Protein AF-D6Z3T1-F1 (afdb_monomer_lite)

pLDDT: mean 75.11, std 17.94, range [30.3, 98.62]

Structure (mmCIF, N/CA/C/O backbone):
data_AF-D6Z3T1-F1
#
_entry.id   AF-D6Z3T1-F1
#
loop_
_atom_site.group_PDB
_atom_site.id
_atom_site.type_symbol
_atom_site.label_atom_id
_atom_site.label_alt_id
_atom_site.label_comp_id
_atom_site.label_asym_id
_atom_site.label_entity_id
_atom_site.label_seq_id
_atom_site.pdbx_PDB_ins_code
_atom_site.Cartn_x
_atom_site.Cartn_y
_atom_site.Cartn_z
_atom_site.occupancy
_atom_site.B_iso_or_equiv
_atom_site.auth_seq_id
_atom_site.auth_comp_id
_atom_site.auth_asym_id
_atom_site.auth_atom_id
_atom_site.pdbx_PDB_model_num
ATOM 1 N N . MET A 1 1 ? 19.530 46.467 -30.591 1.00 43.19 1 MET A N 1
ATOM 2 C CA . MET A 1 1 ? 19.292 45.445 -31.638 1.00 43.19 1 MET A CA 1
ATOM 3 C C . MET A 1 1 ? 20.483 44.493 -31.673 1.00 43.19 1 MET A C 1
ATOM 5 O O . MET A 1 1 ? 21.596 44.996 -31.728 1.00 43.19 1 MET A O 1
ATOM 9 N N . ARG A 1 2 ? 20.211 43.171 -31.684 1.00 33.28 2 ARG A N 1
ATOM 10 C CA . ARG A 1 2 ? 21.137 42.004 -31.621 1.00 33.28 2 ARG A CA 1
ATOM 11 C C . ARG A 1 2 ? 21.838 41.832 -30.262 1.00 33.28 2 ARG A C 1
ATOM 13 O O . ARG A 1 2 ? 22.298 42.811 -29.706 1.00 33.28 2 ARG A O 1
ATOM 20 N N . ASN A 1 3 ? 21.981 40.657 -29.650 1.00 40.31 3 ASN A N 1
ATOM 21 C CA . ASN A 1 3 ? 21.622 39.264 -29.950 1.00 40.31 3 ASN A CA 1
ATOM 22 C C . ASN A 1 3 ? 21.740 38.502 -28.609 1.00 40.31 3 ASN A C 1
ATOM 24 O O . ASN A 1 3 ? 22.816 38.543 -28.021 1.00 40.31 3 ASN A O 1
ATOM 28 N N . SER A 1 4 ? 20.711 37.791 -28.129 1.00 34.09 4 SER A N 1
ATOM 29 C CA . SER A 1 4 ? 20.882 36.855 -26.991 1.00 34.09 4 SER A CA 1
ATOM 30 C C . SER A 1 4 ? 19.865 35.702 -26.913 1.00 34.09 4 SER A C 1
ATOM 32 O O . SER A 1 4 ? 19.737 35.074 -25.868 1.00 34.09 4 SER A O 1
ATOM 34 N N . SER A 1 5 ? 19.161 35.358 -28.002 1.00 40.94 5 SER A N 1
ATOM 35 C CA . SER A 1 5 ? 18.151 34.279 -27.981 1.00 40.94 5 SER A CA 1
ATOM 36 C C . SER A 1 5 ? 18.601 32.930 -28.564 1.00 40.94 5 SER A C 1
ATOM 38 O O . SER A 1 5 ? 17.794 32.007 -28.623 1.00 40.94 5 SER A O 1
ATOM 40 N N . SER A 1 6 ? 19.864 32.758 -28.977 1.00 40.75 6 SER A N 1
ATOM 41 C CA . SER A 1 6 ? 20.324 31.496 -29.594 1.00 40.75 6 SER A CA 1
ATOM 42 C C . SER A 1 6 ? 20.979 30.497 -28.627 1.00 40.75 6 SER A C 1
ATOM 44 O O . SER A 1 6 ? 21.132 29.330 -28.979 1.00 40.75 6 SER A O 1
ATOM 46 N N . ALA A 1 7 ? 21.332 30.906 -27.403 1.00 37.97 7 ALA A N 1
ATOM 47 C CA . ALA A 1 7 ? 22.063 30.053 -26.456 1.00 37.97 7 ALA A CA 1
ATOM 48 C C . ALA A 1 7 ? 21.165 29.105 -25.632 1.00 37.97 7 ALA A C 1
ATOM 50 O O . ALA A 1 7 ? 21.641 28.112 -25.085 1.00 37.97 7 ALA A O 1
ATOM 51 N N . THR A 1 8 ? 19.857 29.368 -25.555 1.00 45.25 8 THR A N 1
ATOM 52 C CA . THR A 1 8 ? 18.925 28.634 -24.677 1.00 45.25 8 THR A CA 1
ATOM 53 C C . THR A 1 8 ? 18.251 27.431 -25.340 1.00 45.25 8 THR A C 1
ATOM 55 O O . THR A 1 8 ? 17.816 26.517 -24.640 1.00 45.25 8 THR A O 1
ATOM 58 N N . ASN A 1 9 ? 18.220 27.365 -26.676 1.00 38.16 9 ASN A N 1
ATOM 59 C CA . ASN A 1 9 ? 17.655 26.216 -27.396 1.00 38.16 9 ASN A CA 1
ATOM 60 C C . ASN A 1 9 ? 18.674 25.090 -27.634 1.00 38.16 9 ASN A C 1
ATOM 62 O O . ASN A 1 9 ? 18.290 23.920 -27.650 1.00 38.16 9 ASN A O 1
ATOM 66 N N . HIS A 1 10 ? 19.971 25.404 -27.738 1.00 37.59 10 HIS A N 1
ATOM 67 C CA . HIS A 1 10 ? 20.997 24.379 -27.956 1.00 37.59 10 HIS A CA 1
ATOM 68 C C . HIS A 1 10 ? 21.230 23.499 -26.717 1.00 37.59 10 HIS A C 1
ATOM 70 O O . HIS A 1 10 ? 21.400 22.289 -26.854 1.00 37.59 10 HIS A O 1
ATOM 76 N N . SER A 1 11 ? 21.141 24.072 -25.510 1.00 43.56 11 SER A N 1
ATOM 77 C CA . SER A 1 11 ? 21.334 23.337 -24.250 1.00 43.56 11 SER A CA 1
ATOM 78 C C . SER A 1 11 ? 20.141 22.449 -23.873 1.00 43.56 11 SER A C 1
ATOM 80 O O . SER A 1 11 ? 20.327 21.395 -23.265 1.00 43.56 11 SER A O 1
ATOM 82 N N . ARG A 1 12 ? 18.917 22.817 -24.287 1.00 39.12 12 ARG A N 1
ATOM 83 C CA . ARG A 1 12 ? 17.712 21.984 -24.117 1.00 39.12 12 ARG A CA 1
ATOM 84 C C . ARG A 1 12 ? 17.695 20.778 -25.058 1.00 39.12 12 ARG A C 1
ATOM 86 O O . ARG A 1 12 ? 17.327 19.691 -24.623 1.00 39.12 12 ARG A O 1
ATOM 93 N N . LEU A 1 13 ? 18.154 20.936 -26.303 1.00 34.00 13 LEU A N 1
ATOM 94 C CA . LEU A 1 13 ? 18.296 19.821 -27.249 1.00 34.00 13 LEU A CA 1
ATOM 95 C C . LEU A 1 13 ? 19.451 18.875 -26.876 1.00 34.00 13 LEU A C 1
ATOM 97 O O . LEU A 1 13 ? 19.306 17.665 -27.017 1.00 34.00 13 LEU A O 1
ATOM 101 N N . GLN A 1 14 ? 20.554 19.390 -26.320 1.00 36.84 14 GLN A N 1
ATOM 102 C CA . GLN A 1 14 ? 21.639 18.547 -25.796 1.00 36.84 14 GLN A CA 1
ATOM 103 C C . GLN A 1 14 ? 21.223 17.742 -24.556 1.00 36.84 14 GLN A C 1
ATOM 105 O O . GLN A 1 14 ? 21.578 16.571 -24.456 1.00 36.84 14 GLN A O 1
ATOM 110 N N . LYS A 1 15 ? 20.421 18.325 -23.653 1.00 41.44 15 LYS A N 1
ATOM 111 C CA . LYS A 1 15 ? 19.884 17.622 -22.472 1.00 41.44 15 LYS A CA 1
ATOM 112 C C . LYS A 1 15 ? 18.869 16.526 -22.811 1.00 41.44 15 LYS A C 1
ATOM 114 O O . LYS A 1 15 ? 18.780 15.544 -22.085 1.00 41.44 15 LYS A O 1
ATOM 119 N N . LEU A 1 16 ? 18.134 16.657 -23.917 1.00 35.72 16 LEU A N 1
ATOM 120 C CA . LEU A 1 16 ? 17.230 15.606 -24.408 1.00 35.72 16 LEU A CA 1
ATOM 121 C C . LEU A 1 16 ? 17.979 14.414 -25.028 1.00 35.72 16 LEU A C 1
ATOM 123 O O . LEU A 1 16 ? 17.450 13.306 -25.047 1.00 35.72 16 LEU A O 1
ATOM 127 N N . LEU A 1 17 ? 19.215 14.621 -25.492 1.00 34.53 17 LEU A N 1
ATOM 128 C CA . LEU A 1 17 ? 20.063 13.576 -26.076 1.00 34.53 17 LEU A CA 1
ATOM 129 C C . LEU A 1 17 ? 21.011 12.915 -25.058 1.00 34.53 17 LEU A C 1
ATOM 131 O O . LEU A 1 17 ? 21.582 11.870 -25.358 1.00 34.53 17 LEU A O 1
ATOM 135 N N . SER A 1 18 ? 21.168 13.477 -23.854 1.00 38.56 18 SER A N 1
ATOM 136 C CA . SER A 1 18 ? 22.124 13.004 -22.842 1.00 38.56 18 SER A CA 1
ATOM 137 C C . SER A 1 18 ? 21.543 12.040 -21.800 1.00 38.56 18 SER A C 1
ATOM 139 O O . SER A 1 18 ? 22.180 11.829 -20.776 1.00 38.56 18 SER A O 1
ATOM 141 N N . GLY A 1 19 ? 20.360 11.452 -22.029 1.00 37.56 19 GLY A N 1
ATOM 142 C CA . GLY A 1 19 ? 19.800 10.402 -21.167 1.00 37.56 19 GLY A CA 1
ATOM 143 C C . GLY A 1 19 ? 20.705 9.164 -21.167 1.00 37.56 19 GLY A C 1
ATOM 144 O O . GLY A 1 19 ? 20.610 8.290 -22.034 1.00 37.56 19 GLY A O 1
ATOM 145 N N . ASN A 1 20 ? 21.609 9.083 -20.200 1.00 47.25 20 ASN A N 1
ATOM 146 C CA . ASN A 1 20 ? 22.851 8.309 -20.268 1.00 47.25 20 ASN A CA 1
ATOM 147 C C . ASN A 1 20 ? 22.615 6.817 -19.958 1.00 47.25 20 ASN A C 1
ATOM 149 O O . ASN A 1 20 ? 23.502 5.992 -20.151 1.00 47.25 20 ASN A O 1
ATOM 153 N N . GLY A 1 21 ? 21.392 6.431 -19.573 1.00 43.16 21 GLY A N 1
ATOM 154 C CA . GLY A 1 21 ? 20.962 5.027 -19.551 1.00 43.16 21 GLY A CA 1
ATOM 155 C C . GLY A 1 21 ? 20.785 4.418 -20.950 1.00 43.16 21 GLY A C 1
ATOM 156 O O . GLY A 1 21 ? 20.971 3.218 -21.131 1.00 43.16 21 GLY A O 1
ATOM 157 N N . SER A 1 22 ? 20.469 5.242 -21.957 1.00 45.47 22 SER A N 1
ATOM 158 C CA . SER A 1 22 ? 20.491 4.815 -23.364 1.00 45.47 22 SER A CA 1
ATOM 159 C C . SER A 1 22 ? 21.913 4.833 -23.924 1.00 45.47 22 SER A C 1
ATOM 161 O O . SER A 1 22 ? 22.273 3.966 -24.714 1.00 45.47 22 SER A O 1
ATOM 163 N N . ALA A 1 23 ? 22.748 5.763 -23.448 1.00 46.38 23 ALA A N 1
ATOM 164 C CA . ALA A 1 23 ? 24.107 5.952 -23.930 1.00 46.38 23 ALA A CA 1
ATOM 165 C C . ALA A 1 23 ? 25.061 4.833 -23.496 1.00 46.38 23 ALA A C 1
ATOM 167 O O . ALA A 1 23 ? 25.936 4.477 -24.272 1.00 46.38 23 ALA A O 1
ATOM 168 N N . THR A 1 24 ? 24.918 4.240 -22.307 1.00 54.34 24 THR A N 1
ATOM 169 C CA . THR A 1 24 ? 25.794 3.139 -21.856 1.00 54.34 24 THR A CA 1
ATOM 170 C C . THR A 1 24 ? 25.510 1.825 -22.581 1.00 54.34 24 THR A C 1
ATOM 172 O O . THR A 1 24 ? 26.443 1.197 -23.080 1.00 54.34 24 THR A O 1
ATOM 175 N N . GLY A 1 25 ? 24.237 1.442 -22.728 1.00 53.38 25 GLY A N 1
ATOM 176 C CA . GLY A 1 25 ? 23.837 0.281 -23.532 1.00 53.38 25 GLY A CA 1
ATOM 177 C C . GLY A 1 25 ? 24.167 0.460 -25.017 1.00 53.38 25 GLY A C 1
ATOM 178 O O . GLY A 1 25 ? 24.700 -0.449 -25.650 1.00 53.38 25 GLY A O 1
ATOM 179 N N . PHE A 1 26 ? 23.949 1.666 -25.553 1.00 56.06 26 PHE A N 1
ATOM 180 C CA . PHE A 1 26 ? 24.345 2.026 -26.913 1.00 56.06 26 PHE A CA 1
ATOM 181 C C . PHE A 1 26 ? 25.869 2.024 -27.093 1.00 56.06 26 PHE A C 1
ATOM 183 O O . PHE A 1 26 ? 26.356 1.514 -28.094 1.00 56.06 26 PHE A O 1
ATOM 190 N N . ARG A 1 27 ? 26.650 2.511 -26.118 1.00 59.88 27 ARG A N 1
ATOM 191 C CA . ARG A 1 27 ? 28.123 2.478 -26.162 1.00 59.88 27 ARG A CA 1
ATOM 192 C C . ARG A 1 27 ? 28.661 1.053 -26.148 1.00 59.88 27 ARG A C 1
ATOM 194 O O . ARG A 1 27 ? 29.539 0.761 -26.949 1.00 59.88 27 ARG A O 1
ATOM 201 N N . TRP A 1 28 ? 28.124 0.159 -25.318 1.00 58.53 28 TRP A N 1
ATOM 202 C CA . TRP A 1 28 ? 28.501 -1.260 -25.341 1.00 58.53 28 TRP A CA 1
ATOM 203 C C . TRP A 1 28 ? 28.102 -1.947 -26.645 1.00 58.53 28 TRP A C 1
ATOM 205 O O . TRP A 1 28 ? 28.908 -2.669 -27.226 1.00 58.53 28 TRP A O 1
ATOM 215 N N . PHE A 1 29 ? 26.901 -1.670 -27.152 1.00 59.81 29 PHE A N 1
ATOM 216 C CA . PHE A 1 29 ? 26.466 -2.174 -28.450 1.00 59.81 29 PHE A CA 1
ATOM 217 C C . PHE A 1 29 ? 27.398 -1.707 -29.571 1.00 59.81 29 PHE A C 1
ATOM 219 O O . PHE A 1 29 ? 27.860 -2.528 -30.351 1.00 59.81 29 PHE A O 1
ATOM 226 N N . VAL A 1 30 ? 27.759 -0.423 -29.611 1.00 64.31 30 VAL A N 1
ATOM 227 C CA . VAL A 1 30 ? 28.708 0.129 -30.589 1.00 64.31 30 VAL A CA 1
ATOM 228 C C . VAL A 1 30 ? 30.096 -0.501 -30.429 1.00 64.31 30 VAL A C 1
ATOM 230 O O . VAL A 1 30 ? 30.680 -0.904 -31.430 1.00 64.31 30 VAL A O 1
ATOM 233 N N . LEU A 1 31 ? 30.602 -0.659 -29.201 1.00 71.06 31 LEU A N 1
ATOM 234 C CA . LEU A 1 31 ? 31.913 -1.262 -28.921 1.00 71.06 31 LEU A CA 1
ATOM 235 C C . LEU A 1 31 ? 32.003 -2.742 -29.321 1.00 71.06 31 LEU A C 1
ATOM 237 O O . LEU A 1 31 ? 33.089 -3.198 -29.664 1.00 71.06 31 LEU A O 1
ATOM 241 N N . VAL A 1 32 ? 30.891 -3.480 -29.301 1.00 67.25 32 VAL A N 1
ATOM 242 C CA . VAL A 1 32 ? 30.844 -4.903 -29.682 1.00 67.25 32 VAL A CA 1
ATOM 243 C C . VAL A 1 32 ? 30.457 -5.090 -31.155 1.00 67.25 32 VAL A C 1
ATOM 245 O O . VAL A 1 32 ? 30.987 -5.973 -31.824 1.00 67.25 32 VAL A O 1
ATOM 248 N N . LEU A 1 33 ? 29.586 -4.241 -31.706 1.00 71.06 33 LEU A N 1
ATOM 249 C CA . LEU A 1 33 ? 29.120 -4.326 -33.091 1.00 71.06 33 LEU A CA 1
ATOM 250 C C . LEU A 1 33 ? 30.199 -3.894 -34.096 1.00 71.06 33 LEU A C 1
ATOM 252 O O . LEU A 1 33 ? 30.341 -4.530 -35.138 1.00 71.06 33 LEU A O 1
ATOM 256 N N . LEU A 1 34 ? 30.984 -2.850 -33.796 1.00 69.94 34 LEU A N 1
ATOM 257 C CA . LEU A 1 34 ? 32.039 -2.355 -34.695 1.00 69.94 34 LEU A CA 1
ATOM 258 C C . LEU A 1 34 ? 33.101 -3.420 -35.025 1.00 69.94 34 LEU A C 1
ATOM 260 O O . LEU A 1 34 ? 33.376 -3.612 -36.209 1.00 69.94 34 LEU A O 1
ATOM 264 N N . PRO A 1 35 ? 33.673 -4.145 -34.040 1.00 71.25 35 PRO A N 1
ATOM 265 C CA . PRO A 1 35 ? 34.623 -5.226 -34.303 1.00 71.25 35 PRO A CA 1
ATOM 266 C C . PRO A 1 35 ? 34.035 -6.347 -35.165 1.00 71.25 35 PRO A C 1
ATOM 268 O O . PRO A 1 35 ? 34.711 -6.861 -36.053 1.00 71.25 35 PRO A O 1
ATOM 271 N N . VAL A 1 36 ? 32.768 -6.709 -34.946 1.00 67.50 36 VAL A N 1
ATOM 272 C CA . VAL A 1 36 ? 32.102 -7.783 -35.698 1.00 67.50 36 VAL A CA 1
ATOM 273 C C . VAL A 1 36 ? 31.789 -7.344 -37.134 1.00 67.50 36 VAL A C 1
ATOM 275 O O . VAL A 1 36 ? 32.011 -8.112 -38.070 1.00 67.50 36 VAL A O 1
ATOM 278 N N . LEU A 1 37 ? 31.355 -6.096 -37.341 1.00 71.81 37 LEU A N 1
ATOM 279 C CA . LEU A 1 37 ? 31.169 -5.511 -38.675 1.00 71.81 37 LEU A CA 1
ATOM 280 C C . LEU A 1 37 ? 32.495 -5.374 -39.437 1.00 71.81 37 LEU A C 1
ATOM 282 O O . LEU A 1 37 ? 32.537 -5.610 -40.644 1.00 71.81 37 LEU A O 1
ATOM 286 N N . LEU A 1 38 ? 33.588 -5.048 -38.740 1.00 71.81 38 LEU A N 1
ATOM 287 C CA . LEU A 1 38 ? 34.931 -5.001 -39.318 1.00 71.81 38 LEU A CA 1
ATOM 288 C C . LEU A 1 38 ? 35.400 -6.400 -39.756 1.00 71.81 38 LEU A C 1
ATOM 290 O O . LEU A 1 38 ? 35.925 -6.555 -40.858 1.00 71.81 38 LEU A O 1
ATOM 294 N N . LEU A 1 39 ? 35.165 -7.428 -38.931 1.00 69.75 39 LEU A N 1
ATOM 295 C CA . LEU A 1 39 ? 35.449 -8.827 -39.274 1.00 69.75 39 LEU A CA 1
ATOM 296 C C . LEU A 1 39 ? 34.619 -9.302 -40.476 1.00 69.75 39 LEU A C 1
ATOM 298 O O . LEU A 1 39 ? 35.170 -9.946 -41.366 1.00 69.75 39 LEU A O 1
ATOM 302 N N . LEU A 1 40 ? 33.335 -8.932 -40.545 1.00 68.00 40 LEU A N 1
ATOM 303 C CA . LEU A 1 40 ? 32.466 -9.166 -41.706 1.00 68.00 40 LEU A CA 1
ATOM 304 C C . LEU A 1 40 ? 33.020 -8.528 -42.985 1.00 68.00 40 LEU A C 1
ATOM 306 O O . LEU A 1 40 ? 33.090 -9.188 -44.021 1.00 68.00 40 LEU A O 1
ATOM 310 N N . ALA A 1 41 ? 33.438 -7.262 -42.914 1.00 69.94 41 ALA A N 1
ATOM 311 C CA . ALA A 1 41 ? 33.980 -6.530 -44.056 1.00 69.94 41 ALA A CA 1
ATOM 312 C C . ALA A 1 41 ? 35.305 -7.136 -44.561 1.00 69.94 41 ALA A C 1
ATOM 314 O O . ALA A 1 41 ? 35.483 -7.318 -45.767 1.00 69.94 41 ALA A O 1
ATOM 315 N N . LEU A 1 42 ? 36.205 -7.513 -43.644 1.00 70.12 42 LEU A N 1
ATOM 316 C CA . LEU A 1 42 ? 37.490 -8.151 -43.961 1.00 70.12 42 LEU A CA 1
ATOM 317 C C . LEU A 1 42 ? 37.314 -9.568 -44.530 1.00 70.12 42 LEU A C 1
ATOM 319 O O . LEU A 1 42 ? 37.992 -9.942 -45.491 1.00 70.12 42 LEU A O 1
ATOM 323 N N . ALA A 1 43 ? 36.390 -10.349 -43.967 1.00 63.19 43 ALA A N 1
ATOM 324 C CA . ALA A 1 43 ? 36.029 -11.670 -44.472 1.00 63.19 43 ALA A CA 1
ATOM 325 C C . ALA A 1 43 ? 35.402 -11.588 -45.876 1.00 63.19 43 ALA A C 1
ATOM 327 O O . ALA A 1 43 ? 35.776 -12.357 -46.762 1.00 63.19 43 ALA A O 1
ATOM 328 N N . GLY A 1 44 ? 34.521 -10.608 -46.109 1.00 64.69 44 GLY A N 1
ATOM 329 C CA . GLY A 1 44 ? 33.908 -10.342 -47.412 1.00 64.69 44 GLY A CA 1
ATOM 330 C C . GLY A 1 44 ? 34.923 -9.946 -48.489 1.00 64.69 44 GLY A C 1
ATOM 331 O O . GLY A 1 44 ? 34.908 -10.522 -49.576 1.00 64.69 44 GLY A O 1
ATOM 332 N N . GLN A 1 45 ? 35.860 -9.036 -48.184 1.00 65.12 45 GLN A N 1
ATOM 333 C CA . GLN A 1 45 ? 36.934 -8.656 -49.116 1.00 65.12 45 GLN A CA 1
ATOM 334 C C . GLN A 1 45 ? 37.801 -9.854 -49.534 1.00 65.12 45 GLN A C 1
ATOM 336 O O . GLN A 1 45 ? 38.132 -9.988 -50.712 1.00 65.12 45 GLN A O 1
ATOM 341 N N . ARG A 1 46 ? 38.141 -10.751 -48.596 1.00 60.22 46 ARG A N 1
ATOM 342 C CA . ARG A 1 46 ? 38.932 -11.961 -48.890 1.00 60.22 46 ARG A CA 1
ATOM 343 C C . ARG A 1 46 ? 38.147 -13.024 -49.657 1.00 60.22 46 ARG A C 1
ATOM 345 O O . ARG A 1 46 ? 38.710 -13.668 -50.538 1.00 60.22 46 ARG A O 1
ATOM 352 N N . ALA A 1 47 ? 36.857 -13.182 -49.368 1.00 59.94 47 ALA A N 1
ATOM 353 C CA . ALA A 1 47 ? 35.990 -14.102 -50.098 1.00 59.94 47 ALA A CA 1
ATOM 354 C C . ALA A 1 47 ? 35.832 -13.695 -51.576 1.00 59.94 47 ALA A C 1
ATOM 356 O O . ALA A 1 47 ? 35.934 -14.547 -52.456 1.00 59.94 47 ALA A O 1
ATOM 357 N N . ILE A 1 48 ? 35.662 -12.396 -51.853 1.00 62.91 48 ILE A N 1
ATOM 358 C CA . ILE A 1 48 ? 35.516 -11.850 -53.215 1.00 62.91 48 ILE A CA 1
ATOM 359 C C . ILE A 1 48 ? 36.827 -11.954 -54.012 1.00 62.91 48 ILE A C 1
ATOM 361 O O . ILE A 1 48 ? 36.795 -12.213 -55.212 1.00 62.91 48 ILE A O 1
ATOM 365 N N . ALA A 1 49 ? 37.978 -11.786 -53.355 1.00 64.31 49 ALA A N 1
ATOM 366 C CA . ALA A 1 49 ? 39.284 -11.793 -54.014 1.00 64.31 49 ALA A CA 1
ATOM 367 C C . ALA A 1 49 ? 39.817 -13.195 -54.376 1.00 64.31 49 ALA A C 1
ATOM 369 O O . ALA A 1 49 ? 40.718 -13.289 -55.207 1.00 64.31 49 ALA A O 1
ATOM 370 N N . GLY A 1 50 ? 39.300 -14.280 -53.777 1.00 65.00 50 GLY A N 1
ATOM 371 C CA . GLY A 1 50 ? 39.896 -15.610 -53.977 1.00 65.00 50 GLY A CA 1
ATOM 372 C C . GLY A 1 50 ? 39.054 -16.840 -53.632 1.00 65.00 50 GLY A C 1
ATOM 373 O O . GLY A 1 50 ? 39.601 -17.937 -53.660 1.00 65.00 50 GLY A O 1
ATOM 374 N N . TRP A 1 51 ? 37.758 -16.701 -53.315 1.00 63.25 51 TRP A N 1
ATOM 375 C CA . TRP A 1 51 ? 36.863 -17.829 -52.988 1.00 63.25 51 TRP A CA 1
ATOM 376 C C . TRP A 1 51 ? 37.395 -18.757 -51.872 1.00 63.25 51 TRP A C 1
ATOM 378 O O . TRP A 1 51 ? 37.238 -19.979 -51.913 1.00 63.25 51 TRP A O 1
ATOM 388 N N . ASP A 1 52 ? 38.011 -18.175 -50.840 1.00 76.94 52 ASP A N 1
ATOM 389 C CA . ASP A 1 52 ? 38.495 -18.910 -49.668 1.00 76.94 52 ASP A CA 1
ATOM 390 C C . ASP A 1 52 ? 37.328 -19.330 -48.749 1.00 76.94 52 ASP A C 1
ATOM 392 O O . ASP A 1 52 ? 36.606 -18.497 -48.190 1.00 76.94 52 ASP A O 1
ATOM 396 N N . ARG A 1 53 ? 37.160 -20.646 -48.555 1.00 73.75 53 ARG A N 1
ATOM 397 C CA . ARG A 1 53 ? 36.127 -21.228 -47.678 1.00 73.75 53 ARG A CA 1
ATOM 398 C C . ARG A 1 53 ? 36.267 -20.777 -46.223 1.00 73.75 53 ARG A C 1
ATOM 400 O O . ARG A 1 53 ? 35.252 -20.627 -45.545 1.00 73.75 53 ARG A O 1
ATOM 407 N N . ALA A 1 54 ? 37.487 -20.548 -45.734 1.00 76.31 54 ALA A N 1
ATOM 408 C CA . ALA A 1 54 ? 37.702 -20.078 -44.368 1.00 76.31 54 ALA A CA 1
ATOM 409 C C . ALA A 1 54 ? 37.175 -18.646 -44.190 1.00 76.31 54 ALA A C 1
ATOM 411 O O . ALA A 1 54 ? 36.496 -18.358 -43.203 1.00 76.31 54 ALA A O 1
ATOM 412 N N . ALA A 1 55 ? 37.411 -17.777 -45.178 1.00 73.19 55 ALA A N 1
ATOM 413 C CA . ALA A 1 55 ? 36.887 -16.415 -45.192 1.00 73.19 55 ALA A CA 1
ATOM 414 C C . ALA A 1 55 ? 35.348 -16.389 -45.239 1.00 73.19 55 ALA A C 1
ATOM 416 O O . ALA A 1 55 ? 34.730 -15.635 -44.490 1.00 73.19 55 ALA A O 1
ATOM 417 N N . LEU A 1 56 ? 34.717 -17.260 -46.037 1.00 75.38 56 LEU A N 1
ATOM 418 C CA . LEU A 1 56 ? 33.253 -17.391 -46.076 1.00 75.38 56 LEU A CA 1
ATOM 419 C C . LEU A 1 56 ? 32.666 -17.845 -44.728 1.00 75.38 56 LEU A C 1
ATOM 421 O O . LEU A 1 56 ? 31.689 -17.260 -44.261 1.00 75.38 56 LEU A O 1
ATOM 425 N N . ASN A 1 57 ? 33.284 -18.831 -44.068 1.00 76.12 57 ASN A N 1
ATOM 426 C CA . ASN A 1 57 ? 32.842 -19.310 -42.753 1.00 76.12 57 ASN A CA 1
ATOM 427 C C . ASN A 1 57 ? 32.982 -18.232 -41.664 1.00 76.12 57 ASN A C 1
ATOM 429 O O . ASN A 1 57 ? 32.074 -18.058 -40.854 1.00 76.12 57 ASN A O 1
ATOM 433 N N . LEU A 1 58 ? 34.085 -17.475 -41.662 1.00 79.00 58 LEU A N 1
ATOM 434 C CA . LEU A 1 58 ? 34.293 -16.339 -40.755 1.00 79.00 58 LEU A CA 1
ATOM 435 C C . LEU A 1 58 ? 33.253 -15.233 -40.971 1.00 79.00 58 LEU A C 1
ATOM 437 O O . LEU A 1 58 ? 32.694 -14.726 -40.000 1.00 79.00 58 LEU A O 1
ATOM 441 N N . GLY A 1 59 ? 32.951 -14.898 -42.229 1.00 76.88 59 GLY A N 1
ATOM 442 C CA . GLY A 1 59 ? 31.898 -13.940 -42.566 1.00 76.88 59 GLY A CA 1
ATOM 443 C C . GLY A 1 59 ? 30.520 -14.409 -42.095 1.00 76.88 59 GLY A C 1
ATOM 444 O O . GLY A 1 59 ? 29.781 -13.643 -41.485 1.00 76.88 59 GLY A O 1
ATOM 445 N N . PHE A 1 60 ? 30.194 -15.687 -42.292 1.00 77.25 60 PHE A N 1
ATOM 446 C CA . PHE A 1 60 ? 28.936 -16.265 -41.820 1.00 77.25 60 PHE A CA 1
ATOM 447 C C . PHE A 1 60 ? 28.813 -16.246 -40.286 1.00 77.25 60 PHE A C 1
ATOM 449 O O . PHE A 1 60 ? 27.787 -15.822 -39.757 1.00 77.25 60 PHE A O 1
ATOM 456 N N . LEU A 1 61 ? 29.869 -16.626 -39.558 1.00 82.00 61 LEU A N 1
ATOM 457 C CA . LEU A 1 61 ? 29.892 -16.569 -38.090 1.00 82.00 61 LEU A CA 1
ATOM 458 C C . LEU A 1 61 ? 29.746 -15.136 -37.566 1.00 82.00 61 LEU A C 1
ATOM 460 O O . LEU A 1 61 ? 29.012 -14.899 -36.607 1.00 82.00 61 LEU A O 1
ATOM 464 N N . ALA A 1 62 ? 30.401 -14.172 -38.210 1.00 80.00 62 ALA A N 1
ATOM 465 C CA . ALA A 1 62 ? 30.289 -12.772 -37.836 1.00 80.00 62 ALA A CA 1
ATOM 466 C C . ALA A 1 62 ? 28.886 -12.205 -38.148 1.00 80.00 62 ALA A C 1
ATOM 468 O O . ALA A 1 62 ? 28.347 -11.447 -37.344 1.00 80.00 62 ALA A O 1
ATOM 469 N N . LEU A 1 63 ? 28.228 -12.643 -39.231 1.00 79.75 63 LEU A N 1
ATOM 470 C CA . LEU A 1 63 ? 26.823 -12.310 -39.510 1.00 79.75 63 LEU A CA 1
ATOM 471 C C . LEU A 1 63 ? 25.891 -12.846 -38.416 1.00 79.75 63 LEU A C 1
ATOM 473 O O . LEU A 1 63 ? 25.046 -12.104 -37.916 1.00 79.75 63 LEU A O 1
ATOM 477 N N . LEU A 1 64 ? 26.063 -14.108 -38.008 1.00 83.56 64 LEU A N 1
ATOM 478 C CA . LEU A 1 64 ? 25.293 -14.699 -36.910 1.00 83.56 64 LEU A CA 1
ATOM 479 C C . LEU A 1 64 ? 25.515 -13.952 -35.589 1.00 83.56 64 LEU A C 1
ATOM 481 O O . LEU A 1 64 ? 24.556 -13.718 -34.856 1.00 83.56 64 LEU A O 1
ATOM 485 N N . ALA A 1 65 ? 26.748 -13.523 -35.307 1.00 83.69 65 ALA A N 1
ATOM 486 C CA . ALA A 1 65 ? 27.055 -12.716 -34.129 1.00 83.69 65 ALA A CA 1
ATOM 487 C C . ALA A 1 65 ? 26.344 -11.351 -34.163 1.00 83.69 65 ALA A C 1
ATOM 489 O O . ALA A 1 65 ? 25.756 -10.954 -33.158 1.00 83.69 65 ALA A O 1
ATOM 490 N N . VAL A 1 66 ? 26.316 -10.659 -35.312 1.00 85.00 66 VAL A N 1
ATOM 491 C CA . VAL A 1 66 ? 25.552 -9.405 -35.473 1.00 85.00 66 VAL A CA 1
ATOM 492 C C . VAL A 1 66 ? 24.059 -9.632 -35.253 1.00 85.00 66 VAL A C 1
ATOM 494 O O . VAL A 1 66 ? 23.433 -8.873 -34.515 1.00 85.00 66 VAL A O 1
ATOM 497 N N . LEU A 1 67 ? 23.484 -10.675 -35.858 1.00 84.62 67 LEU A N 1
ATOM 498 C CA . LEU A 1 67 ? 22.063 -10.997 -35.703 1.00 84.62 67 LEU A CA 1
ATOM 499 C C . LEU A 1 67 ? 21.715 -11.346 -34.247 1.00 84.62 67 LEU A C 1
ATOM 501 O O . LEU A 1 67 ? 20.694 -10.885 -33.738 1.00 84.62 67 LEU A O 1
ATOM 505 N N . GLY A 1 68 ? 22.582 -12.091 -33.556 1.00 86.38 68 GLY A N 1
ATOM 506 C CA . GLY A 1 68 ? 22.436 -12.396 -32.132 1.00 86.38 68 GLY A CA 1
ATOM 507 C C . GLY A 1 68 ? 22.499 -11.147 -31.249 1.00 86.38 68 GLY A C 1
ATOM 508 O O . GLY A 1 68 ? 21.642 -10.957 -30.388 1.00 86.38 68 GLY A O 1
ATOM 509 N N . LEU A 1 69 ? 23.458 -10.248 -31.496 1.00 87.19 69 LEU A N 1
ATOM 510 C CA . LEU A 1 69 ? 23.567 -8.970 -30.781 1.00 87.19 69 LEU A CA 1
ATOM 511 C C . LEU A 1 69 ? 22.356 -8.066 -31.033 1.00 87.19 69 LEU A C 1
ATOM 513 O O . LEU A 1 69 ? 21.853 -7.444 -30.098 1.00 87.19 69 LEU A O 1
ATOM 517 N N . LEU A 1 70 ? 21.860 -8.019 -32.272 1.00 86.94 70 LEU A N 1
ATOM 518 C CA . LEU A 1 70 ? 20.646 -7.286 -32.622 1.00 86.94 70 LEU A CA 1
ATOM 519 C C . LEU A 1 70 ? 19.424 -7.856 -31.891 1.00 86.94 70 LEU A C 1
ATOM 521 O O . LEU A 1 70 ? 18.637 -7.091 -31.342 1.00 86.94 70 LEU A O 1
ATOM 525 N N . PHE A 1 71 ? 19.282 -9.183 -31.830 1.00 91.88 71 PHE A N 1
ATOM 526 C CA . PHE A 1 71 ? 18.207 -9.836 -31.083 1.00 91.88 71 PHE A CA 1
ATOM 527 C C . PHE A 1 71 ? 18.259 -9.493 -29.588 1.00 91.88 71 PHE A C 1
ATOM 529 O O . PHE A 1 71 ? 17.239 -9.109 -29.017 1.00 91.88 71 PHE A O 1
ATOM 536 N N . LEU A 1 72 ? 19.441 -9.555 -28.963 1.00 88.94 72 LEU A N 1
ATOM 537 C CA . LEU A 1 72 ? 19.626 -9.176 -27.558 1.00 88.94 72 LEU A CA 1
ATOM 538 C C . LEU A 1 72 ? 19.308 -7.695 -27.314 1.00 88.94 72 LEU A C 1
ATOM 540 O O . LEU A 1 72 ? 18.648 -7.368 -26.328 1.00 88.94 72 LEU A O 1
ATOM 544 N N . LEU A 1 73 ? 19.717 -6.804 -28.223 1.00 85.50 73 LEU A N 1
ATOM 545 C CA . LEU A 1 73 ? 19.389 -5.380 -28.147 1.00 85.50 73 LEU A CA 1
ATOM 546 C C . LEU A 1 73 ? 17.874 -5.151 -28.238 1.00 85.50 73 LEU A C 1
ATOM 548 O O . LEU A 1 73 ? 17.316 -4.417 -27.426 1.00 85.50 73 LEU A O 1
ATOM 552 N N . LEU A 1 74 ? 17.198 -5.790 -29.196 1.00 88.88 74 LEU A N 1
ATOM 553 C CA . LEU A 1 74 ? 15.745 -5.689 -29.349 1.00 88.88 74 LEU A CA 1
ATOM 554 C C . LEU A 1 74 ? 15.007 -6.259 -28.132 1.00 88.88 74 LEU A C 1
ATOM 556 O O . LEU A 1 74 ? 14.044 -5.648 -27.671 1.00 88.88 74 LEU A O 1
ATOM 560 N N . ALA A 1 75 ? 15.472 -7.380 -27.575 1.00 86.31 75 ALA A N 1
ATOM 561 C CA . ALA A 1 75 ? 14.927 -7.959 -26.349 1.00 86.31 75 ALA A CA 1
ATOM 562 C C . ALA A 1 75 ? 15.107 -7.016 -25.148 1.00 86.31 75 ALA A C 1
ATOM 564 O O . ALA A 1 75 ? 14.161 -6.800 -24.392 1.00 86.31 75 ALA A O 1
ATOM 565 N N . TYR A 1 76 ? 16.278 -6.390 -25.009 1.00 86.44 76 TYR A N 1
ATOM 566 C CA . TYR A 1 76 ? 16.550 -5.396 -23.970 1.00 86.44 76 TYR A CA 1
ATOM 567 C C . TYR A 1 76 ? 15.666 -4.147 -24.111 1.00 86.44 76 TYR A C 1
ATOM 569 O O . TYR A 1 76 ? 15.045 -3.702 -23.142 1.00 86.44 76 TYR A O 1
ATOM 577 N N . ILE A 1 77 ? 15.547 -3.598 -25.326 1.00 83.06 77 ILE A N 1
ATOM 578 C CA . ILE A 1 77 ? 14.656 -2.464 -25.605 1.00 83.06 77 ILE A CA 1
ATOM 579 C C . ILE A 1 77 ? 13.211 -2.854 -25.282 1.00 83.06 77 ILE A C 1
ATOM 581 O O . ILE A 1 77 ? 12.536 -2.139 -24.550 1.00 83.06 77 ILE A O 1
ATOM 585 N N . ARG A 1 78 ? 12.736 -4.014 -25.744 1.00 86.25 78 ARG A N 1
ATOM 586 C CA . ARG A 1 78 ? 11.384 -4.498 -25.437 1.00 86.25 78 ARG A CA 1
ATOM 587 C C . ARG A 1 78 ? 11.158 -4.623 -23.931 1.00 86.25 78 ARG A C 1
ATOM 589 O O . ARG A 1 78 ? 10.148 -4.133 -23.438 1.00 86.25 78 ARG A O 1
ATOM 596 N N . GLN A 1 79 ? 12.091 -5.229 -23.200 1.00 78.00 79 GLN A N 1
ATOM 597 C CA . GLN A 1 79 ? 11.980 -5.405 -21.753 1.00 78.00 79 GLN A CA 1
ATOM 598 C C . GLN A 1 79 ? 11.904 -4.059 -21.027 1.00 78.00 79 GLN A C 1
ATOM 600 O O . GLN A 1 79 ? 11.040 -3.862 -20.179 1.00 78.00 79 GLN A O 1
ATOM 605 N N . THR A 1 80 ? 12.766 -3.105 -21.388 1.00 75.12 80 THR A N 1
ATOM 606 C CA . THR A 1 80 ? 12.758 -1.767 -20.777 1.00 75.12 80 THR A CA 1
ATOM 607 C C . THR A 1 80 ? 11.476 -0.992 -21.083 1.00 75.12 80 THR A C 1
ATOM 609 O O . THR A 1 80 ? 10.938 -0.341 -20.187 1.00 75.12 80 THR A O 1
ATOM 612 N N . GLN A 1 81 ? 10.944 -1.096 -22.305 1.00 78.12 81 GLN A N 1
ATOM 613 C CA . GLN A 1 81 ? 9.654 -0.502 -22.670 1.00 78.12 81 GLN A CA 1
ATOM 614 C C . GLN A 1 81 ? 8.497 -1.137 -21.888 1.00 78.12 81 GLN A C 1
ATOM 616 O O . GLN A 1 81 ? 7.656 -0.415 -21.360 1.00 78.12 81 GLN A O 1
ATOM 621 N N . LEU A 1 82 ? 8.482 -2.467 -21.740 1.00 75.56 82 LEU A N 1
ATOM 622 C CA . LEU A 1 82 ? 7.469 -3.175 -20.951 1.00 75.56 82 LEU A CA 1
ATOM 623 C C . LEU A 1 82 ? 7.508 -2.774 -19.473 1.00 75.56 82 LEU A C 1
ATOM 625 O O . LEU A 1 82 ? 6.460 -2.524 -18.883 1.00 75.56 82 LEU A O 1
ATOM 629 N N . THR A 1 83 ? 8.697 -2.662 -18.877 1.00 69.81 83 THR A N 1
ATOM 630 C CA . THR A 1 83 ? 8.841 -2.203 -17.489 1.00 69.81 83 THR A CA 1
ATOM 631 C C . THR A 1 83 ? 8.338 -0.771 -17.318 1.00 69.81 83 THR A C 1
ATOM 633 O O . THR A 1 83 ? 7.603 -0.497 -16.372 1.00 69.81 83 THR A O 1
ATOM 636 N N . ARG A 1 84 ? 8.675 0.140 -18.243 1.00 68.00 84 ARG A N 1
ATOM 637 C CA . ARG A 1 84 ? 8.171 1.523 -18.206 1.00 68.00 84 ARG A CA 1
ATOM 638 C C . ARG A 1 84 ? 6.657 1.577 -18.331 1.00 68.00 84 ARG A C 1
ATOM 640 O O . ARG A 1 84 ? 6.023 2.270 -17.549 1.00 68.00 84 ARG A O 1
ATOM 647 N N . LEU A 1 85 ? 6.088 0.826 -19.272 1.00 74.88 85 LEU A N 1
ATOM 648 C CA . LEU A 1 85 ? 4.645 0.780 -19.474 1.00 74.88 85 LEU A CA 1
ATOM 649 C C . LEU A 1 85 ? 3.920 0.307 -18.208 1.00 74.88 85 LEU A C 1
ATOM 651 O O . LEU A 1 85 ? 2.961 0.950 -17.791 1.00 74.88 85 LEU A O 1
ATOM 655 N N . ARG A 1 86 ? 4.422 -0.754 -17.561 1.00 68.94 86 ARG A N 1
ATOM 656 C CA . ARG A 1 86 ? 3.880 -1.259 -16.289 1.00 68.94 86 ARG A CA 1
ATOM 657 C C . ARG A 1 86 ? 3.948 -0.214 -15.179 1.00 68.94 86 ARG A C 1
ATOM 659 O O . ARG A 1 86 ? 2.932 0.046 -14.546 1.00 68.94 86 ARG A O 1
ATOM 666 N N . ALA A 1 87 ? 5.099 0.436 -15.002 1.00 61.97 87 ALA A N 1
ATOM 667 C CA . ALA A 1 87 ? 5.261 1.489 -14.000 1.00 61.97 87 ALA A CA 1
ATOM 668 C C . ALA A 1 87 ? 4.316 2.676 -14.256 1.00 61.97 87 ALA A C 1
ATOM 670 O O . ALA A 1 87 ? 3.679 3.183 -13.337 1.00 61.97 87 ALA A O 1
ATOM 671 N N . THR A 1 88 ? 4.165 3.103 -15.514 1.00 64.19 88 THR A N 1
ATOM 672 C CA . THR A 1 88 ? 3.219 4.163 -15.885 1.00 64.19 88 THR A CA 1
ATOM 673 C C . THR A 1 88 ? 1.776 3.754 -15.594 1.00 64.19 88 THR A C 1
ATOM 675 O O . THR A 1 88 ? 1.022 4.557 -15.052 1.00 64.19 88 THR A O 1
ATOM 678 N N . GLN A 1 89 ? 1.388 2.512 -15.893 1.00 68.25 89 GLN A N 1
ATOM 679 C CA . GLN A 1 89 ? 0.057 1.986 -15.574 1.00 68.25 89 GLN A CA 1
ATOM 680 C C . GLN A 1 89 ? -0.198 1.941 -14.063 1.00 68.25 89 GLN A C 1
ATOM 682 O O . GLN A 1 89 ? -1.222 2.457 -13.621 1.00 68.25 89 GLN A O 1
ATOM 687 N N . GLN A 1 90 ? 0.740 1.409 -13.273 1.00 63.03 90 GLN A N 1
ATOM 688 C CA . GLN A 1 90 ? 0.658 1.394 -11.806 1.00 63.03 90 GLN A CA 1
ATOM 689 C C . GLN A 1 90 ? 0.506 2.814 -11.239 1.00 63.03 90 GLN A C 1
ATOM 691 O O . GLN A 1 90 ? -0.383 3.062 -10.428 1.00 63.03 90 GLN A O 1
ATOM 696 N N . ASN A 1 91 ? 1.297 3.773 -11.730 1.00 60.03 91 ASN A N 1
ATOM 697 C CA . ASN A 1 91 ? 1.217 5.169 -11.296 1.00 60.03 91 ASN A CA 1
ATOM 698 C C . ASN A 1 91 ? -0.114 5.835 -11.675 1.00 60.03 91 ASN A C 1
ATOM 700 O O . ASN A 1 91 ? -0.660 6.597 -10.881 1.00 60.03 91 ASN A O 1
ATOM 704 N N . MET A 1 92 ? -0.658 5.550 -12.863 1.00 65.38 92 MET A N 1
ATOM 705 C CA . MET A 1 92 ? -1.977 6.057 -13.263 1.00 65.38 92 MET A CA 1
ATOM 706 C C . MET A 1 92 ? -3.084 5.495 -12.370 1.00 65.38 92 MET A C 1
ATOM 708 O O . MET A 1 92 ? -3.934 6.246 -11.901 1.00 65.38 92 MET A O 1
ATOM 712 N N . VAL A 1 93 ? -3.049 4.190 -12.098 1.00 69.56 93 VAL A N 1
ATOM 713 C CA . VAL A 1 93 ? -4.008 3.516 -11.215 1.00 69.56 93 VAL A CA 1
ATOM 714 C C . VAL A 1 93 ? -3.932 4.077 -9.793 1.00 69.56 93 VAL A C 1
ATOM 716 O O . VAL A 1 93 ? -4.960 4.403 -9.205 1.00 69.56 93 VAL A O 1
ATOM 719 N N . PHE A 1 94 ? -2.723 4.289 -9.272 1.00 64.31 94 PHE A N 1
ATOM 720 C CA . PHE A 1 94 ? -2.528 4.936 -7.978 1.00 64.31 94 PHE A CA 1
ATOM 721 C C . PHE A 1 94 ? -3.009 6.395 -7.963 1.00 64.31 94 PHE A C 1
ATOM 723 O O . PHE A 1 94 ? -3.602 6.845 -6.985 1.00 64.31 94 PHE A O 1
ATOM 730 N N . GLY A 1 95 ? -2.804 7.144 -9.049 1.00 63.03 95 GLY A N 1
ATOM 731 C CA . GLY A 1 95 ? -3.340 8.498 -9.194 1.00 63.03 95 GLY A CA 1
ATOM 732 C C . GLY A 1 95 ? -4.870 8.529 -9.136 1.00 63.03 95 GLY A C 1
ATOM 733 O O . GLY A 1 95 ? -5.438 9.381 -8.461 1.00 63.03 95 GLY A O 1
ATOM 734 N N . LEU A 1 96 ? -5.540 7.566 -9.776 1.00 72.25 96 LEU A N 1
ATOM 735 C CA . LEU A 1 96 ? -7.000 7.433 -9.727 1.00 72.25 96 LEU A CA 1
ATOM 736 C C . LEU A 1 96 ? -7.508 7.074 -8.325 1.00 72.25 96 LEU A C 1
ATOM 738 O O . LEU A 1 96 ? -8.514 7.632 -7.895 1.00 72.25 96 LEU A O 1
ATOM 742 N N . ALA A 1 97 ? -6.801 6.198 -7.607 1.00 71.69 97 ALA A N 1
ATOM 743 C CA . ALA A 1 97 ? -7.100 5.895 -6.208 1.00 71.69 97 ALA A CA 1
ATOM 744 C C . ALA A 1 97 ? -7.014 7.151 -5.326 1.00 71.69 97 ALA A C 1
ATOM 746 O O . ALA A 1 97 ? -7.958 7.467 -4.610 1.00 71.69 97 ALA A O 1
ATOM 747 N N . ASN A 1 98 ? -5.933 7.930 -5.454 1.00 66.25 98 ASN A N 1
ATOM 748 C CA . ASN A 1 98 ? -5.792 9.194 -4.727 1.00 66.25 98 ASN A CA 1
ATOM 749 C C . ASN A 1 98 ? -6.916 10.186 -5.056 1.00 66.25 98 ASN A C 1
ATOM 751 O O . ASN A 1 98 ? -7.415 10.852 -4.159 1.00 66.25 98 ASN A O 1
ATOM 755 N N . LEU A 1 99 ? -7.336 10.287 -6.322 1.00 70.56 99 LEU A N 1
ATOM 756 C CA . LEU A 1 99 ? -8.441 11.170 -6.715 1.00 70.56 99 LEU A CA 1
ATOM 757 C C . LEU A 1 99 ? -9.776 10.768 -6.076 1.00 70.56 99 LEU A C 1
ATOM 759 O O . LEU A 1 99 ? -10.567 11.646 -5.736 1.00 70.56 99 LEU A O 1
ATOM 763 N N . ALA A 1 100 ? -10.036 9.466 -5.926 1.00 75.06 100 ALA A N 1
ATOM 764 C CA . ALA A 1 100 ? -11.211 8.981 -5.204 1.00 75.06 100 ALA A CA 1
ATOM 765 C C . ALA A 1 100 ? -11.140 9.366 -3.718 1.00 75.06 100 ALA A C 1
ATOM 767 O O . ALA A 1 100 ? -12.133 9.836 -3.164 1.00 75.06 100 ALA A O 1
ATOM 768 N N . GLU A 1 101 ? -9.951 9.247 -3.126 1.00 70.12 101 GLU A N 1
ATOM 769 C CA . GLU A 1 101 ? -9.702 9.537 -1.716 1.00 70.12 101 GLU A CA 1
ATOM 770 C C . GLU A 1 101 ? -9.737 11.034 -1.390 1.00 70.12 101 GLU A C 1
ATOM 772 O O . GLU A 1 101 ? -10.191 11.406 -0.322 1.00 70.12 101 GLU A O 1
ATOM 777 N N . MET A 1 102 ? -9.380 11.925 -2.324 1.00 68.31 102 MET A N 1
ATOM 778 C CA . MET A 1 102 ? -9.440 13.386 -2.122 1.00 68.31 102 MET A CA 1
ATOM 779 C C . MET A 1 102 ? -10.841 13.926 -1.778 1.00 68.31 102 MET A C 1
ATOM 781 O O . MET A 1 102 ? -10.960 15.070 -1.334 1.00 68.31 102 MET A O 1
ATOM 785 N N . ARG A 1 103 ? -11.905 13.149 -2.028 1.00 72.25 103 ARG A N 1
ATOM 786 C CA . ARG A 1 103 ? -13.276 13.491 -1.616 1.00 72.25 103 ARG A CA 1
ATOM 787 C C . ARG A 1 103 ? -13.566 13.126 -0.161 1.00 72.25 103 ARG A C 1
ATOM 789 O O . ARG A 1 103 ? -14.531 13.644 0.387 1.00 72.25 103 ARG A O 1
ATOM 796 N N . ASP A 1 104 ? -12.774 12.251 0.444 1.00 65.75 104 ASP A N 1
ATOM 797 C CA . ASP A 1 104 ? -12.820 11.914 1.862 1.00 65.75 104 ASP A CA 1
ATOM 798 C C . ASP A 1 104 ? -11.785 12.796 2.599 1.00 65.75 104 ASP A C 1
ATOM 800 O O . ASP A 1 104 ? -10.722 13.094 2.054 1.00 65.75 104 ASP A O 1
ATOM 804 N N . PRO A 1 105 ? -12.049 13.288 3.820 1.00 55.16 105 PRO A N 1
ATOM 805 C CA . PRO A 1 105 ? -11.039 13.961 4.646 1.00 55.16 105 PRO A CA 1
ATOM 806 C C . PRO A 1 105 ? -9.772 13.137 4.959 1.00 55.16 105 PRO A C 1
ATOM 808 O O . PRO A 1 105 ? -8.859 13.671 5.601 1.00 55.16 105 PRO A O 1
ATOM 811 N N . ASP A 1 106 ? -9.694 11.875 4.537 1.00 51.72 106 ASP A N 1
ATOM 812 C CA . ASP A 1 106 ? -8.500 11.048 4.649 1.00 51.72 106 ASP A CA 1
ATOM 813 C C . ASP A 1 106 ? -7.417 11.484 3.635 1.00 51.72 106 ASP A C 1
ATOM 815 O O . ASP A 1 106 ? -7.633 11.714 2.448 1.00 51.72 106 ASP A O 1
ATOM 819 N N . THR A 1 107 ? -6.196 11.693 4.133 1.00 51.94 107 THR A N 1
ATOM 820 C CA . THR A 1 107 ? -5.073 12.175 3.307 1.00 51.94 107 THR A CA 1
ATOM 821 C C . THR A 1 107 ? -4.469 11.029 2.490 1.00 51.94 107 THR A C 1
ATOM 823 O O . THR A 1 107 ? -4.437 9.899 2.966 1.00 51.94 107 THR A O 1
ATOM 826 N N . GLY A 1 108 ? -3.844 11.305 1.333 1.00 56.78 108 GLY A N 1
ATOM 827 C CA . GLY A 1 108 ? -3.129 10.289 0.524 1.00 56.78 108 GLY A CA 1
ATOM 828 C C . GLY A 1 108 ? -2.032 9.495 1.267 1.00 56.78 108 GLY A C 1
ATOM 829 O O . GLY A 1 108 ? -1.530 8.493 0.766 1.00 56.78 108 GLY A O 1
ATOM 830 N N . LYS A 1 109 ? -1.688 9.896 2.499 1.00 62.88 109 LYS A N 1
ATOM 831 C CA . LYS A 1 109 ? -0.821 9.157 3.430 1.00 62.88 109 LYS A CA 1
ATOM 832 C C . LYS A 1 109 ? -1.469 7.876 3.954 1.00 62.88 109 LYS A C 1
ATOM 834 O O . LYS A 1 109 ? -0.757 6.908 4.194 1.00 62.88 109 LYS A O 1
ATOM 839 N N . HIS A 1 110 ? -2.791 7.866 4.125 1.00 77.75 110 HIS A N 1
ATOM 840 C CA . HIS A 1 110 ? -3.558 6.678 4.500 1.00 77.75 110 HIS A CA 1
ATOM 841 C C . HIS A 1 110 ? -3.297 5.531 3.514 1.00 77.75 110 HIS A C 1
ATOM 843 O O . HIS A 1 110 ? -2.963 4.419 3.921 1.00 77.75 110 HIS A O 1
ATOM 849 N N . LEU A 1 111 ? -3.322 5.830 2.210 1.00 72.12 111 LEU A N 1
ATOM 850 C CA . LEU A 1 111 ? -3.055 4.845 1.162 1.00 72.12 111 LEU A CA 1
ATOM 851 C C . LEU A 1 111 ? -1.633 4.270 1.256 1.00 72.12 111 LEU A C 1
ATOM 853 O O . LEU A 1 111 ? -1.446 3.070 1.083 1.00 72.12 111 LEU A O 1
ATOM 857 N N . GLU A 1 112 ? -0.625 5.089 1.568 1.00 66.94 112 GLU A N 1
ATOM 858 C CA . GLU A 1 112 ? 0.751 4.596 1.734 1.00 66.94 112 GLU A CA 1
ATOM 859 C C . GLU A 1 112 ? 0.955 3.803 3.033 1.00 66.94 112 GLU A C 1
ATOM 861 O O . GLU A 1 112 ? 1.663 2.793 3.040 1.00 66.94 112 GLU A O 1
ATOM 866 N N . ARG A 1 113 ? 0.308 4.203 4.134 1.00 77.19 113 ARG A N 1
ATOM 867 C CA . ARG A 1 113 ? 0.386 3.459 5.398 1.00 77.19 113 ARG A CA 1
ATOM 868 C C . ARG A 1 113 ? -0.299 2.101 5.294 1.00 77.19 113 ARG A C 1
ATOM 870 O O . ARG A 1 113 ? 0.309 1.096 5.652 1.00 77.19 113 ARG A O 1
ATOM 877 N N . THR A 1 114 ? -1.510 2.038 4.736 1.00 82.56 114 THR A N 1
ATOM 878 C CA . THR A 1 114 ? -2.252 0.773 4.580 1.00 82.56 114 THR A CA 1
ATOM 879 C C . THR A 1 114 ? -1.549 -0.218 3.657 1.00 82.56 114 THR A C 1
ATOM 881 O O . THR A 1 114 ? -1.537 -1.417 3.944 1.00 82.56 114 THR A O 1
ATOM 884 N N . ARG A 1 115 ? -0.864 0.264 2.612 1.00 78.69 115 ARG A N 1
ATOM 885 C CA . ARG A 1 115 ? 0.074 -0.546 1.820 1.00 78.69 115 ARG A CA 1
ATOM 886 C C . ARG A 1 115 ? 1.160 -1.183 2.679 1.00 78.69 115 ARG A C 1
ATOM 888 O O . ARG A 1 115 ? 1.375 -2.393 2.605 1.00 78.69 115 ARG A O 1
ATOM 895 N N . GLY A 1 116 ? 1.847 -0.370 3.481 1.00 74.38 116 GLY A N 1
ATOM 896 C CA . GLY A 1 116 ? 2.927 -0.838 4.344 1.00 74.38 116 GLY A CA 1
ATOM 897 C C . GLY A 1 116 ? 2.440 -1.832 5.399 1.00 74.38 116 GLY A C 1
ATOM 898 O O . GLY A 1 116 ? 3.059 -2.880 5.568 1.00 74.38 116 GLY A O 1
ATOM 899 N N . TYR A 1 117 ? 1.290 -1.575 6.030 1.00 87.50 117 TYR A N 1
ATOM 900 C CA . TYR A 1 117 ? 0.659 -2.504 6.974 1.00 87.50 117 TYR A CA 1
ATOM 901 C C . TYR A 1 117 ? 0.378 -3.868 6.343 1.00 87.50 117 TYR A C 1
ATOM 903 O O . TYR A 1 117 ? 0.740 -4.895 6.917 1.00 87.50 117 TYR A O 1
ATOM 911 N N . GLY A 1 118 ? -0.202 -3.886 5.137 1.00 83.25 118 GLY A N 1
ATOM 912 C CA . GLY A 1 118 ? -0.458 -5.125 4.404 1.00 83.25 118 GLY A CA 1
ATOM 913 C C . GLY A 1 118 ? 0.819 -5.928 4.138 1.00 83.25 118 GLY A C 1
ATOM 914 O O . GLY A 1 118 ? 0.837 -7.138 4.358 1.00 83.25 118 GLY A O 1
ATOM 915 N N . VAL A 1 119 ? 1.903 -5.260 3.726 1.00 81.44 119 VAL A N 1
ATOM 916 C CA . VAL A 1 119 ? 3.208 -5.897 3.470 1.00 81.44 119 VAL A CA 1
ATOM 917 C C . VAL A 1 119 ? 3.822 -6.476 4.743 1.00 81.44 119 VAL A C 1
ATOM 919 O O . VAL A 1 119 ? 4.214 -7.642 4.740 1.00 81.44 119 VAL A O 1
ATOM 922 N N . ILE A 1 120 ? 3.883 -5.696 5.827 1.00 81.38 120 ILE A N 1
ATOM 923 C CA . ILE A 1 120 ? 4.459 -6.132 7.111 1.00 81.38 120 ILE A CA 1
ATOM 924 C C . ILE A 1 120 ? 3.726 -7.379 7.620 1.00 81.38 120 ILE A C 1
ATOM 926 O O . ILE A 1 120 ? 4.347 -8.366 8.027 1.00 81.38 120 ILE A O 1
ATOM 930 N N . LEU A 1 121 ? 2.395 -7.356 7.555 1.00 93.12 121 LEU A N 1
ATOM 931 C CA . LEU A 1 121 ? 1.559 -8.438 8.052 1.00 93.12 121 LEU A CA 1
ATOM 932 C C . LEU A 1 121 ? 1.673 -9.693 7.178 1.00 93.12 121 LEU A C 1
ATOM 934 O O . LEU A 1 121 ? 1.813 -10.798 7.700 1.00 93.12 121 LEU A O 1
ATOM 938 N N . ALA A 1 122 ? 1.683 -9.533 5.851 1.00 92.44 122 ALA A N 1
ATOM 939 C CA . ALA A 1 122 ? 1.873 -10.640 4.920 1.00 92.44 122 ALA A CA 1
ATOM 940 C C . ALA A 1 122 ? 3.267 -11.282 5.055 1.00 92.44 122 ALA A C 1
ATOM 942 O O . ALA A 1 122 ? 3.362 -12.512 5.077 1.00 92.44 122 ALA A O 1
ATOM 943 N N . ASP A 1 123 ? 4.338 -10.489 5.205 1.00 86.12 123 ASP A N 1
ATOM 944 C CA . ASP A 1 123 ? 5.687 -11.029 5.431 1.00 86.12 123 ASP A CA 1
ATOM 945 C C . ASP A 1 123 ? 5.779 -11.810 6.746 1.00 86.12 123 ASP A C 1
ATOM 947 O O . ASP A 1 123 ? 6.393 -12.877 6.806 1.00 86.12 123 ASP A O 1
ATOM 951 N N . THR A 1 124 ? 5.111 -11.328 7.791 1.00 91.38 124 THR A N 1
ATOM 952 C CA . THR A 1 124 ? 5.062 -12.022 9.081 1.00 91.38 124 THR A CA 1
ATOM 953 C C . THR A 1 124 ? 4.287 -13.339 8.964 1.00 91.38 124 THR A C 1
ATOM 955 O O . THR A 1 124 ? 4.788 -14.398 9.355 1.00 91.38 124 THR A O 1
ATOM 958 N N . LEU A 1 125 ? 3.111 -13.319 8.326 1.00 96.56 125 LEU A N 1
ATOM 959 C CA . LEU A 1 125 ? 2.271 -14.503 8.112 1.00 96.56 125 LEU A CA 1
ATOM 960 C C . LEU A 1 125 ? 2.976 -15.593 7.302 1.00 96.56 125 LEU A C 1
ATOM 962 O O . LEU A 1 125 ? 2.858 -16.772 7.641 1.00 96.56 125 LEU A O 1
ATOM 966 N N . ARG A 1 126 ? 3.751 -15.239 6.266 1.00 95.94 126 ARG A N 1
ATOM 967 C CA . ARG A 1 126 ? 4.417 -16.223 5.388 1.00 95.94 126 ARG A CA 1
ATOM 968 C C . ARG A 1 126 ? 5.394 -17.144 6.131 1.00 95.94 126 ARG A C 1
ATOM 970 O O . ARG A 1 126 ? 5.721 -18.226 5.639 1.00 95.94 126 ARG A O 1
ATOM 977 N N . ARG A 1 127 ? 5.877 -16.725 7.307 1.00 93.44 127 ARG A N 1
ATOM 978 C CA . ARG A 1 127 ? 6.777 -17.512 8.168 1.00 93.44 127 ARG A CA 1
ATOM 979 C C . ARG A 1 127 ? 6.046 -18.678 8.836 1.00 93.44 127 ARG A C 1
ATOM 981 O O . ARG A 1 127 ? 6.676 -19.677 9.181 1.00 93.44 127 ARG A O 1
ATOM 988 N N . GLN A 1 128 ? 4.724 -18.589 8.972 1.00 94.00 128 GLN A N 1
ATOM 989 C CA . GLN A 1 128 ? 3.900 -19.639 9.554 1.00 94.00 128 GLN A CA 1
ATOM 990 C C . GLN A 1 128 ? 3.641 -20.769 8.536 1.00 94.00 128 GLN A C 1
ATOM 992 O O . GLN A 1 128 ? 3.359 -20.498 7.362 1.00 94.00 128 GLN A O 1
ATOM 997 N N . PRO A 1 129 ? 3.658 -22.053 8.954 1.00 94.75 129 PRO A N 1
ATOM 998 C CA . PRO A 1 129 ? 3.464 -23.189 8.046 1.00 94.75 129 PRO A CA 1
ATOM 999 C C . PRO A 1 129 ? 2.174 -23.134 7.216 1.00 94.75 129 PRO A C 1
ATOM 1001 O O . PRO A 1 129 ? 2.182 -23.558 6.061 1.00 94.75 129 PRO A O 1
ATOM 1004 N N . LYS A 1 130 ? 1.091 -22.584 7.786 1.00 95.81 130 LYS A N 1
ATOM 1005 C CA . LYS A 1 130 ? -0.225 -22.450 7.141 1.00 95.81 130 LYS A CA 1
ATOM 1006 C C . LYS A 1 130 ? -0.188 -21.554 5.898 1.00 95.81 130 LYS A C 1
ATOM 1008 O O . LYS A 1 130 ? -0.795 -21.895 4.887 1.00 95.81 130 LYS A O 1
ATOM 1013 N N . PHE A 1 131 ? 0.552 -20.445 5.946 1.00 96.38 131 PHE A N 1
ATOM 1014 C CA . PHE A 1 131 ? 0.544 -19.427 4.888 1.00 96.38 131 PHE A CA 1
ATOM 1015 C C . PHE A 1 131 ? 1.761 -19.481 3.965 1.00 96.38 131 PHE A C 1
ATOM 1017 O O . PHE A 1 131 ? 1.726 -18.899 2.885 1.00 96.38 131 PHE A O 1
ATOM 1024 N N . ARG A 1 132 ? 2.812 -20.226 4.325 1.00 92.44 132 ARG A N 1
ATOM 1025 C CA . ARG A 1 132 ? 4.079 -20.298 3.574 1.00 92.44 132 ARG A CA 1
ATOM 1026 C C . ARG A 1 132 ? 3.940 -20.654 2.089 1.00 92.44 132 ARG A C 1
ATOM 1028 O O . ARG A 1 132 ? 4.792 -20.282 1.292 1.00 92.44 132 ARG A O 1
ATOM 1035 N N . ARG A 1 133 ? 2.906 -21.416 1.715 1.00 94.25 133 ARG A N 1
ATOM 1036 C CA . ARG A 1 133 ? 2.620 -21.779 0.311 1.00 94.25 133 ARG A CA 1
ATOM 1037 C C . ARG A 1 133 ? 1.650 -20.825 -0.390 1.00 94.25 133 ARG A C 1
ATOM 1039 O O . ARG A 1 133 ? 1.517 -20.911 -1.603 1.00 94.25 133 ARG A O 1
ATOM 1046 N N . LEU A 1 134 ? 0.955 -19.980 0.368 1.00 95.31 134 LEU A N 1
ATOM 1047 C CA . LEU A 1 134 ? -0.056 -19.045 -0.128 1.00 95.31 134 LEU A CA 1
ATOM 1048 C C . LEU A 1 134 ? 0.520 -17.638 -0.327 1.00 95.31 134 LEU A C 1
ATOM 1050 O O . LEU A 1 134 ? 0.092 -16.932 -1.233 1.00 95.31 134 LEU A O 1
ATOM 1054 N N . ILE A 1 135 ? 1.486 -17.247 0.510 1.00 96.81 135 ILE A N 1
ATOM 1055 C CA . ILE A 1 135 ? 2.109 -15.923 0.506 1.00 96.81 135 ILE A CA 1
ATOM 1056 C C . ILE A 1 135 ? 3.552 -16.049 0.004 1.00 96.81 135 ILE A C 1
ATOM 1058 O O . ILE A 1 135 ? 4.455 -16.417 0.755 1.00 96.81 135 ILE A O 1
ATOM 1062 N N . ASP A 1 136 ? 3.760 -15.740 -1.275 1.00 91.38 136 ASP A N 1
ATOM 1063 C CA . ASP A 1 136 ? 5.078 -15.589 -1.897 1.00 91.38 136 ASP A CA 1
ATOM 1064 C C . ASP A 1 136 ? 5.414 -14.103 -2.146 1.00 91.38 136 ASP A C 1
ATOM 1066 O O . ASP A 1 136 ? 4.611 -13.207 -1.874 1.00 91.38 136 ASP A O 1
ATOM 1070 N N . ASP A 1 137 ? 6.609 -13.817 -2.673 1.00 82.94 137 ASP A N 1
ATOM 1071 C CA . ASP A 1 137 ? 7.033 -12.435 -2.963 1.00 82.94 137 ASP A CA 1
ATOM 1072 C C . ASP A 1 137 ? 6.089 -11.734 -3.957 1.00 82.94 137 ASP A C 1
ATOM 1074 O O . ASP A 1 137 ? 5.889 -10.521 -3.894 1.00 82.94 137 ASP A O 1
ATOM 1078 N N . LYS A 1 138 ? 5.458 -12.498 -4.862 1.00 85.31 138 LYS A N 1
ATOM 1079 C CA . LYS A 1 138 ? 4.485 -11.960 -5.819 1.00 85.31 138 LYS A CA 1
ATOM 1080 C C . LYS A 1 138 ? 3.186 -11.577 -5.126 1.00 85.31 138 LYS A C 1
ATOM 1082 O O . LYS A 1 138 ? 2.623 -10.543 -5.467 1.00 85.31 138 LYS A O 1
ATOM 1087 N N . PHE A 1 139 ? 2.699 -12.375 -4.178 1.00 93.38 139 PHE A N 1
ATOM 1088 C CA . PHE A 1 139 ? 1.529 -12.039 -3.370 1.00 93.38 139 PHE A CA 1
ATOM 1089 C C . PHE A 1 139 ? 1.749 -10.714 -2.638 1.00 93.38 139 PHE A C 1
ATOM 1091 O O . PHE A 1 139 ? 0.908 -9.828 -2.738 1.00 93.38 139 PHE A O 1
ATOM 1098 N N . ILE A 1 140 ? 2.899 -10.553 -1.974 1.00 82.19 140 ILE A N 1
ATOM 1099 C CA . ILE A 1 140 ? 3.238 -9.333 -1.225 1.00 82.19 140 ILE A CA 1
ATOM 1100 C C . ILE A 1 140 ? 3.324 -8.119 -2.162 1.00 82.19 140 ILE A C 1
ATOM 1102 O O . ILE A 1 140 ? 2.726 -7.082 -1.874 1.00 82.19 140 ILE A O 1
ATOM 1106 N N . ALA A 1 141 ? 4.000 -8.252 -3.308 1.00 77.69 141 ALA A N 1
ATOM 1107 C CA . ALA A 1 141 ? 4.086 -7.179 -4.300 1.00 77.69 141 ALA A CA 1
ATOM 1108 C C . ALA A 1 141 ? 2.704 -6.787 -4.857 1.00 77.69 141 ALA A C 1
ATOM 1110 O O . ALA A 1 141 ? 2.384 -5.605 -4.956 1.00 77.69 141 ALA A O 1
ATOM 1111 N N . ASN A 1 142 ? 1.855 -7.772 -5.167 1.00 84.62 142 ASN A N 1
ATOM 1112 C CA . ASN A 1 142 ? 0.493 -7.515 -5.630 1.00 84.62 142 ASN A CA 1
ATOM 1113 C C . ASN A 1 142 ? -0.369 -6.865 -4.541 1.00 84.62 142 ASN A C 1
ATOM 1115 O O . ASN A 1 142 ? -1.163 -5.992 -4.866 1.00 84.62 142 ASN A O 1
ATOM 1119 N N . LEU A 1 143 ? -0.209 -7.251 -3.270 1.00 87.00 143 LEU A N 1
ATOM 1120 C CA . LEU A 1 143 ? -0.942 -6.663 -2.145 1.00 87.00 143 LEU A CA 1
ATOM 1121 C C . LEU A 1 143 ? -0.590 -5.184 -1.966 1.00 87.00 143 LEU A C 1
ATOM 1123 O O . LEU A 1 143 ? -1.486 -4.361 -1.787 1.00 87.00 143 LEU A O 1
ATOM 1127 N N . TYR A 1 144 ? 0.695 -4.846 -2.086 1.00 80.62 144 TYR A N 1
ATOM 1128 C CA . TYR A 1 144 ? 1.174 -3.464 -2.061 1.00 80.62 144 TYR A CA 1
ATOM 1129 C C . TYR A 1 144 ? 0.559 -2.616 -3.188 1.00 80.62 144 TYR A C 1
ATOM 1131 O O . TYR A 1 144 ? 0.083 -1.502 -2.963 1.00 80.62 144 TYR A O 1
ATOM 1139 N N . ASP A 1 145 ? 0.511 -3.146 -4.409 1.00 76.12 145 ASP A N 1
ATOM 1140 C CA . ASP A 1 145 ? -0.095 -2.431 -5.535 1.00 76.12 145 ASP A CA 1
ATOM 1141 C C . ASP A 1 145 ? -1.626 -2.363 -5.435 1.00 76.12 145 ASP A C 1
ATOM 1143 O O . ASP A 1 145 ? -2.236 -1.399 -5.902 1.00 76.12 145 ASP A O 1
ATOM 1147 N N . ALA A 1 146 ? -2.251 -3.368 -4.817 1.00 87.88 146 ALA A N 1
ATOM 1148 C CA . ALA A 1 146 ? -3.697 -3.510 -4.765 1.00 87.88 146 ALA A CA 1
ATOM 1149 C C . ALA A 1 146 ? -4.374 -2.685 -3.665 1.00 87.88 146 ALA A C 1
ATOM 1151 O O . ALA A 1 146 ? -5.478 -2.185 -3.888 1.00 87.88 146 ALA A O 1
ATOM 1152 N N . ALA A 1 147 ? -3.717 -2.541 -2.512 1.00 83.81 147 ALA A N 1
ATOM 1153 C CA . ALA A 1 147 ? -4.211 -1.860 -1.313 1.00 83.81 147 ALA A CA 1
ATOM 1154 C C . ALA A 1 147 ? -4.886 -0.490 -1.564 1.00 83.81 147 ALA A C 1
ATOM 1156 O O . ALA A 1 147 ? -5.996 -0.276 -1.073 1.00 83.81 147 ALA A O 1
ATOM 1157 N N . PRO A 1 148 ? -4.314 0.435 -2.363 1.00 82.50 148 PRO A N 1
ATOM 1158 C CA . PRO A 1 148 ? -4.908 1.760 -2.554 1.00 82.50 148 PRO A CA 1
ATOM 1159 C C . PRO A 1 148 ? -6.274 1.761 -3.236 1.00 82.50 148 PRO A C 1
ATOM 1161 O O . PRO A 1 148 ? -6.971 2.765 -3.201 1.00 82.50 148 PRO A O 1
ATOM 1164 N N . LEU A 1 149 ? -6.645 0.671 -3.909 1.00 89.62 149 LEU A N 1
ATOM 1165 C CA . LEU A 1 149 ? -7.879 0.597 -4.687 1.00 89.62 149 LEU A CA 1
ATOM 1166 C C . LEU A 1 149 ? -9.084 0.108 -3.880 1.00 89.62 149 LEU A C 1
ATOM 1168 O O . LEU A 1 149 ? -10.171 0.025 -4.453 1.00 89.62 149 LEU A O 1
ATOM 1172 N N . HIS A 1 150 ? -8.913 -0.219 -2.595 1.00 92.75 150 HIS A N 1
ATOM 1173 C CA . HIS A 1 150 ? -9.993 -0.728 -1.744 1.00 92.75 150 HIS A CA 1
ATOM 1174 C C . HIS A 1 150 ? -11.224 0.199 -1.753 1.00 92.75 150 HIS A C 1
ATOM 1176 O O . HIS A 1 150 ? -12.343 -0.269 -1.959 1.00 92.75 150 HIS A O 1
ATOM 1182 N N . ASP A 1 151 ? -10.987 1.511 -1.674 1.00 91.50 151 ASP A N 1
ATOM 1183 C CA . ASP A 1 151 ? -12.013 2.549 -1.580 1.00 91.50 151 ASP A CA 1
ATOM 1184 C C . ASP A 1 151 ? -12.312 3.271 -2.902 1.00 91.50 151 ASP A C 1
ATOM 1186 O O . ASP A 1 151 ? -13.051 4.259 -2.940 1.00 91.50 151 ASP A O 1
ATOM 1190 N N . LEU A 1 152 ? -11.845 2.735 -4.040 1.00 90.31 152 LEU A N 1
ATOM 1191 C CA . LEU A 1 152 ? -12.129 3.295 -5.371 1.00 90.31 152 LEU A CA 1
ATOM 1192 C C . LEU A 1 152 ? -13.635 3.506 -5.610 1.00 90.31 152 LEU A C 1
ATOM 1194 O O . LEU A 1 152 ? -14.039 4.410 -6.337 1.00 90.31 152 LEU A O 1
ATOM 1198 N N . GLY A 1 153 ? -14.485 2.683 -4.994 1.00 92.62 153 GLY A N 1
ATOM 1199 C CA . GLY A 1 153 ? -15.935 2.780 -5.115 1.00 92.62 153 GLY A CA 1
ATOM 1200 C C . GLY A 1 153 ? -16.572 3.997 -4.441 1.00 92.62 153 GLY A C 1
ATOM 1201 O O . GLY A 1 153 ? -17.717 4.312 -4.778 1.00 92.62 153 GLY A O 1
ATOM 1202 N N . LYS A 1 154 ? -15.862 4.722 -3.559 1.00 91.38 154 LYS A N 1
ATOM 1203 C CA . LYS A 1 154 ? -16.362 5.960 -2.929 1.00 91.38 154 LYS A CA 1
ATOM 1204 C C . LYS A 1 154 ? -16.734 7.025 -3.962 1.00 91.38 154 LYS A C 1
ATOM 1206 O O . LYS A 1 154 ? -17.600 7.857 -3.701 1.00 91.38 154 LYS A O 1
ATOM 1211 N N . VAL A 1 155 ? -16.189 6.943 -5.183 1.00 89.44 155 VAL A N 1
ATOM 1212 C CA . VAL A 1 155 ? -16.595 7.800 -6.310 1.00 89.44 155 VAL A CA 1
ATOM 1213 C C . VAL A 1 155 ? -18.103 7.756 -6.585 1.00 89.44 155 VAL A C 1
ATOM 1215 O O . VAL A 1 155 ? -18.671 8.765 -6.998 1.00 89.44 155 VAL A O 1
ATOM 1218 N N . GLY A 1 156 ? -18.760 6.620 -6.326 1.00 89.69 156 GLY A N 1
ATOM 1219 C CA . GLY A 1 156 ? -20.201 6.438 -6.504 1.00 89.69 156 GLY A CA 1
ATOM 1220 C C . GLY A 1 156 ? -21.058 6.897 -5.321 1.00 89.69 156 GLY A C 1
ATOM 1221 O O . GLY A 1 156 ? -22.283 6.908 -5.437 1.00 89.69 156 GLY A O 1
ATOM 1222 N N . VAL A 1 157 ? -20.450 7.280 -4.194 1.00 92.12 157 VAL A N 1
ATOM 1223 C CA . VAL A 1 157 ? -21.173 7.718 -2.994 1.00 92.12 157 VAL A CA 1
ATOM 1224 C C . VAL A 1 157 ? -21.503 9.216 -3.112 1.00 92.12 157 VAL A C 1
ATOM 1226 O O . VAL A 1 157 ? -20.615 10.018 -3.417 1.00 92.12 157 VAL A O 1
ATOM 1229 N N . PRO A 1 158 ? -22.763 9.639 -2.888 1.00 92.50 158 PRO A N 1
ATOM 1230 C CA . PRO A 1 158 ? -23.134 11.053 -2.902 1.00 92.50 158 PRO A CA 1
ATOM 1231 C C . PRO A 1 158 ? -22.449 11.856 -1.788 1.00 92.50 158 PRO A C 1
ATOM 1233 O O . PRO A 1 158 ? -22.409 11.405 -0.643 1.00 92.50 158 PRO A O 1
ATOM 1236 N N . ASP A 1 159 ? -22.034 13.094 -2.082 1.00 89.88 159 ASP A N 1
ATOM 1237 C CA . ASP A 1 159 ? -21.374 13.987 -1.109 1.00 89.88 159 ASP A CA 1
ATOM 1238 C C . ASP A 1 159 ? -22.196 14.195 0.166 1.00 89.88 159 ASP A C 1
ATOM 1240 O O . ASP A 1 159 ? -21.646 14.204 1.260 1.00 89.88 159 ASP A O 1
ATOM 1244 N N . ARG A 1 160 ? -23.530 14.285 0.055 1.00 90.81 160 ARG A N 1
ATOM 1245 C CA . ARG A 1 160 ? -24.424 14.426 1.220 1.00 90.81 160 ARG A CA 1
ATOM 1246 C C . ARG A 1 160 ? -24.309 13.281 2.234 1.00 90.81 160 ARG A C 1
ATOM 1248 O O . ARG A 1 160 ? -24.685 13.477 3.381 1.00 90.81 160 ARG A O 1
ATOM 1255 N N . VAL A 1 161 ? -23.865 12.099 1.794 1.00 91.44 161 VAL A N 1
ATOM 1256 C CA . VAL A 1 161 ? -23.623 10.928 2.649 1.00 91.44 161 VAL A CA 1
ATOM 1257 C C . VAL A 1 161 ? -22.153 10.893 3.060 1.00 91.44 161 VAL A C 1
ATOM 1259 O O . VAL A 1 161 ? -21.865 10.813 4.248 1.00 91.44 161 VAL A O 1
ATOM 1262 N N . LEU A 1 162 ? -21.233 11.007 2.094 1.00 87.56 162 LEU A N 1
ATOM 1263 C CA . LEU A 1 162 ? -19.788 10.897 2.327 1.00 87.56 162 LEU A CA 1
ATOM 1264 C C . LEU A 1 162 ? -19.248 11.994 3.262 1.00 87.56 162 LEU A C 1
ATOM 1266 O O . LEU A 1 162 ? -18.438 11.718 4.138 1.00 87.56 162 LEU A O 1
ATOM 1270 N N . LEU A 1 163 ? -19.729 13.230 3.106 1.00 86.06 163 LEU A N 1
ATOM 1271 C CA . LEU A 1 163 ? -19.264 14.410 3.843 1.00 86.06 163 LEU A CA 1
ATOM 1272 C C . LEU A 1 163 ? -20.163 14.775 5.034 1.00 86.06 163 LEU A C 1
ATOM 1274 O O . LEU A 1 163 ? -20.019 15.861 5.603 1.00 86.06 163 LEU A O 1
ATOM 1278 N N . LYS A 1 164 ? -21.123 13.917 5.407 1.00 85.94 164 LYS A N 1
ATOM 1279 C CA . LYS A 1 164 ? -22.091 14.233 6.464 1.00 85.94 164 LYS A CA 1
ATOM 1280 C C . LYS A 1 164 ? -21.377 14.441 7.811 1.00 85.94 164 LYS A C 1
ATOM 1282 O O . LYS A 1 164 ? -20.722 13.521 8.305 1.00 85.94 164 LYS A O 1
ATOM 1287 N N . PRO A 1 165 ? -21.539 15.604 8.472 1.00 79.12 165 PRO A N 1
ATOM 1288 C CA . PRO A 1 165 ? -21.007 15.814 9.811 1.00 79.12 165 PRO A CA 1
ATOM 1289 C C . PRO A 1 165 ? -21.897 15.098 10.838 1.00 79.12 165 PRO A C 1
ATOM 1291 O O . PRO A 1 165 ? -22.913 15.633 11.277 1.00 79.12 165 PRO A O 1
ATOM 1294 N N . GLY A 1 166 ? -21.543 13.867 11.215 1.00 82.19 166 GLY A N 1
ATOM 1295 C CA . GLY A 1 166 ? -22.240 13.115 12.264 1.00 82.19 166 GLY A CA 1
ATOM 1296 C C . GLY A 1 166 ? -22.439 11.637 11.941 1.00 82.19 166 GLY A C 1
ATOM 1297 O O . GLY A 1 166 ? -21.777 11.074 11.076 1.00 82.19 166 GLY A O 1
ATOM 1298 N N . ARG A 1 167 ? -23.348 10.986 12.676 1.00 87.50 167 ARG A N 1
ATOM 1299 C CA . ARG A 1 167 ? -23.701 9.583 12.423 1.00 87.50 167 ARG A CA 1
ATOM 1300 C C . ARG A 1 167 ? -24.593 9.476 11.187 1.00 87.50 167 ARG A C 1
ATOM 1302 O O . ARG A 1 167 ? -25.507 10.285 11.018 1.00 87.50 167 ARG A O 1
ATOM 1309 N N . LEU A 1 168 ? -24.331 8.458 10.375 1.00 91.31 168 LEU A N 1
ATOM 1310 C CA . LEU A 1 168 ? -25.211 8.059 9.284 1.00 91.31 168 LEU A CA 1
ATOM 1311 C C . LEU A 1 168 ? -26.450 7.363 9.856 1.00 91.31 168 LEU A C 1
ATOM 1313 O O . LEU A 1 168 ? -26.347 6.619 10.837 1.00 91.31 168 LEU A O 1
ATOM 1317 N N . ASP A 1 169 ? -27.608 7.609 9.257 1.00 94.31 169 ASP A N 1
ATOM 1318 C CA . ASP A 1 169 ? -28.784 6.770 9.476 1.00 94.31 169 ASP A CA 1
ATOM 1319 C C . ASP A 1 169 ? -28.663 5.439 8.709 1.00 94.31 169 ASP A C 1
ATOM 1321 O O . ASP A 1 169 ? -27.661 5.163 8.047 1.00 94.31 169 ASP A O 1
ATOM 1325 N N . GLN A 1 170 ? -29.665 4.567 8.834 1.00 94.56 170 GLN A N 1
ATOM 1326 C CA . GLN A 1 170 ? -29.619 3.236 8.228 1.00 94.56 170 GLN A CA 1
ATOM 1327 C C . GLN A 1 170 ? -29.619 3.276 6.690 1.00 94.56 170 GLN A C 1
ATOM 1329 O O . GLN A 1 170 ? -28.962 2.444 6.063 1.00 94.56 170 GLN A O 1
ATOM 1334 N N . GLU A 1 171 ? -30.327 4.229 6.079 1.00 94.31 171 GLU A N 1
ATOM 1335 C CA . GLU A 1 171 ? -30.395 4.363 4.620 1.00 94.31 171 GLU A CA 1
ATOM 1336 C C . GLU A 1 171 ? -29.079 4.919 4.071 1.00 94.31 171 GLU A C 1
ATOM 1338 O O . GLU A 1 171 ? -28.522 4.401 3.105 1.00 94.31 171 GLU A O 1
ATOM 1343 N N . GLU A 1 172 ? -28.534 5.939 4.726 1.00 95.31 172 GLU A N 1
ATOM 1344 C CA . GLU A 1 172 ? -27.227 6.508 4.418 1.00 95.31 172 GLU A CA 1
ATOM 1345 C C . GLU A 1 172 ? -26.102 5.490 4.614 1.00 95.31 172 GLU A C 1
ATOM 1347 O O . GLU A 1 172 ? -25.181 5.423 3.797 1.00 95.31 172 GLU A O 1
ATOM 1352 N N . PHE A 1 173 ? -26.188 4.658 5.655 1.00 93.31 173 PHE A N 1
ATOM 1353 C CA . PHE A 1 173 ? -25.234 3.579 5.876 1.00 93.31 173 PHE A CA 1
ATOM 1354 C C . PHE A 1 173 ? -25.315 2.522 4.764 1.00 93.31 173 PHE A C 1
ATOM 1356 O O . PHE A 1 173 ? -24.288 2.103 4.239 1.00 93.31 173 PHE A O 1
ATOM 1363 N N . ALA A 1 174 ? -26.514 2.150 4.308 1.00 93.88 174 ALA A N 1
ATOM 1364 C CA . ALA A 1 174 ? -26.654 1.261 3.153 1.00 93.88 174 ALA A CA 1
ATOM 1365 C C . ALA A 1 174 ? -26.035 1.868 1.876 1.00 93.88 174 ALA A C 1
ATOM 1367 O O . ALA A 1 174 ? -25.411 1.162 1.079 1.00 93.88 174 ALA A O 1
ATOM 1368 N N . VAL A 1 175 ? -26.146 3.190 1.696 1.00 95.38 175 VAL A N 1
ATOM 1369 C CA . VAL A 1 175 ? -25.502 3.902 0.584 1.00 95.38 175 VAL A CA 1
ATOM 1370 C C . VAL A 1 175 ? -23.978 3.875 0.710 1.00 95.38 175 VAL A C 1
ATOM 1372 O O . VAL A 1 175 ? -23.316 3.576 -0.285 1.00 95.38 175 VAL A O 1
ATOM 1375 N N . ILE A 1 176 ? -23.397 4.132 1.889 1.00 93.50 176 ILE A N 1
ATOM 1376 C CA . ILE A 1 176 ? -21.932 4.103 2.031 1.00 93.50 176 ILE A CA 1
ATOM 1377 C C . ILE A 1 176 ? -21.379 2.688 1.844 1.00 93.50 176 ILE A C 1
ATOM 1379 O O . ILE A 1 176 ? -20.378 2.532 1.156 1.00 93.50 176 ILE A O 1
ATOM 1383 N N . GLN A 1 177 ? -22.060 1.645 2.334 1.00 95.88 177 GLN A N 1
ATOM 1384 C CA . GLN A 1 177 ? -21.657 0.242 2.138 1.00 95.88 177 GLN A CA 1
ATOM 1385 C C . GLN A 1 177 ? -21.569 -0.160 0.657 1.00 95.88 177 GLN A C 1
ATOM 1387 O O . GLN A 1 177 ? -20.820 -1.070 0.297 1.00 95.88 177 GLN A O 1
ATOM 1392 N N . SER A 1 178 ? -22.297 0.534 -0.224 1.00 95.88 178 SER A N 1
ATOM 1393 C CA . SER A 1 178 ? -22.272 0.257 -1.660 1.00 95.88 178 SER A CA 1
ATOM 1394 C C . SER A 1 178 ? -20.920 0.543 -2.326 1.00 95.88 178 SER A C 1
ATOM 1396 O O . SER A 1 178 ? -20.702 0.047 -3.437 1.00 95.88 178 SER A O 1
ATOM 1398 N N . HIS A 1 179 ? -19.996 1.276 -1.682 1.00 95.62 179 HIS A N 1
ATOM 1399 C CA . HIS A 1 179 ? -18.669 1.539 -2.250 1.00 95.62 179 HIS A CA 1
ATOM 1400 C C . HIS A 1 179 ? -17.913 0.231 -2.527 1.00 95.62 179 HIS A C 1
ATOM 1402 O O . HIS A 1 179 ? -17.332 0.106 -3.598 1.00 95.62 179 HIS A O 1
ATOM 1408 N N . ALA A 1 180 ? -18.010 -0.777 -1.653 1.00 96.88 180 ALA A N 1
ATOM 1409 C CA . ALA A 1 180 ? -17.316 -2.050 -1.838 1.00 96.88 180 ALA A CA 1
ATOM 1410 C C . ALA A 1 180 ? -17.736 -2.729 -3.156 1.00 96.88 180 ALA A C 1
ATOM 1412 O O . ALA A 1 180 ? -16.919 -3.027 -4.030 1.00 96.88 180 ALA A O 1
ATOM 1413 N N . THR A 1 181 ? -19.051 -2.865 -3.373 1.00 97.44 181 THR A N 1
ATOM 1414 C CA . THR A 1 181 ? -19.597 -3.446 -4.616 1.00 97.44 181 THR A CA 1
ATOM 1415 C C . THR A 1 181 ? -19.394 -2.550 -5.840 1.00 97.44 181 THR A C 1
ATOM 1417 O O . THR A 1 181 ? -19.272 -3.038 -6.964 1.00 97.44 181 THR A O 1
ATOM 1420 N N . THR A 1 182 ? -19.363 -1.229 -5.660 1.00 96.12 182 THR A N 1
ATOM 1421 C CA . THR A 1 182 ? -19.123 -0.271 -6.747 1.00 96.12 182 THR A CA 1
ATOM 1422 C C . THR A 1 182 ? -17.668 -0.317 -7.205 1.00 96.12 182 THR A C 1
ATOM 1424 O O . THR A 1 182 ? -17.421 -0.405 -8.406 1.00 96.12 182 THR A O 1
ATOM 1427 N N . GLY A 1 183 ? -16.716 -0.329 -6.270 1.00 94.81 183 GLY A N 1
ATOM 1428 C CA . GLY A 1 183 ? -15.284 -0.453 -6.538 1.00 94.81 183 GLY A CA 1
ATOM 1429 C C . GLY A 1 183 ? -14.955 -1.778 -7.218 1.00 94.81 183 GLY A C 1
ATOM 1430 O O . GLY A 1 183 ? -14.321 -1.780 -8.274 1.00 94.81 183 GLY A O 1
ATOM 1431 N N . ALA A 1 184 ? -15.490 -2.885 -6.694 1.00 96.38 184 ALA A N 1
ATOM 1432 C CA . ALA A 1 184 ? -15.361 -4.205 -7.307 1.00 96.38 184 ALA A CA 1
ATOM 1433 C C . ALA A 1 184 ? -15.848 -4.211 -8.765 1.00 96.38 184 ALA A C 1
ATOM 1435 O O . ALA A 1 184 ? -15.110 -4.605 -9.660 1.00 96.38 184 ALA A O 1
ATOM 1436 N N . ARG A 1 185 ? -17.034 -3.657 -9.040 1.00 96.44 185 ARG A N 1
ATOM 1437 C CA . ARG A 1 185 ? -17.601 -3.581 -10.398 1.00 96.44 185 ARG A CA 1
ATOM 1438 C C . ARG A 1 185 ? -16.785 -2.710 -11.357 1.00 96.44 185 ARG A C 1
ATOM 1440 O O . ARG A 1 185 ? -16.733 -2.988 -12.554 1.00 96.44 185 ARG A O 1
ATOM 1447 N N . ILE A 1 186 ? -16.177 -1.628 -10.866 1.00 93.31 186 ILE A N 1
ATOM 1448 C CA . ILE A 1 186 ? -15.268 -0.795 -11.670 1.00 93.31 186 ILE A CA 1
ATOM 1449 C C . ILE A 1 186 ? -14.038 -1.614 -12.072 1.00 93.31 186 ILE A C 1
ATOM 1451 O O . ILE A 1 186 ? -13.652 -1.600 -13.241 1.00 93.31 186 ILE A O 1
ATOM 1455 N N . LEU A 1 187 ? -13.453 -2.343 -11.119 1.00 92.75 187 LEU A N 1
ATOM 1456 C CA . LEU A 1 187 ? -12.281 -3.184 -11.347 1.00 92.75 187 LEU A CA 1
ATOM 1457 C C . LEU A 1 187 ? -12.602 -4.376 -12.252 1.00 92.75 187 LEU A C 1
ATOM 1459 O O . LEU A 1 187 ? -11.833 -4.655 -13.163 1.00 92.75 187 LEU A O 1
ATOM 1463 N N . GLU A 1 188 ? -13.755 -5.018 -12.075 1.00 94.06 188 GLU A N 1
ATOM 1464 C CA . GLU A 1 188 ? -14.239 -6.109 -12.928 1.00 94.06 188 GLU A CA 1
ATOM 1465 C C . GLU A 1 188 ? -14.313 -5.670 -14.397 1.00 94.06 188 GLU A C 1
ATOM 1467 O O . GLU A 1 188 ? -13.678 -6.272 -15.259 1.00 94.06 188 GLU A O 1
ATOM 1472 N N . ARG A 1 189 ? -14.955 -4.527 -14.677 1.00 91.69 189 ARG A N 1
ATOM 1473 C CA . ARG A 1 189 ? -15.018 -3.952 -16.034 1.00 91.69 189 ARG A CA 1
ATOM 1474 C C . ARG A 1 189 ? -13.656 -3.572 -16.609 1.00 91.69 189 ARG A C 1
ATOM 1476 O O . ARG A 1 189 ? -13.508 -3.498 -17.829 1.00 91.69 189 ARG A O 1
ATOM 1483 N N . LEU A 1 190 ? -12.690 -3.228 -15.757 1.00 87.12 190 LEU A N 1
ATOM 1484 C CA . LEU A 1 190 ? -11.321 -2.965 -16.190 1.00 87.12 190 LEU A CA 1
ATOM 1485 C C . LEU A 1 190 ? -10.627 -4.275 -16.569 1.00 87.12 190 LEU A C 1
ATOM 1487 O O . LEU A 1 190 ? -10.010 -4.337 -17.626 1.00 87.12 190 LEU A O 1
ATOM 1491 N N . ILE A 1 191 ? -10.769 -5.310 -15.740 1.00 89.88 191 ILE A N 1
ATOM 1492 C CA . ILE A 1 191 ? -10.204 -6.645 -15.960 1.00 89.88 191 ILE A CA 1
ATOM 1493 C C . ILE A 1 191 ? -10.756 -7.261 -17.253 1.00 89.88 191 ILE A C 1
ATOM 1495 O O . ILE A 1 191 ? -9.977 -7.761 -18.053 1.00 89.88 191 ILE A O 1
ATOM 1499 N N . GLU A 1 192 ? -12.063 -7.147 -17.513 1.00 90.38 192 GLU A N 1
ATOM 1500 C CA . GLU A 1 192 ? -12.714 -7.650 -18.737 1.00 90.38 192 GLU A CA 1
ATOM 1501 C C . GLU A 1 192 ? -12.152 -7.050 -20.038 1.00 90.38 192 GLU A C 1
ATOM 1503 O O . GLU A 1 192 ? -12.288 -7.644 -21.106 1.00 90.38 192 GLU A O 1
ATOM 1508 N N . LYS A 1 193 ? -11.539 -5.863 -19.972 1.00 88.00 193 LYS A N 1
ATOM 1509 C CA . LYS A 1 193 ? -10.962 -5.173 -21.137 1.00 88.00 193 LYS A CA 1
ATOM 1510 C C . LYS A 1 193 ? -9.501 -5.527 -21.398 1.00 88.00 193 LYS A C 1
ATOM 1512 O O . LYS A 1 193 ? -8.931 -5.011 -22.359 1.00 88.00 193 LYS A O 1
ATOM 1517 N N . ILE A 1 194 ? -8.879 -6.324 -20.533 1.00 84.06 194 ILE A N 1
ATOM 1518 C CA . ILE A 1 194 ? -7.466 -6.677 -20.632 1.00 84.06 194 ILE A CA 1
ATOM 1519 C C . ILE A 1 194 ? -7.370 -8.143 -21.058 1.00 84.06 194 ILE A C 1
ATOM 1521 O O . ILE A 1 194 ? -7.884 -9.025 -20.378 1.00 84.06 194 ILE A O 1
ATOM 1525 N N . ASP A 1 195 ? -6.681 -8.397 -22.173 1.00 81.81 195 ASP A N 1
ATOM 1526 C CA . ASP A 1 195 ? -6.549 -9.747 -22.744 1.00 81.81 195 ASP A CA 1
ATOM 1527 C C . ASP A 1 195 ? -5.770 -10.715 -21.833 1.00 81.81 195 ASP A C 1
ATOM 1529 O O . ASP A 1 195 ? -5.991 -11.925 -21.867 1.00 81.81 195 ASP A O 1
ATOM 1533 N N . GLU A 1 196 ? -4.854 -10.193 -21.011 1.00 81.38 196 GLU A N 1
ATOM 1534 C CA . GLU A 1 196 ? -4.065 -10.978 -20.060 1.00 81.38 196 GLU A CA 1
ATOM 1535 C C . GLU A 1 196 ? -4.420 -10.640 -18.602 1.00 81.38 196 GLU A C 1
ATOM 1537 O O . GLU A 1 196 ? -4.548 -9.466 -18.246 1.00 81.38 196 GLU A O 1
ATOM 1542 N N . PRO A 1 197 ? -4.517 -11.646 -17.713 1.00 79.56 197 PRO A N 1
ATOM 1543 C CA . PRO A 1 197 ? -4.817 -11.411 -16.310 1.00 79.56 197 PRO A CA 1
ATOM 1544 C C . PRO A 1 197 ? -3.698 -10.606 -15.643 1.00 79.56 197 PRO A C 1
ATOM 1546 O O . PRO A 1 197 ? -2.531 -11.000 -15.651 1.00 79.56 197 PRO A O 1
ATOM 1549 N N . VAL A 1 198 ? -4.073 -9.498 -15.006 1.00 86.31 198 VAL A N 1
ATOM 1550 C CA . VAL A 1 198 ? -3.165 -8.642 -14.236 1.00 86.31 198 VAL A CA 1
ATOM 1551 C C . VAL A 1 198 ? -3.336 -8.967 -12.746 1.00 86.31 198 VAL A C 1
ATOM 1553 O O . VAL A 1 198 ? -4.360 -8.598 -12.166 1.00 86.31 198 VAL A O 1
ATOM 1556 N N . PRO A 1 199 ? -2.373 -9.654 -12.097 1.00 89.31 199 PRO A N 1
ATOM 1557 C CA . PRO A 1 199 ? -2.580 -10.226 -10.765 1.00 89.31 199 PRO A CA 1
ATOM 1558 C C . PRO A 1 199 ? -2.967 -9.217 -9.679 1.00 89.31 199 PRO A C 1
ATOM 1560 O O . PRO A 1 199 ? -3.871 -9.498 -8.893 1.00 89.31 199 PRO A O 1
ATOM 1563 N N . PHE A 1 200 ? -2.346 -8.032 -9.654 1.00 87.19 200 PHE A N 1
ATOM 1564 C CA . PHE A 1 200 ? -2.693 -7.016 -8.659 1.00 87.19 200 PHE A CA 1
ATOM 1565 C C . PHE A 1 200 ? -4.130 -6.503 -8.835 1.00 87.19 200 PHE A C 1
ATOM 1567 O O . PHE A 1 200 ? -4.801 -6.307 -7.835 1.00 87.19 200 PHE A O 1
ATOM 1574 N N . LEU A 1 201 ? -4.655 -6.378 -10.065 1.00 90.75 201 LEU A N 1
ATOM 1575 C CA . LEU A 1 201 ? -6.046 -5.954 -10.294 1.00 90.75 201 LEU A CA 1
ATOM 1576 C C . LEU A 1 201 ? -7.056 -6.996 -9.801 1.00 90.75 201 LEU A C 1
ATOM 1578 O O . LEU A 1 201 ? -8.082 -6.635 -9.226 1.00 90.75 201 LEU A O 1
ATOM 1582 N N . LEU A 1 202 ? -6.754 -8.288 -9.976 1.00 94.62 202 LEU A N 1
ATOM 1583 C CA . LEU A 1 202 ? -7.573 -9.374 -9.425 1.00 94.62 202 LEU A CA 1
ATOM 1584 C C . LEU A 1 202 ? -7.593 -9.330 -7.890 1.00 94.62 202 LEU A C 1
ATOM 1586 O O . LEU A 1 202 ? -8.634 -9.551 -7.271 1.00 94.62 202 LEU A O 1
ATOM 1590 N N . MET A 1 203 ? -6.448 -9.024 -7.278 1.00 96.50 203 MET A N 1
ATOM 1591 C CA . MET A 1 203 ? -6.342 -8.845 -5.833 1.00 96.50 203 MET A CA 1
ATOM 1592 C C . MET A 1 203 ? -7.094 -7.589 -5.369 1.00 96.50 203 MET A C 1
ATOM 1594 O O . MET A 1 203 ? -7.874 -7.670 -4.423 1.00 96.50 203 MET A O 1
ATOM 1598 N N . SER A 1 204 ? -6.957 -6.463 -6.077 1.00 94.50 204 SER A N 1
ATOM 1599 C CA . SER A 1 204 ? -7.702 -5.225 -5.816 1.00 94.50 204 SER A CA 1
ATOM 1600 C C . SER A 1 204 ? -9.201 -5.447 -5.849 1.00 94.50 204 SER A C 1
ATOM 1602 O O . SER A 1 204 ? -9.898 -4.941 -4.980 1.00 94.50 204 SER A O 1
ATOM 1604 N N . HIS A 1 205 ? -9.701 -6.218 -6.819 1.00 96.50 205 HIS A N 1
ATOM 1605 C CA . HIS A 1 205 ? -11.122 -6.542 -6.915 1.00 96.50 205 HIS A CA 1
ATOM 1606 C C . HIS A 1 205 ? -11.619 -7.220 -5.633 1.00 96.50 205 HIS A C 1
ATOM 1608 O O . HIS A 1 205 ? -12.630 -6.814 -5.064 1.00 96.50 205 HIS A O 1
ATOM 1614 N N . LYS A 1 206 ? -10.890 -8.232 -5.150 1.00 97.94 206 LYS A N 1
ATOM 1615 C CA . LYS A 1 206 ? -11.258 -8.959 -3.930 1.00 97.94 206 LYS A CA 1
ATOM 1616 C C . LYS A 1 206 ? -11.141 -8.095 -2.678 1.00 97.94 206 LYS A C 1
ATOM 1618 O O . LYS A 1 206 ? -12.014 -8.184 -1.822 1.00 97.94 206 LYS A O 1
ATOM 1623 N N . ILE A 1 207 ? -10.099 -7.268 -2.571 1.00 98.00 207 ILE A N 1
ATOM 1624 C CA . ILE A 1 207 ? -9.937 -6.332 -1.451 1.00 98.00 207 ILE A CA 1
ATOM 1625 C C . ILE A 1 207 ? -11.087 -5.321 -1.457 1.00 98.00 207 ILE A C 1
ATOM 1627 O O . ILE A 1 207 ? -11.806 -5.221 -0.470 1.00 98.00 207 ILE A O 1
ATOM 1631 N N . ALA A 1 208 ? -11.335 -4.640 -2.578 1.00 96.44 208 ALA A N 1
ATOM 1632 C CA . ALA A 1 208 ? -12.426 -3.675 -2.700 1.00 96.44 208 ALA A CA 1
ATOM 1633 C C . ALA A 1 208 ? -13.782 -4.298 -2.343 1.00 96.44 208 ALA A C 1
ATOM 1635 O O . ALA A 1 208 ? -14.558 -3.693 -1.610 1.00 96.44 208 ALA A O 1
ATOM 1636 N N . LEU A 1 209 ? -14.043 -5.533 -2.784 1.00 98.19 209 LEU A N 1
ATOM 1637 C CA . LEU A 1 209 ? -15.304 -6.206 -2.500 1.00 98.19 209 LEU A CA 1
ATOM 1638 C C . LEU A 1 209 ? -15.442 -6.665 -1.042 1.00 98.19 209 LEU A C 1
ATOM 1640 O O . LEU A 1 209 ? -16.552 -6.627 -0.526 1.00 98.19 209 LEU A O 1
ATOM 1644 N N . HIS A 1 210 ? -14.361 -7.112 -0.394 1.00 98.44 210 HIS A N 1
ATOM 1645 C CA . HIS A 1 210 ? -14.450 -7.878 0.858 1.00 98.44 210 HIS A CA 1
ATOM 1646 C C . HIS A 1 210 ? -13.685 -7.299 2.057 1.00 98.44 210 HIS A C 1
ATOM 1648 O O . HIS A 1 210 ? -13.699 -7.916 3.119 1.00 98.44 210 HIS A O 1
ATOM 1654 N N . HIS A 1 211 ? -13.028 -6.141 1.950 1.00 97.31 211 HIS A N 1
ATOM 1655 C CA . HIS A 1 211 ? -12.267 -5.560 3.071 1.00 97.31 211 HIS A CA 1
ATOM 1656 C C . HIS A 1 211 ? -13.127 -5.160 4.286 1.00 97.31 211 HIS A C 1
ATOM 1658 O O . HIS A 1 211 ? -12.591 -4.931 5.366 1.00 97.31 211 HIS A O 1
ATOM 1664 N N . HIS A 1 212 ? -14.455 -5.125 4.139 1.00 97.69 212 HIS A N 1
ATOM 1665 C CA . HIS A 1 212 ? -15.407 -4.914 5.233 1.00 97.69 212 HIS A CA 1
ATOM 1666 C C . HIS A 1 212 ? -16.146 -6.183 5.685 1.00 97.69 212 HIS A C 1
ATOM 1668 O O . HIS A 1 212 ? -17.037 -6.119 6.546 1.00 97.69 212 HIS A O 1
ATOM 1674 N N . GLU A 1 213 ? -15.784 -7.345 5.140 1.00 98.44 213 GLU A N 1
ATOM 1675 C CA . GLU A 1 213 ? -16.228 -8.617 5.695 1.00 98.44 213 GLU A CA 1
ATOM 1676 C C . GLU A 1 213 ? -15.593 -8.825 7.073 1.00 98.44 213 GLU A C 1
ATOM 1678 O O . GLU A 1 213 ? -14.452 -8.437 7.329 1.00 98.44 213 GLU A O 1
ATOM 1683 N N . LYS A 1 214 ? -16.340 -9.449 7.982 1.00 98.50 214 LYS A N 1
ATOM 1684 C CA . LYS A 1 214 ? -15.886 -9.721 9.349 1.00 98.50 214 LYS A CA 1
ATOM 1685 C C . LYS A 1 214 ? -15.755 -11.212 9.533 1.00 98.50 214 LYS A C 1
ATOM 1687 O O . LYS A 1 214 ? -16.628 -11.953 9.100 1.00 98.50 214 LYS A O 1
ATOM 1692 N N . TYR A 1 215 ? -14.723 -11.648 10.243 1.00 98.50 215 TYR A N 1
ATOM 1693 C CA . TYR A 1 215 ? -14.424 -13.070 10.410 1.00 98.50 215 TYR A CA 1
ATOM 1694 C C . TYR A 1 215 ? -15.605 -13.899 10.958 1.00 98.50 215 TYR A C 1
ATOM 1696 O O . TYR A 1 215 ? -15.734 -15.075 10.636 1.00 98.50 215 TYR A O 1
ATOM 1704 N N . ASN A 1 216 ? -16.509 -13.297 11.734 1.00 98.12 216 ASN A N 1
ATOM 1705 C CA . ASN A 1 216 ? -17.725 -13.940 12.243 1.00 98.12 216 ASN A CA 1
ATOM 1706 C C . ASN A 1 216 ? -18.954 -13.897 11.309 1.00 98.12 216 ASN A C 1
ATOM 1708 O O . ASN A 1 216 ? -20.033 -14.297 11.742 1.00 98.12 216 ASN A O 1
ATOM 1712 N N . GLY A 1 217 ? -18.844 -13.367 10.089 1.00 98.00 217 GLY A N 1
ATOM 1713 C CA . GLY A 1 217 ? -19.957 -13.259 9.136 1.00 98.00 217 GLY A CA 1
ATOM 1714 C C . GLY A 1 217 ? -20.861 -12.036 9.311 1.00 98.00 217 GLY A C 1
ATOM 1715 O O . GLY A 1 217 ? -21.804 -11.861 8.551 1.00 98.00 217 GLY A O 1
ATOM 1716 N N . SER A 1 218 ? -20.593 -11.157 10.284 1.00 97.31 218 SER A N 1
ATOM 1717 C CA . SER A 1 218 ? -21.396 -9.936 10.506 1.00 97.31 218 SER A CA 1
ATOM 1718 C C . SER A 1 218 ? -20.971 -8.733 9.645 1.00 97.31 218 SER A C 1
ATOM 1720 O O . SER A 1 218 ? -21.369 -7.597 9.919 1.00 97.31 218 SER A O 1
ATOM 1722 N N . GLY A 1 219 ? -20.097 -8.965 8.663 1.00 96.75 219 GLY A N 1
ATOM 1723 C CA . GLY A 1 219 ? -19.596 -7.953 7.737 1.00 96.75 219 GLY A CA 1
ATOM 1724 C C . GLY A 1 219 ? -20.495 -7.749 6.521 1.00 96.75 219 GLY A C 1
ATOM 1725 O O . GLY A 1 219 ? -21.636 -8.205 6.483 1.00 96.75 219 GLY A O 1
ATOM 1726 N N . TYR A 1 220 ? -19.982 -7.009 5.543 1.00 97.38 220 TYR A N 1
ATOM 1727 C CA . TYR A 1 220 ? -20.665 -6.706 4.288 1.00 97.38 220 TYR A CA 1
ATOM 1728 C C . TYR A 1 220 ? -19.653 -6.698 3.132 1.00 97.38 220 TYR A C 1
ATOM 1730 O O . TYR A 1 220 ? -18.457 -6.526 3.383 1.00 97.38 220 TYR A O 1
ATOM 1738 N N . PRO A 1 221 ? -20.100 -6.814 1.867 1.00 95.94 221 PRO A N 1
ATOM 1739 C CA . PRO A 1 221 ? -21.484 -6.881 1.380 1.00 95.94 221 PRO A CA 1
ATOM 1740 C C . PRO A 1 221 ? -22.097 -8.286 1.306 1.00 95.94 221 PRO A C 1
ATOM 1742 O O . PRO A 1 221 ? -23.314 -8.386 1.177 1.00 95.94 221 PRO A O 1
ATOM 1745 N N . ALA A 1 222 ? -21.300 -9.353 1.360 1.00 95.50 222 ALA A N 1
ATOM 1746 C CA . ALA A 1 222 ? -21.763 -10.726 1.169 1.00 95.50 222 ALA A CA 1
ATOM 1747 C C . ALA A 1 222 ? -21.971 -11.495 2.487 1.00 95.50 222 ALA A C 1
ATOM 1749 O O . ALA A 1 222 ? -22.625 -12.537 2.469 1.00 95.50 222 ALA A O 1
ATOM 1750 N N . GLY A 1 223 ? -21.467 -10.989 3.619 1.00 96.81 223 GLY A N 1
ATOM 1751 C CA . GLY A 1 223 ? -21.616 -11.645 4.922 1.00 96.81 223 GLY A CA 1
ATOM 1752 C C . GLY A 1 223 ? -20.782 -12.923 5.019 1.00 96.81 223 GLY A C 1
ATOM 1753 O O . GLY A 1 223 ? -21.208 -13.907 5.625 1.00 96.81 223 GLY A O 1
ATOM 1754 N N . LEU A 1 224 ? -19.614 -12.927 4.371 1.00 98.19 224 LEU A N 1
ATOM 1755 C CA . LEU A 1 224 ? -18.693 -14.061 4.378 1.00 98.19 224 LEU A CA 1
ATOM 1756 C C . LEU A 1 224 ? -18.096 -14.248 5.774 1.00 98.19 224 LEU A C 1
ATOM 1758 O O . LEU A 1 224 ? -17.825 -13.276 6.479 1.00 98.19 224 LEU A O 1
ATOM 1762 N N . ALA A 1 225 ? -17.855 -15.500 6.161 1.00 98.38 225 ALA A N 1
ATOM 1763 C CA . ALA A 1 225 ? -17.314 -15.851 7.468 1.00 98.38 225 ALA A CA 1
ATOM 1764 C C . ALA A 1 225 ? -16.033 -16.682 7.340 1.00 98.38 225 ALA A C 1
ATOM 1766 O O . ALA A 1 225 ? -15.841 -17.442 6.393 1.00 98.38 225 ALA A O 1
ATOM 1767 N N . GLY A 1 226 ? -15.156 -16.561 8.332 1.00 98.00 226 GLY A N 1
ATOM 1768 C CA . GLY A 1 226 ? -13.949 -17.363 8.442 1.00 98.00 226 GLY A CA 1
ATOM 1769 C C . GLY A 1 226 ? -13.034 -17.242 7.223 1.00 98.00 226 GLY A C 1
ATOM 1770 O O . GLY A 1 226 ? -12.648 -16.149 6.807 1.00 98.00 226 GLY A O 1
ATOM 1771 N N . GLU A 1 227 ? -12.666 -18.393 6.664 1.00 97.00 227 GLU A N 1
ATOM 1772 C CA . GLU A 1 227 ? -11.743 -18.483 5.530 1.00 97.00 227 GLU A CA 1
ATOM 1773 C C . GLU A 1 227 ? -12.407 -18.301 4.160 1.00 97.00 227 GLU A C 1
ATOM 1775 O O . GLU A 1 227 ? -11.683 -18.200 3.169 1.00 97.00 227 GLU A O 1
ATOM 1780 N N . ASP A 1 228 ? -13.741 -18.183 4.100 1.00 98.38 228 ASP A N 1
ATOM 1781 C CA . ASP A 1 228 ? -14.453 -17.834 2.862 1.00 98.38 228 ASP A CA 1
ATOM 1782 C C . ASP A 1 228 ? -14.138 -16.394 2.428 1.00 98.38 228 ASP A C 1
ATOM 1784 O O . ASP A 1 228 ? -14.211 -16.056 1.246 1.00 98.38 228 ASP A O 1
ATOM 1788 N N . ILE A 1 229 ? -13.723 -15.546 3.377 1.00 98.62 229 ILE A N 1
ATOM 1789 C CA . ILE A 1 229 ? -13.183 -14.218 3.092 1.00 98.62 229 ILE A CA 1
ATOM 1790 C C . ILE A 1 229 ? -11.791 -14.383 2.451 1.00 98.62 229 ILE A C 1
ATOM 1792 O O . ILE A 1 229 ? -10.907 -15.015 3.055 1.00 98.62 229 ILE A O 1
ATOM 1796 N N . PRO A 1 230 ? -11.528 -13.783 1.273 1.00 98.31 230 PRO A N 1
ATOM 1797 C CA . PRO A 1 230 ? -10.212 -13.839 0.641 1.00 98.31 230 PRO A CA 1
ATOM 1798 C C . PRO A 1 230 ? -9.091 -13.408 1.592 1.00 98.31 230 PRO A C 1
ATOM 1800 O O . PRO A 1 230 ? -9.236 -12.446 2.348 1.00 98.31 230 PRO A O 1
ATOM 1803 N N . LEU A 1 231 ? -7.964 -14.123 1.560 1.00 98.50 231 LEU A N 1
ATOM 1804 C CA . LEU A 1 231 ? -6.842 -13.890 2.475 1.00 98.50 231 LEU A CA 1
ATOM 1805 C C . LEU A 1 231 ? -6.311 -12.454 2.365 1.00 98.50 231 LEU A C 1
ATOM 1807 O O . LEU A 1 231 ? -6.094 -11.800 3.379 1.00 98.50 231 LEU A O 1
ATOM 1811 N N . GLU A 1 232 ? -6.164 -11.947 1.143 1.00 98.19 232 GLU A N 1
ATOM 1812 C CA . GLU A 1 232 ? -5.766 -10.568 0.852 1.00 98.19 232 GLU A CA 1
ATOM 1813 C C . GLU A 1 232 ? -6.697 -9.532 1.501 1.00 98.19 232 GLU A C 1
ATOM 1815 O O . GLU A 1 232 ? -6.217 -8.535 2.035 1.00 98.19 232 GLU A O 1
ATOM 1820 N N . ALA A 1 233 ? -8.009 -9.790 1.530 1.00 98.25 233 ALA A N 1
ATOM 1821 C CA . ALA A 1 233 ? -8.988 -8.905 2.156 1.00 98.25 233 ALA A CA 1
ATOM 1822 C C . ALA A 1 233 ? -8.915 -8.981 3.687 1.00 98.25 233 ALA A C 1
ATOM 1824 O O . ALA A 1 233 ? -8.951 -7.945 4.344 1.00 98.25 233 ALA A O 1
ATOM 1825 N N . ARG A 1 234 ? -8.729 -10.181 4.260 1.00 98.56 234 ARG A N 1
ATOM 1826 C CA . ARG A 1 234 ? -8.536 -10.353 5.712 1.00 98.56 234 ARG A CA 1
ATOM 1827 C C . ARG A 1 234 ? -7.266 -9.662 6.221 1.00 98.56 234 ARG A C 1
ATOM 1829 O O . ARG A 1 234 ? -7.300 -9.050 7.285 1.00 98.56 234 ARG A O 1
ATOM 1836 N N . ILE A 1 235 ? -6.161 -9.754 5.472 1.00 98.44 235 ILE A N 1
ATOM 1837 C CA . ILE A 1 235 ? -4.896 -9.067 5.790 1.00 98.44 235 ILE A CA 1
ATOM 1838 C C . ILE A 1 235 ? -5.099 -7.552 5.713 1.00 98.44 235 ILE A C 1
ATOM 1840 O O . ILE A 1 235 ? -4.745 -6.833 6.646 1.00 98.44 235 ILE A O 1
ATOM 1844 N N . TYR A 1 236 ? -5.696 -7.078 4.616 1.00 97.62 236 TYR A N 1
ATOM 1845 C CA . TYR A 1 236 ? -5.906 -5.653 4.389 1.00 97.62 236 TYR A CA 1
ATOM 1846 C C . TYR A 1 236 ? -6.817 -5.015 5.448 1.00 97.62 236 TYR A C 1
ATOM 1848 O O . TYR A 1 236 ? -6.465 -3.976 6.001 1.00 97.62 236 TYR A O 1
ATOM 1856 N N . ALA A 1 237 ? -7.929 -5.671 5.795 1.00 97.81 237 ALA A N 1
ATOM 1857 C CA .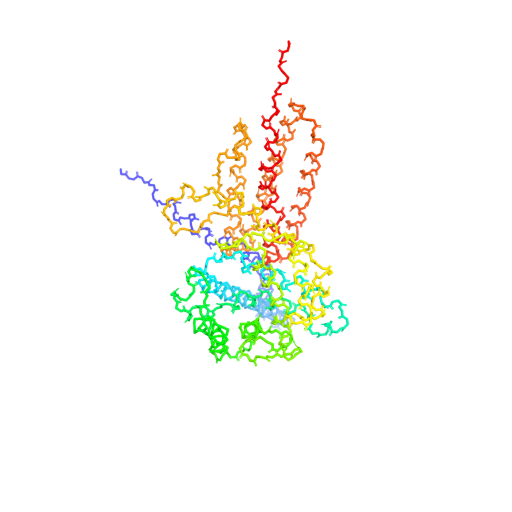 ALA A 1 237 ? -8.918 -5.172 6.752 1.00 97.81 237 ALA A CA 1
ATOM 1858 C C . ALA A 1 237 ? -8.325 -4.845 8.134 1.00 97.81 237 ALA A C 1
ATOM 1860 O O . ALA A 1 237 ? -8.743 -3.879 8.772 1.00 97.81 237 ALA A O 1
ATOM 1861 N N . LEU A 1 238 ? -7.339 -5.619 8.610 1.00 98.44 238 LEU A N 1
ATOM 1862 C CA . LEU A 1 238 ? -6.666 -5.313 9.877 1.00 98.44 238 LEU A CA 1
ATOM 1863 C C . LEU A 1 238 ? -5.816 -4.041 9.763 1.00 98.44 238 LEU A C 1
ATOM 1865 O O . LEU A 1 238 ? -5.874 -3.190 10.651 1.00 98.44 238 LEU A O 1
ATOM 1869 N N . GLY A 1 239 ? -5.044 -3.906 8.679 1.00 94.75 239 GLY A N 1
ATOM 1870 C CA . GLY A 1 239 ? -4.206 -2.730 8.429 1.00 94.75 239 GLY A CA 1
ATOM 1871 C C . GLY A 1 239 ? -5.020 -1.447 8.276 1.00 94.75 239 GLY A C 1
ATOM 1872 O O . GLY A 1 239 ? -4.684 -0.432 8.883 1.00 94.75 239 GLY A O 1
ATOM 1873 N N . ASP A 1 240 ? -6.120 -1.516 7.529 1.00 94.44 240 ASP A N 1
ATOM 1874 C CA . ASP A 1 240 ? -7.071 -0.415 7.373 1.00 94.44 240 ASP A CA 1
ATOM 1875 C C . ASP A 1 240 ? -7.710 -0.016 8.715 1.00 94.44 240 ASP A C 1
ATOM 1877 O O . ASP A 1 240 ? -7.670 1.147 9.124 1.00 94.44 240 ASP A O 1
ATOM 1881 N N . ALA A 1 241 ? -8.188 -0.995 9.492 1.00 94.75 241 ALA A N 1
ATOM 1882 C CA . ALA A 1 241 ? -8.758 -0.729 10.808 1.00 94.75 241 ALA A CA 1
ATOM 1883 C C . ALA A 1 241 ? -7.743 -0.115 11.787 1.00 94.75 241 ALA A C 1
ATOM 1885 O O . ALA A 1 241 ? -8.102 0.791 12.544 1.00 94.75 241 ALA A O 1
ATOM 1886 N N . TYR A 1 242 ? -6.489 -0.582 11.786 1.00 94.38 242 TYR A N 1
ATOM 1887 C CA . TYR A 1 242 ? -5.422 0.016 12.592 1.00 94.38 242 TYR A CA 1
ATOM 1888 C C . TYR A 1 242 ? -5.236 1.494 12.233 1.00 94.38 242 TYR A C 1
ATOM 1890 O O . TYR A 1 242 ? -5.248 2.347 13.129 1.00 94.38 242 TYR A O 1
ATOM 1898 N N . ASP A 1 243 ? -5.141 1.806 10.936 1.00 89.06 243 ASP A N 1
ATOM 1899 C CA . ASP A 1 243 ? -4.968 3.179 10.470 1.00 89.06 243 ASP A CA 1
ATOM 1900 C C . ASP A 1 243 ? -6.155 4.065 10.852 1.00 89.06 243 ASP A C 1
ATOM 1902 O O . ASP A 1 243 ? -5.972 5.125 11.445 1.00 89.06 243 ASP A O 1
ATOM 1906 N N . ALA A 1 244 ? -7.381 3.597 10.613 1.00 87.94 244 ALA A N 1
ATOM 1907 C CA . ALA A 1 244 ? -8.605 4.325 10.932 1.00 87.94 244 ALA A CA 1
ATOM 1908 C C . ALA A 1 244 ? -8.810 4.538 12.447 1.00 87.94 244 ALA A C 1
ATOM 1910 O O . ALA A 1 244 ? -9.468 5.496 12.876 1.00 87.94 244 ALA A O 1
ATOM 1911 N N . ILE A 1 245 ? -8.278 3.651 13.298 1.00 89.06 245 ILE A N 1
ATOM 1912 C CA . ILE A 1 245 ? -8.315 3.831 14.754 1.00 89.06 245 ILE A CA 1
ATOM 1913 C C . ILE A 1 245 ? -7.305 4.895 15.198 1.00 89.06 245 ILE A C 1
ATOM 1915 O O . ILE A 1 245 ? -7.671 5.735 16.028 1.00 89.06 245 ILE A O 1
ATOM 1919 N N . ARG A 1 246 ? -6.082 4.851 14.657 1.00 83.94 246 ARG A N 1
ATOM 1920 C CA . ARG A 1 246 ? -4.947 5.712 15.027 1.00 83.94 246 ARG A CA 1
ATOM 1921 C C . ARG A 1 246 ? -5.033 7.116 14.430 1.00 83.94 246 ARG A C 1
ATOM 1923 O O . ARG A 1 246 ? -4.667 8.085 15.095 1.00 83.94 246 ARG A O 1
ATOM 1930 N N . ALA A 1 247 ? -5.506 7.236 13.192 1.00 74.44 247 ALA A N 1
ATOM 1931 C CA . ALA A 1 247 ? -5.572 8.493 12.463 1.00 74.44 247 ALA A CA 1
ATOM 1932 C C . ALA A 1 247 ? -6.523 9.493 13.139 1.00 74.44 247 ALA A C 1
ATOM 1934 O O . ALA A 1 247 ? -7.631 9.168 13.575 1.00 74.44 247 ALA A O 1
ATOM 1935 N N . LYS A 1 248 ? -6.085 10.753 13.205 1.00 64.31 248 LYS A N 1
ATOM 1936 C CA . LYS A 1 248 ? -6.893 11.865 13.708 1.00 64.31 248 LYS A CA 1
ATOM 1937 C C . LYS A 1 248 ? -7.977 12.192 12.683 1.00 64.31 248 LYS A C 1
ATOM 1939 O O . LYS A 1 248 ? -7.661 12.618 11.578 1.00 64.31 248 LYS A O 1
ATOM 1944 N N . ARG A 1 249 ? -9.248 12.061 13.065 1.00 63.38 249 ARG A N 1
ATOM 1945 C CA . ARG A 1 249 ? -10.390 12.510 12.250 1.00 63.38 249 ARG A CA 1
ATOM 1946 C C . ARG A 1 249 ? -11.047 13.732 12.900 1.00 63.38 249 ARG A C 1
ATOM 1948 O O . ARG A 1 249 ? -10.972 13.855 14.124 1.00 63.38 249 ARG A O 1
ATOM 1955 N N . PRO A 1 250 ? -11.735 14.614 12.144 1.00 45.56 250 PRO A N 1
ATOM 1956 C CA . PRO A 1 250 ? -12.363 15.831 12.685 1.00 45.56 250 PRO A CA 1
ATOM 1957 C C . PRO A 1 250 ? -13.278 15.599 13.901 1.00 45.56 250 PRO A C 1
ATOM 1959 O O . PRO A 1 250 ? -13.488 16.506 14.700 1.00 45.56 250 PRO A O 1
ATOM 1962 N N . TYR A 1 251 ? -13.785 14.373 14.062 1.00 54.25 251 TYR A N 1
ATOM 1963 C CA . TYR A 1 251 ? -14.740 13.981 15.098 1.00 54.25 251 TYR A CA 1
ATOM 1964 C C . TYR A 1 251 ? -14.183 12.990 16.140 1.00 54.25 251 TYR A C 1
ATOM 1966 O O . TYR A 1 251 ? -14.947 12.510 16.978 1.00 54.25 251 TYR A O 1
ATOM 1974 N N . LYS A 1 252 ? -12.886 12.633 16.098 1.00 53.91 252 LYS A N 1
ATOM 1975 C CA . LYS A 1 252 ? -12.299 11.592 16.964 1.00 53.91 252 LYS A CA 1
ATOM 1976 C C . LYS A 1 252 ? -10.864 11.935 17.381 1.00 53.91 252 LYS A C 1
ATOM 1978 O O . LYS A 1 252 ? -10.010 12.181 16.532 1.00 53.91 252 LYS A O 1
ATOM 1983 N N . ALA A 1 253 ? -10.602 11.928 18.690 1.00 55.59 253 ALA A N 1
ATOM 1984 C CA . ALA A 1 253 ? -9.252 12.096 19.226 1.00 55.59 253 ALA A CA 1
ATOM 1985 C C . ALA A 1 253 ? -8.340 10.918 18.805 1.00 55.59 253 ALA A C 1
ATOM 1987 O O . ALA A 1 253 ? -8.844 9.794 18.702 1.00 55.59 253 ALA A O 1
ATOM 1988 N N . PRO A 1 254 ? -7.031 11.148 18.568 1.00 64.44 254 PRO A N 1
ATOM 1989 C CA . PRO A 1 254 ? -6.094 10.079 18.231 1.00 64.44 254 PRO A CA 1
ATOM 1990 C C . PRO A 1 254 ? -6.049 9.038 19.352 1.00 64.44 254 PRO A C 1
ATOM 1992 O O . PRO A 1 254 ? -5.947 9.390 20.527 1.00 64.44 254 PRO A O 1
ATOM 1995 N N . VAL A 1 255 ? -6.132 7.761 18.985 1.00 79.81 255 VAL A N 1
ATOM 1996 C CA . VAL A 1 255 ? -6.025 6.639 19.926 1.00 79.81 255 VAL A CA 1
ATOM 1997 C C . VAL A 1 255 ? -4.556 6.224 20.033 1.00 79.81 255 VAL A C 1
ATOM 1999 O O . VAL A 1 255 ? -3.828 6.205 19.037 1.00 79.81 255 VAL A O 1
ATOM 2002 N N . THR A 1 256 ? -4.087 5.902 21.240 1.00 84.06 256 THR A N 1
ATOM 2003 C CA . THR A 1 256 ? -2.694 5.465 21.437 1.00 84.06 256 THR A CA 1
ATOM 2004 C C . THR A 1 256 ? -2.427 4.122 20.749 1.00 84.06 256 THR A C 1
ATOM 2006 O O . THR A 1 256 ? -3.354 3.368 20.439 1.00 84.06 256 THR A O 1
ATOM 2009 N N . HIS A 1 257 ? -1.155 3.814 20.489 1.00 84.75 257 HIS A N 1
ATOM 2010 C CA . HIS A 1 257 ? -0.762 2.550 19.864 1.00 84.75 257 HIS A CA 1
ATOM 2011 C C . HIS A 1 257 ? -1.218 1.363 20.720 1.00 84.75 257 HIS A C 1
ATOM 2013 O O . HIS A 1 257 ? -1.998 0.535 20.254 1.00 84.75 257 HIS A O 1
ATOM 2019 N N . LEU A 1 258 ? -0.868 1.382 22.010 1.00 85.00 258 LEU A N 1
ATOM 2020 C CA . LEU A 1 258 ? -1.250 0.349 22.972 1.00 85.00 258 LEU A CA 1
ATOM 2021 C C . LEU A 1 258 ? -2.771 0.132 23.041 1.00 85.00 258 LEU A C 1
ATOM 2023 O O . LEU A 1 258 ? -3.243 -1.003 23.031 1.00 85.00 258 LEU A O 1
ATOM 2027 N N . GLU A 1 259 ? -3.563 1.206 23.074 1.00 88.56 259 GLU A N 1
ATOM 2028 C CA . GLU A 1 259 ? -5.024 1.083 23.092 1.00 88.56 259 GLU A CA 1
ATOM 2029 C C . GLU A 1 259 ? -5.572 0.523 21.766 1.00 88.56 259 GLU A C 1
ATOM 2031 O O . GLU A 1 259 ? -6.523 -0.261 21.759 1.00 88.56 259 GLU A O 1
ATOM 2036 N N . THR A 1 260 ? -4.964 0.880 20.633 1.00 92.44 260 THR A N 1
ATOM 2037 C CA . THR A 1 260 ? -5.326 0.326 19.319 1.00 92.44 260 THR A CA 1
ATOM 2038 C C . THR A 1 260 ? -5.079 -1.180 19.276 1.00 92.44 260 THR A C 1
ATOM 2040 O O . THR A 1 260 ? -5.959 -1.938 18.866 1.00 92.44 260 THR A O 1
ATOM 2043 N N . VAL A 1 261 ? -3.925 -1.620 19.774 1.00 91.69 261 VAL A N 1
ATOM 2044 C CA . VAL A 1 261 ? -3.537 -3.033 19.858 1.00 91.69 261 VAL A CA 1
ATOM 2045 C C . VAL A 1 261 ? -4.517 -3.808 20.734 1.00 91.69 261 VAL A C 1
ATOM 2047 O O . VAL A 1 261 ? -5.027 -4.848 20.317 1.00 91.69 261 VAL A O 1
ATOM 2050 N N . GLN A 1 262 ? -4.886 -3.260 21.897 1.00 93.25 262 GLN A N 1
ATOM 2051 C CA . GLN A 1 262 ? -5.896 -3.854 22.779 1.00 93.25 262 GLN A CA 1
ATOM 2052 C C . GLN A 1 262 ? -7.263 -4.005 22.092 1.00 93.25 262 GLN A C 1
ATOM 2054 O O . GLN A 1 262 ? -7.906 -5.048 22.224 1.00 93.25 262 GLN A O 1
ATOM 2059 N N . ARG A 1 263 ? -7.711 -2.998 21.328 1.00 95.44 263 ARG A N 1
ATOM 2060 C CA . ARG A 1 263 ? -8.982 -3.048 20.578 1.00 95.44 263 ARG A CA 1
ATOM 2061 C C . ARG A 1 263 ? -8.963 -4.108 19.475 1.00 95.44 263 ARG A C 1
ATOM 2063 O O . ARG A 1 263 ? -9.946 -4.835 19.312 1.00 95.44 263 ARG A O 1
ATOM 2070 N N . ILE A 1 264 ? -7.860 -4.204 18.731 1.00 97.06 264 ILE A N 1
ATOM 2071 C CA . ILE A 1 264 ? -7.678 -5.220 17.685 1.00 97.06 264 ILE A CA 1
ATOM 2072 C C . ILE A 1 264 ? -7.664 -6.615 18.313 1.00 97.06 264 ILE A C 1
ATOM 2074 O O . ILE A 1 264 ? -8.407 -7.490 17.867 1.00 97.06 264 ILE A O 1
ATOM 2078 N N . TYR A 1 265 ? -6.912 -6.801 19.400 1.00 97.19 265 TYR A N 1
ATOM 2079 C CA . TYR A 1 265 ? -6.855 -8.065 20.130 1.00 97.19 265 TYR A CA 1
ATOM 2080 C C . TYR A 1 265 ? -8.224 -8.497 20.669 1.00 97.19 265 TYR A C 1
ATOM 2082 O O . TYR A 1 265 ? -8.624 -9.646 20.491 1.00 97.19 265 TYR A O 1
ATOM 2090 N N . ALA A 1 266 ? -8.991 -7.575 21.256 1.00 96.25 266 ALA A N 1
ATOM 2091 C CA . ALA A 1 266 ? -10.348 -7.851 21.732 1.00 96.25 266 ALA A CA 1
ATOM 2092 C C . ALA A 1 266 ? -11.317 -8.256 20.603 1.00 96.25 266 ALA A C 1
ATOM 2094 O O . ALA A 1 266 ? -12.329 -8.906 20.857 1.00 96.25 266 ALA A O 1
ATOM 2095 N N . SER A 1 267 ? -11.001 -7.900 19.354 1.00 96.44 267 SER A N 1
ATOM 2096 C CA . SER A 1 267 ? -11.800 -8.214 18.164 1.00 96.44 267 SER A CA 1
ATOM 2097 C C . SER A 1 267 ? -11.350 -9.500 17.447 1.00 96.44 267 SER A C 1
ATOM 2099 O O . SER A 1 267 ? -11.853 -9.826 16.365 1.00 96.44 267 SER A O 1
ATOM 2101 N N . ARG A 1 268 ? -10.413 -10.251 18.037 1.00 98.06 268 ARG A N 1
ATOM 2102 C CA . ARG A 1 268 ? -9.901 -11.527 17.525 1.00 98.06 268 ARG A CA 1
ATOM 2103 C C . ARG A 1 268 ? -11.004 -12.585 17.446 1.00 98.06 268 ARG A C 1
ATOM 2105 O O . ARG A 1 268 ? -11.716 -12.822 18.417 1.00 98.06 268 ARG A O 1
ATOM 2112 N N . GLY A 1 269 ? -11.147 -13.228 16.289 1.00 95.69 269 GLY A N 1
ATOM 2113 C CA . GLY A 1 269 ? -12.174 -14.244 16.032 1.00 95.69 269 GLY A CA 1
ATOM 2114 C C . GLY A 1 269 ? -13.588 -13.691 15.833 1.00 95.69 269 GLY A C 1
ATOM 2115 O O . GLY A 1 269 ? -14.496 -14.458 15.529 1.00 95.69 269 GLY A O 1
ATOM 2116 N N . THR A 1 270 ? -13.787 -12.376 15.975 1.00 97.44 270 THR A N 1
ATOM 2117 C CA . THR A 1 270 ? -15.062 -11.712 15.675 1.00 97.44 270 THR A CA 1
ATOM 2118 C C . THR A 1 270 ? -14.933 -10.841 14.435 1.00 97.44 270 THR A C 1
ATOM 2120 O O . THR A 1 270 ? -15.456 -11.187 13.380 1.00 97.44 270 THR A O 1
ATOM 2123 N N . HIS A 1 271 ? -14.204 -9.733 14.536 1.00 97.56 271 HIS A N 1
ATOM 2124 C CA . HIS A 1 271 ? -13.916 -8.870 13.397 1.00 97.56 271 HIS A CA 1
ATOM 2125 C C . HIS A 1 271 ? -12.784 -9.460 12.557 1.00 97.56 271 HIS A C 1
ATOM 2127 O O . HIS A 1 271 ? -12.930 -9.607 11.347 1.00 97.56 271 HIS A O 1
ATOM 2133 N N . PHE A 1 272 ? -11.686 -9.847 13.207 1.00 98.56 272 PHE A N 1
ATOM 2134 C CA . PHE A 1 272 ? -10.446 -10.217 12.533 1.00 98.56 272 PHE A CA 1
ATOM 2135 C C . PHE A 1 272 ? -10.124 -11.699 12.690 1.00 98.56 272 PHE A C 1
ATOM 2137 O O . PHE A 1 272 ? -10.435 -12.319 13.711 1.00 98.56 272 PHE A O 1
ATOM 2144 N N . ASP A 1 273 ? -9.450 -12.242 11.681 1.00 98.50 273 ASP A N 1
ATOM 2145 C CA . ASP A 1 273 ? -8.929 -13.604 11.693 1.00 98.50 273 ASP A CA 1
ATOM 2146 C C . ASP A 1 273 ? -7.944 -13.811 12.864 1.00 98.50 273 ASP A C 1
ATOM 2148 O O . ASP A 1 273 ? -6.997 -13.029 13.007 1.00 98.50 273 ASP A O 1
ATOM 2152 N N . PRO A 1 274 ? -8.131 -14.848 13.706 1.00 98.38 274 PRO A N 1
ATOM 2153 C CA . PRO A 1 274 ? -7.238 -15.148 14.817 1.00 98.38 274 PRO A CA 1
ATOM 2154 C C . PRO A 1 274 ? -5.760 -15.304 14.459 1.00 98.38 274 PRO A C 1
ATOM 2156 O O . PRO A 1 274 ? -4.924 -14.913 15.275 1.00 98.38 274 PRO A O 1
ATOM 2159 N N . ASP A 1 275 ? -5.442 -15.863 13.290 1.00 98.25 275 ASP A N 1
ATOM 2160 C CA . ASP A 1 275 ? -4.064 -16.068 12.837 1.00 98.25 275 ASP A CA 1
ATOM 2161 C C . ASP A 1 275 ? -3.417 -14.741 12.425 1.00 98.25 275 ASP A C 1
ATOM 2163 O O . ASP A 1 275 ? -2.248 -14.491 12.720 1.00 98.25 275 ASP A O 1
ATOM 2167 N N . ILE A 1 276 ? -4.202 -13.863 11.796 1.00 98.50 276 ILE A N 1
ATOM 2168 C CA . ILE A 1 276 ? -3.759 -12.534 11.366 1.00 98.50 276 ILE A CA 1
ATOM 2169 C C . ILE A 1 276 ? -3.567 -11.613 12.569 1.00 98.50 276 ILE A C 1
ATOM 2171 O O . ILE A 1 276 ? -2.576 -10.894 12.621 1.00 98.50 276 ILE A O 1
ATOM 2175 N N . VAL A 1 277 ? -4.452 -11.666 13.570 1.00 98.50 277 VAL A N 1
ATOM 2176 C CA . VAL A 1 277 ? -4.251 -10.916 14.821 1.00 98.50 277 VAL A CA 1
ATOM 2177 C C . VAL A 1 277 ? -2.989 -11.382 15.540 1.00 98.50 277 VAL A C 1
ATOM 2179 O O . VAL A 1 277 ? -2.237 -10.548 16.029 1.00 98.50 277 VAL A O 1
ATOM 2182 N N . ASN A 1 278 ? -2.726 -12.691 15.586 1.00 97.62 278 ASN A N 1
ATOM 2183 C CA . ASN A 1 278 ? -1.495 -13.204 16.187 1.00 97.62 278 ASN A CA 1
ATOM 2184 C C . ASN A 1 278 ? -0.252 -12.695 15.440 1.00 97.62 278 ASN A C 1
ATOM 2186 O O . ASN A 1 278 ? 0.668 -12.202 16.076 1.00 97.62 278 ASN A O 1
ATOM 2190 N N . ALA A 1 279 ? -0.255 -12.738 14.102 1.00 97.94 279 ALA A N 1
ATOM 2191 C CA . ALA A 1 279 ? 0.837 -12.179 13.307 1.00 97.94 279 ALA A CA 1
ATOM 2192 C C . ALA A 1 279 ? 0.990 -10.663 13.503 1.00 97.94 279 ALA A C 1
ATOM 2194 O O . ALA A 1 279 ? 2.109 -10.171 13.542 1.00 97.94 279 ALA A O 1
ATOM 2195 N N . PHE A 1 280 ? -0.115 -9.928 13.660 1.00 97.88 280 PHE A N 1
ATOM 2196 C CA . PHE A 1 280 ? -0.078 -8.503 13.980 1.00 97.88 280 PHE A CA 1
ATOM 2197 C C . PHE A 1 280 ? 0.611 -8.252 15.322 1.00 97.88 280 PHE A C 1
ATOM 2199 O O . PHE A 1 280 ? 1.455 -7.370 15.388 1.00 97.88 280 PHE A O 1
ATOM 2206 N N . LEU A 1 281 ? 0.313 -9.037 16.362 1.00 94.88 281 LEU A N 1
ATOM 2207 C CA . LEU A 1 281 ? 0.993 -8.914 17.657 1.00 94.88 281 LEU A CA 1
ATOM 2208 C C . LEU A 1 281 ? 2.501 -9.185 17.561 1.00 94.88 281 LEU A C 1
ATOM 2210 O O . LEU A 1 281 ? 3.268 -8.560 18.282 1.00 94.88 281 LEU A O 1
ATOM 2214 N N . ASP A 1 282 ? 2.930 -10.069 16.657 1.00 93.31 282 ASP A N 1
ATOM 2215 C CA . ASP A 1 282 ? 4.353 -10.344 16.420 1.00 93.31 282 ASP A CA 1
ATOM 2216 C C . ASP A 1 282 ? 5.079 -9.184 15.699 1.00 93.31 282 ASP A C 1
ATOM 2218 O O . ASP A 1 282 ? 6.310 -9.153 15.676 1.00 93.31 282 ASP A O 1
ATOM 2222 N N . CYS A 1 283 ? 4.347 -8.250 15.075 1.00 86.94 283 CYS A N 1
ATOM 2223 C CA . CYS A 1 283 ? 4.909 -7.164 14.260 1.00 86.94 283 CYS A CA 1
ATOM 2224 C C . CYS A 1 283 ? 4.319 -5.770 14.551 1.00 86.94 283 CYS A C 1
ATOM 2226 O O . CYS A 1 283 ? 4.459 -4.857 13.733 1.00 86.94 283 CYS A O 1
ATOM 2228 N N . GLU A 1 284 ? 3.625 -5.595 15.673 1.00 89.69 284 GLU A N 1
ATOM 2229 C CA . GLU A 1 284 ? 2.886 -4.370 16.002 1.00 89.69 284 GLU A CA 1
ATOM 2230 C C . GLU A 1 284 ? 3.798 -3.150 16.195 1.00 89.69 284 GLU A C 1
ATOM 2232 O O . GLU A 1 284 ? 3.435 -2.046 15.784 1.00 89.69 284 GLU A O 1
ATOM 2237 N N . GLU A 1 285 ? 5.023 -3.356 16.685 1.00 71.75 285 GLU A N 1
ATOM 2238 C CA . GLU A 1 285 ? 6.050 -2.311 16.771 1.00 71.75 285 GLU A CA 1
ATOM 2239 C C . GLU A 1 285 ? 6.342 -1.700 15.389 1.00 71.75 285 GLU A C 1
ATOM 2241 O O . GLU A 1 285 ? 6.349 -0.480 15.235 1.00 71.75 285 GLU A O 1
ATOM 2246 N N . HIS A 1 286 ? 6.448 -2.517 14.334 1.00 68.38 286 HIS A N 1
ATOM 2247 C CA . HIS A 1 286 ? 6.643 -2.011 12.969 1.00 68.38 286 HIS A CA 1
ATOM 2248 C C . HIS A 1 286 ? 5.425 -1.223 12.449 1.00 68.38 286 HIS A C 1
ATOM 2250 O O . HIS A 1 286 ? 5.576 -0.311 11.633 1.00 68.38 286 HIS A O 1
ATOM 2256 N N . PHE A 1 287 ? 4.207 -1.543 12.908 1.00 85.06 287 PHE A N 1
ATOM 2257 C CA . PHE A 1 287 ? 3.008 -0.754 12.596 1.00 85.06 287 PHE A CA 1
ATOM 2258 C C . PHE A 1 287 ? 3.042 0.614 13.287 1.00 85.06 287 PHE A C 1
ATOM 2260 O O . PHE A 1 287 ? 2.622 1.615 12.696 1.00 85.06 287 PHE A O 1
ATOM 2267 N N . MET A 1 288 ? 3.523 0.667 14.532 1.00 80.38 288 MET A N 1
ATOM 2268 C CA . MET A 1 288 ? 3.748 1.914 15.262 1.00 80.38 288 MET A CA 1
ATOM 2269 C C . MET A 1 288 ? 4.787 2.775 14.551 1.00 80.38 288 MET A C 1
ATOM 2271 O O . MET A 1 288 ? 4.468 3.898 14.172 1.00 80.38 288 MET A O 1
ATOM 2275 N N . GLU A 1 289 ? 5.968 2.219 14.275 1.00 64.81 289 GLU A N 1
ATOM 2276 C CA . GLU A 1 289 ? 7.054 2.906 13.572 1.00 64.81 289 GLU A CA 1
ATOM 2277 C C . GLU A 1 289 ? 6.597 3.464 12.223 1.00 64.81 289 GLU A C 1
ATOM 2279 O O . GLU A 1 289 ? 6.866 4.622 11.891 1.00 64.81 289 GLU A O 1
ATOM 2284 N N . LEU A 1 290 ? 5.869 2.656 11.442 1.00 64.88 290 LEU A N 1
ATOM 2285 C CA . LEU A 1 290 ? 5.333 3.098 10.164 1.00 64.88 290 LEU A CA 1
ATOM 2286 C C . LEU A 1 290 ? 4.338 4.246 10.360 1.00 64.88 290 LEU A C 1
ATOM 2288 O O . LEU A 1 290 ? 4.446 5.248 9.664 1.00 64.88 290 LEU A O 1
ATOM 2292 N N . PHE A 1 291 ? 3.404 4.155 11.309 1.00 74.12 291 PHE A N 1
ATOM 2293 C CA . PHE A 1 291 ? 2.458 5.243 11.568 1.00 74.12 291 PHE A CA 1
ATOM 2294 C C . PHE A 1 291 ? 3.164 6.540 11.986 1.00 74.12 291 PHE A C 1
ATOM 2296 O O . PHE A 1 291 ? 2.902 7.605 11.421 1.00 74.12 291 PHE A O 1
ATOM 2303 N N . ASP A 1 292 ? 4.085 6.438 12.942 1.00 64.31 292 ASP A N 1
ATOM 2304 C CA . ASP A 1 292 ? 4.787 7.574 13.530 1.00 64.31 292 ASP A CA 1
ATOM 2305 C C . ASP A 1 292 ? 5.680 8.263 12.487 1.00 64.31 292 ASP A C 1
ATOM 2307 O O . ASP A 1 292 ? 5.732 9.493 12.437 1.00 64.31 292 ASP A O 1
ATOM 2311 N N . SER A 1 293 ? 6.271 7.499 11.558 1.00 54.47 293 SER A N 1
ATOM 2312 C CA . SER A 1 293 ? 7.052 8.056 10.445 1.00 54.47 293 SER A CA 1
ATOM 2313 C C . SER A 1 293 ? 6.251 9.020 9.554 1.00 54.47 293 SER A C 1
ATOM 2315 O O . SER A 1 293 ? 6.812 9.986 9.036 1.00 54.47 293 SER A O 1
ATOM 2317 N N . TYR A 1 294 ? 4.933 8.819 9.421 1.00 55.28 294 TYR A N 1
ATOM 2318 C CA . TYR A 1 294 ? 4.044 9.720 8.677 1.00 55.28 294 TYR A CA 1
ATOM 2319 C C . TYR A 1 294 ? 3.427 10.826 9.555 1.00 55.28 294 TYR A C 1
ATOM 2321 O O . TYR A 1 294 ? 2.993 11.836 8.999 1.00 55.28 294 TYR A O 1
ATOM 2329 N N . GLN A 1 295 ? 3.395 10.678 10.889 1.00 51.34 295 GLN A N 1
ATOM 2330 C CA . GLN A 1 295 ? 2.947 11.730 11.819 1.00 51.34 295 GLN A CA 1
ATOM 2331 C C . GLN A 1 295 ? 4.016 12.785 12.095 1.00 51.34 295 GLN A C 1
ATOM 2333 O O . GLN A 1 295 ? 3.701 13.973 12.100 1.00 51.34 295 GLN A O 1
ATOM 2338 N N . VAL A 1 296 ? 5.283 12.385 12.234 1.00 36.44 296 VAL A N 1
ATOM 2339 C CA . VAL A 1 296 ? 6.411 13.334 12.279 1.00 36.44 296 VAL A CA 1
ATOM 2340 C C . VAL A 1 296 ? 6.418 14.194 11.008 1.00 36.44 296 VAL A C 1
ATOM 2342 O O . VAL A 1 296 ? 6.682 15.391 11.060 1.00 36.44 296 VAL A O 1
ATOM 2345 N N . TYR A 1 297 ? 6.007 13.620 9.873 1.00 34.03 297 TYR A N 1
ATOM 2346 C CA . TYR A 1 297 ? 5.790 14.353 8.627 1.00 34.03 297 TYR A CA 1
ATOM 2347 C C . TYR A 1 297 ? 4.559 15.307 8.650 1.00 34.03 297 TYR A C 1
ATOM 2349 O O . TYR A 1 297 ? 4.487 16.242 7.860 1.00 34.03 297 TYR A O 1
ATOM 2357 N N . ASP A 1 298 ? 3.567 15.129 9.527 1.00 37.31 298 ASP A N 1
ATOM 2358 C CA . ASP A 1 298 ? 2.406 16.034 9.668 1.00 37.31 298 ASP A CA 1
ATOM 2359 C C . ASP A 1 298 ? 2.684 17.223 10.596 1.00 37.31 298 ASP A C 1
ATOM 2361 O O . ASP A 1 298 ? 2.475 18.379 10.209 1.00 37.31 298 ASP A O 1
ATOM 2365 N N . ASP A 1 299 ? 3.176 16.935 11.803 1.00 37.19 299 ASP A N 1
ATOM 2366 C CA . ASP A 1 299 ? 3.381 17.932 12.859 1.00 37.19 299 ASP A CA 1
ATOM 2367 C C . ASP A 1 299 ? 4.525 18.899 12.535 1.00 37.19 299 ASP A C 1
ATOM 2369 O O . ASP A 1 299 ? 4.483 20.065 12.934 1.00 37.19 299 ASP A O 1
ATOM 2373 N N . VAL A 1 300 ? 5.511 18.447 11.755 1.00 35.59 300 VAL A N 1
ATOM 2374 C CA . VAL A 1 300 ? 6.650 19.273 11.335 1.00 35.59 300 VAL A CA 1
ATOM 2375 C C . VAL A 1 300 ? 6.366 20.044 10.033 1.00 35.59 300 VAL A C 1
ATOM 2377 O O . VAL A 1 300 ? 6.903 21.136 9.869 1.00 35.59 300 VAL A O 1
ATOM 2380 N N . TYR A 1 301 ? 5.490 19.565 9.130 1.00 35.50 301 TYR A N 1
ATOM 2381 C CA . TYR A 1 301 ? 5.405 20.120 7.760 1.00 35.50 301 TYR A CA 1
ATOM 2382 C C . TYR A 1 301 ? 4.032 20.656 7.317 1.00 35.50 301 TYR A C 1
ATOM 2384 O O . TYR A 1 301 ? 3.987 21.675 6.627 1.00 35.50 301 TYR A O 1
ATOM 2392 N N . LEU A 1 302 ? 2.898 20.048 7.695 1.00 35.94 302 LEU A N 1
ATOM 2393 C CA . LEU A 1 302 ? 1.579 20.474 7.182 1.00 35.94 302 LEU A CA 1
ATOM 2394 C C . LEU A 1 302 ? 0.846 21.463 8.094 1.00 35.94 302 LEU A C 1
ATOM 2396 O O . LEU A 1 302 ? 0.087 22.304 7.603 1.00 35.94 302 LEU A O 1
ATOM 2400 N N . HIS A 1 303 ? 1.095 21.429 9.406 1.00 37.75 303 HIS A N 1
ATOM 2401 C CA . HIS A 1 303 ? 0.448 22.357 10.338 1.00 37.75 303 HIS A CA 1
ATOM 2402 C C . HIS A 1 303 ? 0.952 23.809 10.236 1.00 37.75 303 HIS A C 1
ATOM 2404 O O . HIS A 1 303 ? 0.251 24.712 10.690 1.00 37.75 303 HIS A O 1
ATOM 2410 N N . ARG A 1 304 ? 2.094 24.062 9.576 1.00 35.72 304 ARG A N 1
ATOM 2411 C CA . ARG A 1 304 ? 2.622 25.420 9.339 1.00 35.72 304 ARG A CA 1
ATOM 2412 C C . ARG A 1 304 ? 2.510 25.911 7.895 1.00 35.72 304 ARG A C 1
ATOM 2414 O O . A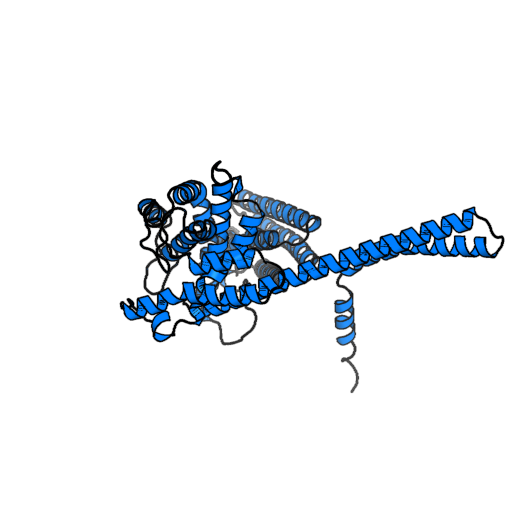RG A 1 304 ? 2.270 27.096 7.701 1.00 35.72 304 ARG A O 1
ATOM 2421 N N . ALA A 1 305 ? 2.544 25.031 6.891 1.00 34.22 305 ALA A N 1
ATOM 2422 C CA . ALA A 1 305 ? 2.370 25.425 5.485 1.00 34.22 305 ALA A CA 1
ATOM 2423 C C . ALA A 1 305 ? 0.964 25.986 5.169 1.00 34.22 305 ALA A C 1
ATOM 2425 O O . ALA A 1 305 ? 0.825 26.884 4.341 1.00 34.22 305 ALA A O 1
ATOM 2426 N N . LYS A 1 306 ? -0.087 25.531 5.873 1.00 34.25 306 LYS A N 1
ATOM 2427 C CA . LYS A 1 306 ? -1.452 26.080 5.727 1.00 34.25 306 LYS A CA 1
ATOM 2428 C C . LYS A 1 306 ? -1.624 27.507 6.260 1.00 34.25 306 LYS A C 1
ATOM 2430 O O . LYS A 1 306 ? -2.632 28.129 5.941 1.00 34.25 306 LYS A O 1
ATOM 2435 N N . ALA A 1 307 ? -0.687 28.023 7.056 1.00 39.22 307 ALA A N 1
ATOM 2436 C CA . ALA A 1 307 ? -0.742 29.411 7.510 1.00 39.22 307 ALA A CA 1
ATOM 2437 C C . ALA A 1 307 ? -0.311 30.404 6.412 1.00 39.22 307 ALA A C 1
ATOM 2439 O O . ALA A 1 307 ? -0.782 31.539 6.427 1.00 39.22 307 ALA A O 1
ATOM 2440 N N . ASP A 1 308 ? 0.495 29.959 5.435 1.00 36.88 308 ASP A N 1
ATOM 2441 C CA . ASP A 1 308 ? 1.184 30.849 4.486 1.00 36.88 308 ASP A CA 1
ATOM 2442 C C . ASP A 1 308 ? 0.907 30.561 2.991 1.00 36.88 308 ASP A C 1
ATOM 2444 O O . ASP A 1 308 ? 1.360 31.313 2.127 1.00 36.88 308 ASP A O 1
ATOM 2448 N N . ALA A 1 309 ? 0.163 29.508 2.631 1.00 35.94 309 ALA A N 1
ATOM 2449 C CA . ALA A 1 309 ? -0.039 29.140 1.225 1.00 35.94 309 ALA A CA 1
ATOM 2450 C C . ALA A 1 309 ? -1.249 29.845 0.568 1.00 35.94 309 ALA A C 1
ATOM 2452 O O . ALA A 1 309 ? -2.404 29.479 0.794 1.00 35.94 309 ALA A O 1
ATOM 2453 N N . GLN A 1 310 ? -0.969 30.821 -0.305 1.00 35.69 310 GLN A N 1
ATOM 2454 C CA . GLN A 1 310 ? -1.877 31.250 -1.377 1.00 35.69 310 GLN A CA 1
ATOM 2455 C C . GLN A 1 310 ? -1.837 30.278 -2.570 1.00 35.69 310 GLN A C 1
ATOM 2457 O O . GLN A 1 310 ? -0.816 29.660 -2.863 1.00 35.69 310 GLN A O 1
ATOM 2462 N N . GLU A 1 311 ? -2.981 30.191 -3.249 1.00 41.72 311 GLU A N 1
ATOM 2463 C CA . GLU A 1 311 ? -3.334 29.313 -4.369 1.00 41.72 311 GLU A CA 1
ATOM 2464 C C . GLU A 1 311 ? -2.266 29.181 -5.473 1.00 41.72 311 GLU A C 1
ATOM 2466 O O . GLU A 1 3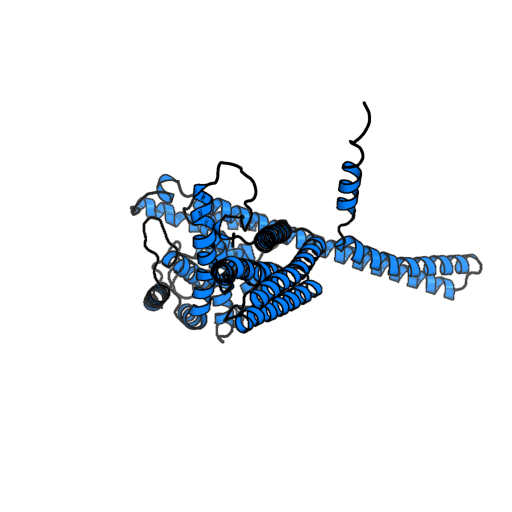11 ? -1.833 30.162 -6.076 1.00 41.72 311 GLU A O 1
ATOM 2471 N N . GLY A 1 312 ? -1.928 27.939 -5.833 1.00 30.30 312 GLY A N 1
ATOM 2472 C CA . GLY A 1 312 ? -1.162 27.639 -7.042 1.00 30.30 312 GLY A CA 1
ATOM 2473 C C . GLY A 1 312 ? -1.011 26.138 -7.282 1.00 30.30 312 GLY A C 1
ATOM 2474 O O . GLY A 1 312 ? -0.242 25.476 -6.598 1.00 30.30 312 GLY A O 1
ATOM 2475 N N . GLY A 1 313 ? -1.732 25.602 -8.273 1.00 31.28 313 GLY A N 1
ATOM 2476 C CA . GLY A 1 313 ? -1.744 24.182 -8.657 1.00 31.28 313 GLY A CA 1
ATOM 2477 C C . GLY A 1 313 ? -0.453 23.677 -9.318 1.00 31.28 313 GLY A C 1
ATOM 2478 O O . GLY A 1 313 ? -0.464 23.282 -10.484 1.00 31.28 313 GLY A O 1
ATOM 2479 N N . GLY A 1 314 ? 0.658 23.692 -8.582 1.00 34.50 314 GLY A N 1
ATOM 2480 C CA . GLY A 1 314 ? 1.896 22.979 -8.900 1.00 34.50 314 GLY A CA 1
ATOM 2481 C C . GLY A 1 314 ? 2.085 21.752 -8.003 1.00 34.50 314 GLY A C 1
ATOM 2482 O O . GLY A 1 314 ? 1.446 21.634 -6.963 1.00 34.50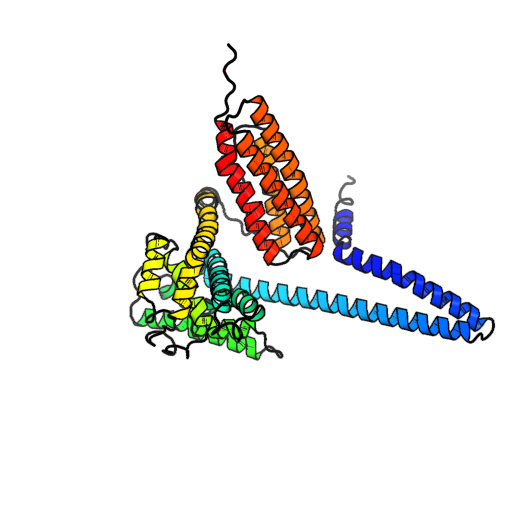 314 GLY A O 1
ATOM 2483 N N . ILE A 1 315 ? 2.970 20.827 -8.396 1.00 43.53 315 ILE A N 1
ATOM 2484 C CA . ILE A 1 315 ? 3.391 19.724 -7.517 1.00 43.53 315 ILE A CA 1
ATOM 2485 C C . ILE A 1 315 ? 4.095 20.348 -6.308 1.00 43.53 315 ILE A C 1
ATOM 2487 O O . ILE A 1 315 ? 5.163 20.940 -6.470 1.00 43.53 315 ILE A O 1
ATOM 2491 N N . GLU A 1 316 ? 3.492 20.230 -5.125 1.00 49.75 316 GLU A N 1
ATOM 2492 C CA . GLU A 1 316 ? 4.048 20.787 -3.891 1.00 49.75 316 GLU A CA 1
ATOM 2493 C C . GLU A 1 316 ? 5.438 20.184 -3.587 1.00 49.75 316 GLU A C 1
ATOM 2495 O O . GLU A 1 316 ? 5.634 18.968 -3.757 1.00 49.75 316 GLU A O 1
ATOM 2500 N N . PRO A 1 317 ? 6.421 21.008 -3.163 1.00 48.03 317 PRO A N 1
ATOM 2501 C CA . PRO A 1 317 ? 7.716 20.520 -2.696 1.00 48.03 317 PRO A CA 1
ATOM 2502 C C . PRO A 1 317 ? 7.517 19.558 -1.523 1.00 48.03 317 PRO A C 1
ATOM 2504 O O . PRO A 1 317 ? 6.657 19.781 -0.677 1.00 48.03 317 PRO A O 1
ATOM 2507 N N . ALA A 1 318 ? 8.323 18.499 -1.446 1.00 58.97 318 ALA A N 1
ATOM 2508 C CA . ALA A 1 318 ? 8.218 17.542 -0.346 1.00 58.97 318 ALA A CA 1
ATOM 2509 C C . ALA A 1 318 ? 8.682 18.136 0.993 1.00 58.97 318 ALA A C 1
ATOM 2511 O O . ALA A 1 318 ? 8.178 17.733 2.039 1.00 58.97 318 ALA A O 1
ATOM 2512 N N . VAL A 1 319 ? 9.620 19.088 0.935 1.00 64.38 319 VAL A N 1
ATOM 2513 C CA . VAL A 1 319 ? 10.120 19.878 2.064 1.00 64.38 319 VAL A CA 1
ATOM 2514 C C . VAL A 1 319 ? 10.141 21.350 1.649 1.00 64.38 319 VAL A C 1
ATOM 2516 O O . VAL A 1 319 ? 10.745 21.697 0.638 1.00 64.38 319 VAL A O 1
ATOM 2519 N N . VAL A 1 320 ? 9.498 22.238 2.403 1.00 68.75 320 VAL A N 1
ATOM 2520 C CA . VAL A 1 320 ? 9.508 23.687 2.134 1.00 68.75 320 VAL A CA 1
ATOM 2521 C C . VAL A 1 320 ? 10.360 24.371 3.195 1.00 68.75 320 VAL A C 1
ATOM 2523 O O . VAL A 1 320 ? 10.166 24.130 4.384 1.00 68.75 320 VAL A O 1
ATOM 2526 N N . TRP A 1 321 ? 11.305 25.218 2.776 1.00 73.75 321 TRP A N 1
ATOM 2527 C CA . TRP A 1 321 ? 12.108 26.003 3.713 1.00 73.75 321 TRP A CA 1
ATOM 2528 C C . TRP A 1 321 ? 11.224 26.923 4.566 1.00 73.75 321 TRP A C 1
ATOM 2530 O O . TRP A 1 321 ? 10.361 27.627 4.042 1.00 73.75 321 TRP A O 1
ATOM 2540 N N . SER A 1 322 ? 11.494 26.972 5.868 1.00 74.00 322 SER A N 1
ATOM 2541 C CA . SER A 1 322 ? 10.839 27.846 6.841 1.00 74.00 322 SER A CA 1
ATOM 2542 C C . SER A 1 322 ? 11.877 28.458 7.790 1.00 74.00 322 SER A C 1
ATOM 2544 O O . SER A 1 322 ? 13.007 27.980 7.888 1.00 74.00 322 SER A O 1
ATOM 2546 N N . ARG A 1 323 ? 11.490 29.507 8.528 1.00 70.75 323 ARG A N 1
ATOM 2547 C CA . ARG A 1 323 ? 12.354 30.153 9.540 1.00 70.75 323 ARG A CA 1
ATOM 2548 C C . ARG A 1 323 ? 12.727 29.244 10.715 1.00 70.75 323 ARG A C 1
ATOM 2550 O O . ARG A 1 323 ? 13.544 29.623 11.540 1.00 70.75 323 ARG A O 1
ATOM 2557 N N . GLU A 1 324 ? 12.119 28.072 10.841 1.00 66.19 324 GLU A N 1
ATOM 2558 C CA . GLU A 1 324 ? 12.419 27.147 11.940 1.00 66.19 324 GLU A CA 1
ATOM 2559 C C . GLU A 1 324 ? 13.657 26.299 11.695 1.00 66.19 324 GLU A C 1
ATOM 2561 O O . GLU A 1 324 ? 14.227 25.794 12.657 1.00 66.19 324 GLU A O 1
ATOM 2566 N N . PHE A 1 325 ? 14.076 26.192 10.435 1.00 71.19 325 PHE A N 1
ATOM 2567 C CA . PHE A 1 325 ? 15.366 25.626 10.057 1.00 71.19 325 PHE A CA 1
ATOM 2568 C C . PHE A 1 325 ? 16.508 26.645 10.205 1.00 71.19 325 PHE A C 1
ATOM 2570 O O . PHE A 1 325 ? 17.658 26.297 9.976 1.00 71.19 325 PHE A O 1
ATOM 2577 N N . GLU A 1 326 ? 16.218 27.904 10.563 1.00 77.81 326 GLU A N 1
ATOM 2578 C CA . GLU A 1 326 ? 17.255 28.915 10.788 1.00 77.81 326 GLU A CA 1
ATOM 2579 C C . GLU A 1 326 ? 17.856 28.764 12.190 1.00 77.81 326 GLU A C 1
ATOM 2581 O O . GLU A 1 326 ? 17.196 28.974 13.215 1.00 77.81 326 GLU A O 1
ATOM 2586 N N . LEU A 1 327 ? 19.148 28.456 12.225 1.00 71.06 327 LEU A N 1
ATOM 2587 C CA . LEU A 1 327 ? 19.982 28.475 13.419 1.00 71.06 327 LEU A CA 1
ATOM 2588 C C . LEU A 1 327 ? 20.487 29.890 13.736 1.00 71.06 327 LEU A C 1
ATOM 2590 O O . LEU A 1 327 ? 20.928 30.150 14.857 1.00 71.06 327 LEU A O 1
ATOM 2594 N N . GLY A 1 328 ? 20.413 30.815 12.771 1.00 68.06 328 GLY A N 1
ATOM 2595 C CA . GLY A 1 328 ? 21.043 32.134 12.859 1.00 68.06 328 GLY A CA 1
ATOM 2596 C C . GLY A 1 328 ? 22.534 32.087 12.515 1.00 68.06 328 GLY A C 1
ATOM 2597 O O . GLY A 1 328 ? 23.297 32.951 12.950 1.00 68.06 328 GLY A O 1
ATOM 2598 N N . LEU A 1 329 ? 22.947 31.064 11.761 1.00 66.06 329 LEU A N 1
ATOM 2599 C CA . LEU A 1 329 ? 24.312 30.831 11.305 1.00 66.06 329 LEU A CA 1
ATOM 2600 C C . LEU A 1 329 ? 24.318 30.873 9.776 1.00 66.06 329 LEU A C 1
ATOM 2602 O O . LEU A 1 329 ? 24.068 29.868 9.121 1.00 66.06 329 LEU A O 1
ATOM 2606 N N . ASP A 1 330 ? 24.643 32.034 9.200 1.00 56.88 330 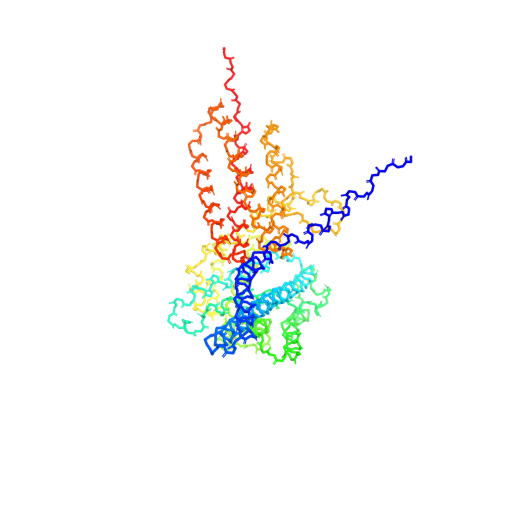ASP A N 1
ATOM 2607 C CA . ASP A 1 330 ? 24.491 32.342 7.763 1.00 56.88 330 ASP A CA 1
ATOM 2608 C C . ASP A 1 330 ? 25.060 31.298 6.785 1.00 56.88 330 ASP A C 1
ATOM 2610 O O . ASP A 1 330 ? 24.604 31.192 5.641 1.00 56.88 330 ASP A O 1
ATOM 2614 N N . ILE A 1 331 ? 26.107 30.578 7.191 1.00 50.75 331 ILE A N 1
ATOM 2615 C CA . ILE A 1 331 ? 26.743 29.537 6.376 1.00 50.75 331 ILE A CA 1
ATOM 2616 C C . ILE A 1 331 ? 25.956 28.226 6.479 1.00 50.75 331 ILE A C 1
ATOM 2618 O O . ILE A 1 331 ? 25.638 27.642 5.446 1.00 50.75 331 ILE A O 1
ATOM 2622 N N . ILE A 1 332 ? 25.582 27.816 7.691 1.00 65.50 332 ILE A N 1
ATOM 2623 C CA . ILE A 1 332 ? 24.863 26.564 7.955 1.00 65.50 332 ILE A CA 1
ATOM 2624 C C . ILE A 1 332 ? 23.413 26.672 7.457 1.00 65.50 332 ILE A C 1
ATOM 2626 O O . ILE A 1 332 ? 22.972 25.836 6.678 1.00 65.50 332 ILE A O 1
ATOM 2630 N N . ASP A 1 333 ? 22.731 27.791 7.718 1.00 65.44 333 ASP A N 1
ATOM 2631 C CA . ASP A 1 333 ? 21.361 28.042 7.238 1.00 65.44 333 ASP A CA 1
ATOM 2632 C C . ASP A 1 333 ? 21.277 28.094 5.700 1.00 65.44 333 ASP A C 1
ATOM 2634 O O . ASP A 1 333 ? 20.234 27.854 5.087 1.00 65.44 333 ASP A O 1
ATOM 2638 N N . ARG A 1 334 ? 22.372 28.471 5.030 1.00 65.31 334 ARG A N 1
ATOM 2639 C CA . ARG A 1 334 ? 22.471 28.412 3.565 1.00 65.31 334 ARG A CA 1
ATOM 2640 C C . ARG A 1 334 ? 22.679 26.980 3.088 1.00 65.31 334 ARG A C 1
ATOM 2642 O O . ARG A 1 334 ? 22.107 26.610 2.066 1.00 65.31 334 ARG A O 1
ATOM 2649 N N . GLN A 1 335 ? 23.471 26.199 3.817 1.00 61.94 335 GLN A N 1
ATOM 2650 C CA . GLN A 1 335 ? 23.695 24.794 3.508 1.00 61.94 335 GLN A CA 1
ATOM 2651 C C . GLN A 1 335 ? 22.432 23.952 3.714 1.00 61.94 335 GLN A C 1
ATOM 2653 O O . GLN A 1 335 ? 22.095 23.160 2.838 1.00 61.94 335 GLN A O 1
ATOM 2658 N N . HIS A 1 336 ? 21.658 24.194 4.775 1.00 78.88 336 HIS A N 1
ATOM 2659 C CA . HIS A 1 336 ? 20.364 23.538 4.991 1.00 78.88 336 HIS A CA 1
ATOM 2660 C C . HIS A 1 336 ? 19.360 23.844 3.871 1.00 78.88 336 HIS A C 1
ATOM 2662 O O . HIS A 1 336 ? 18.694 22.932 3.377 1.00 78.88 336 HIS A O 1
ATOM 2668 N N . ARG A 1 337 ? 19.282 25.104 3.412 1.00 76.75 337 ARG A N 1
ATOM 2669 C CA . ARG A 1 337 ? 18.440 25.503 2.264 1.00 76.75 337 ARG A CA 1
ATOM 2670 C C . ARG A 1 337 ? 18.777 24.713 1.007 1.00 76.75 337 ARG A C 1
ATOM 2672 O O . ARG A 1 337 ? 17.896 24.122 0.387 1.00 76.75 337 ARG A O 1
ATOM 2679 N N . GLU A 1 338 ? 20.056 24.681 0.660 1.00 66.00 338 GLU A N 1
ATOM 2680 C CA . GLU A 1 338 ? 20.551 23.963 -0.510 1.00 66.00 338 GLU A CA 1
ATOM 2681 C C . GLU A 1 338 ? 20.295 22.452 -0.378 1.00 66.00 338 GLU A C 1
ATOM 2683 O O . GLU A 1 338 ? 19.812 21.823 -1.318 1.00 66.00 338 GLU A O 1
ATOM 2688 N N . LEU A 1 339 ? 20.531 21.867 0.799 1.00 73.69 339 LEU A N 1
ATOM 2689 C CA . LEU A 1 339 ? 20.291 20.447 1.059 1.00 73.69 339 LEU A CA 1
ATOM 2690 C C . LEU A 1 339 ? 18.813 20.074 0.852 1.00 73.69 339 LEU A C 1
ATOM 2692 O O . LEU A 1 339 ? 18.503 19.094 0.169 1.00 73.69 339 LEU A O 1
ATOM 2696 N N . ILE A 1 340 ? 17.898 20.911 1.344 1.00 78.31 340 ILE A N 1
ATOM 2697 C CA . ILE A 1 340 ? 16.449 20.774 1.148 1.00 78.31 340 ILE A CA 1
ATOM 2698 C C . ILE A 1 340 ? 16.067 20.887 -0.337 1.00 78.31 340 ILE A C 1
ATOM 2700 O O . ILE A 1 340 ? 15.271 20.089 -0.842 1.00 78.31 340 ILE A O 1
ATOM 2704 N N . GLU A 1 341 ? 16.650 21.823 -1.085 1.00 75.06 341 GLU A N 1
ATOM 2705 C CA . GLU A 1 341 ? 16.419 21.942 -2.530 1.00 75.06 341 GLU A CA 1
ATOM 2706 C C . GLU A 1 341 ? 16.898 20.707 -3.309 1.00 75.06 341 GLU A C 1
ATOM 2708 O O . GLU A 1 341 ? 16.228 20.251 -4.248 1.00 75.06 341 GLU A O 1
ATOM 2713 N N . ARG A 1 342 ? 18.038 20.124 -2.922 1.00 74.38 342 ARG A N 1
ATOM 2714 C CA . ARG A 1 342 ? 18.579 18.905 -3.543 1.00 74.38 342 ARG A CA 1
ATOM 2715 C C . ARG A 1 342 ? 17.737 17.678 -3.223 1.00 74.38 342 ARG A C 1
ATOM 2717 O O . ARG A 1 342 ? 17.448 16.908 -4.139 1.00 74.38 342 ARG A O 1
ATOM 2724 N N . ILE A 1 343 ? 17.260 17.554 -1.986 1.00 76.38 343 ILE A N 1
ATOM 2725 C CA . ILE A 1 343 ? 16.285 16.536 -1.576 1.00 76.38 343 ILE A CA 1
ATOM 2726 C C . ILE A 1 343 ? 15.018 16.627 -2.430 1.00 76.38 343 ILE A C 1
ATOM 2728 O O . ILE A 1 343 ? 14.601 15.637 -3.034 1.00 76.38 343 ILE A O 1
ATOM 2732 N N . ASN A 1 344 ? 14.441 17.822 -2.559 1.00 74.75 344 ASN A N 1
ATOM 2733 C CA . ASN A 1 344 ? 13.254 18.032 -3.385 1.00 74.75 344 ASN A CA 1
ATOM 2734 C C . ASN A 1 344 ? 13.506 17.702 -4.859 1.00 74.75 344 ASN A C 1
ATOM 2736 O O . ASN A 1 344 ? 12.647 17.126 -5.526 1.00 74.75 344 ASN A O 1
ATOM 2740 N N . SER A 1 345 ? 14.691 18.035 -5.371 1.00 72.88 345 SER A N 1
ATOM 2741 C CA . SER A 1 345 ? 15.082 17.735 -6.749 1.00 72.88 345 SER A CA 1
ATOM 2742 C C . SER A 1 345 ? 15.210 16.230 -6.991 1.00 72.88 345 SER A C 1
ATOM 2744 O O . SER A 1 345 ? 14.699 15.733 -7.997 1.00 72.88 345 SER A O 1
ATOM 2746 N N . LEU A 1 346 ? 15.837 15.502 -6.061 1.00 75.31 346 LEU A N 1
ATOM 2747 C CA . LEU A 1 346 ? 15.945 14.044 -6.091 1.00 75.31 346 LEU A CA 1
ATOM 2748 C C . LEU A 1 346 ? 14.560 13.396 -6.026 1.00 75.31 346 LEU A C 1
ATOM 2750 O O . LEU A 1 346 ? 14.237 12.555 -6.862 1.00 75.31 346 LEU A O 1
ATOM 2754 N N . LEU A 1 347 ? 13.704 13.843 -5.107 1.00 69.12 347 LEU A N 1
ATOM 2755 C CA . LEU A 1 347 ? 12.343 13.331 -4.969 1.00 69.12 347 LEU A CA 1
ATOM 2756 C C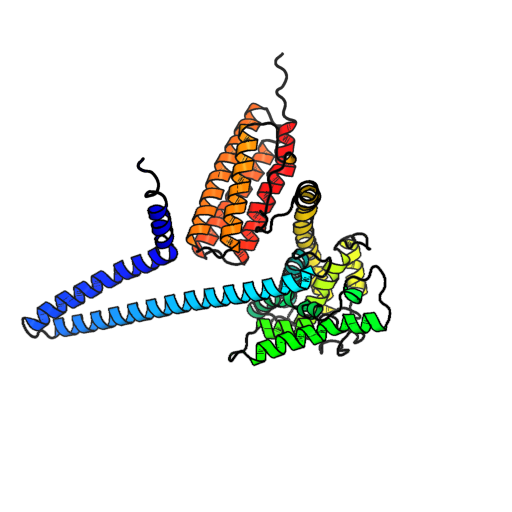 . LEU A 1 347 ? 11.506 13.566 -6.206 1.00 69.12 347 LEU A C 1
ATOM 2758 O O . LEU A 1 347 ? 10.783 12.679 -6.645 1.00 69.12 347 LEU A O 1
ATOM 2762 N N . ASN A 1 348 ? 11.603 14.754 -6.787 1.00 69.94 348 ASN A N 1
ATOM 2763 C CA . ASN A 1 348 ? 10.867 15.067 -7.993 1.00 69.94 348 ASN A CA 1
ATOM 2764 C C . ASN A 1 348 ? 11.372 14.226 -9.175 1.00 69.94 348 ASN A C 1
ATOM 2766 O O . ASN A 1 348 ? 10.569 13.727 -9.958 1.00 69.94 348 ASN A O 1
ATOM 2770 N N . ALA A 1 349 ? 12.686 13.998 -9.283 1.00 66.50 349 ALA A N 1
ATOM 2771 C CA . ALA A 1 349 ? 13.252 13.111 -10.297 1.00 66.50 349 ALA A CA 1
ATOM 2772 C C . ALA A 1 349 ? 12.775 11.659 -10.127 1.00 66.50 349 ALA A C 1
ATOM 2774 O O . ALA A 1 349 ? 12.379 11.020 -11.103 1.00 66.50 349 ALA A O 1
ATOM 2775 N N . VAL A 1 350 ? 12.733 11.171 -8.888 1.00 65.25 350 VAL A N 1
ATOM 2776 C CA . VAL A 1 350 ? 12.238 9.836 -8.541 1.00 65.25 350 VAL A CA 1
ATOM 2777 C C . VAL A 1 350 ? 10.729 9.706 -8.806 1.00 65.25 350 VAL A C 1
ATOM 2779 O O . VAL A 1 350 ? 10.308 8.764 -9.475 1.00 65.25 350 VAL A O 1
ATOM 2782 N N . ARG A 1 351 ? 9.912 10.680 -8.378 1.00 64.44 351 ARG A N 1
ATOM 2783 C CA . ARG A 1 351 ? 8.446 10.711 -8.570 1.00 64.44 351 ARG A CA 1
ATOM 2784 C C . ARG A 1 351 ? 8.043 10.821 -10.038 1.00 64.44 351 ARG A C 1
ATOM 2786 O O . ARG A 1 351 ? 7.074 10.197 -10.456 1.00 64.44 351 ARG A O 1
ATOM 2793 N N . GLN A 1 352 ? 8.784 11.590 -10.832 1.00 60.81 352 GLN A N 1
ATOM 2794 C CA . GLN A 1 352 ? 8.533 11.741 -12.269 1.00 60.81 352 GLN A CA 1
ATOM 2795 C C . GLN A 1 352 ? 9.064 10.562 -13.100 1.00 60.81 352 GLN A C 1
ATOM 2797 O O . GLN A 1 352 ? 8.959 10.586 -14.326 1.00 60.81 352 GLN A O 1
ATOM 2802 N N . GLY A 1 353 ? 9.657 9.540 -12.467 1.00 56.03 353 GLY A N 1
ATOM 2803 C CA . GLY A 1 353 ? 10.245 8.403 -13.173 1.00 56.03 353 GLY A CA 1
ATOM 2804 C C . GLY A 1 353 ? 11.373 8.818 -14.119 1.00 56.03 353 GLY A C 1
ATOM 2805 O O . GLY A 1 353 ? 11.583 8.176 -15.155 1.00 56.03 353 GLY A O 1
ATOM 2806 N N . LYS A 1 354 ? 12.081 9.912 -13.802 1.00 56.62 354 LYS A N 1
ATOM 2807 C CA . LYS A 1 354 ? 13.241 10.337 -14.582 1.00 56.62 354 LYS A CA 1
ATOM 2808 C C . LYS A 1 354 ? 14.289 9.224 -14.559 1.00 56.62 354 LYS A C 1
ATOM 2810 O O . LYS A 1 354 ? 14.399 8.468 -13.596 1.00 56.62 354 LYS A O 1
ATOM 2815 N N . GLY A 1 355 ? 14.995 9.051 -15.677 1.00 58.03 355 GLY A N 1
ATOM 2816 C CA . GLY A 1 355 ? 15.824 7.866 -15.915 1.00 58.03 355 GLY A CA 1
ATOM 2817 C C . GLY A 1 355 ? 16.860 7.617 -14.812 1.00 58.03 355 GLY A C 1
ATOM 2818 O O . GLY A 1 355 ? 17.360 8.567 -14.217 1.00 58.03 355 GLY A O 1
ATOM 2819 N N . ARG A 1 356 ? 17.220 6.335 -14.603 1.00 64.81 356 ARG A N 1
ATOM 2820 C CA . ARG A 1 356 ? 18.191 5.826 -13.601 1.00 64.81 356 ARG A CA 1
ATOM 2821 C C . ARG A 1 356 ? 19.382 6.754 -13.364 1.00 64.81 356 ARG A C 1
ATOM 2823 O O . ARG A 1 356 ? 19.825 6.909 -12.240 1.00 64.81 356 ARG A O 1
ATOM 2830 N N . GLU A 1 357 ? 19.912 7.354 -14.416 1.00 58.91 357 GLU A N 1
ATOM 2831 C CA . GLU A 1 357 ? 21.138 8.131 -14.337 1.00 58.91 357 GLU A CA 1
ATOM 2832 C C . GLU A 1 357 ? 20.944 9.603 -13.913 1.00 58.91 357 GLU A C 1
ATOM 2834 O O . GLU A 1 357 ? 21.815 10.134 -13.231 1.00 58.91 357 GLU A O 1
ATOM 2839 N N . GLU A 1 358 ? 19.789 10.232 -14.155 1.00 63.50 358 GLU A N 1
ATOM 2840 C CA . GLU A 1 358 ? 19.501 11.570 -13.603 1.00 63.50 358 GLU A CA 1
ATOM 2841 C C . GLU A 1 358 ? 19.341 11.504 -12.080 1.00 63.50 358 GLU A C 1
ATOM 2843 O O . GLU A 1 358 ? 19.954 12.277 -11.345 1.00 63.50 358 GLU A O 1
ATOM 2848 N N . SER A 1 359 ? 18.592 10.517 -11.596 1.00 69.19 359 SER A N 1
ATOM 2849 C CA . SER A 1 359 ? 18.385 10.308 -10.166 1.00 69.19 359 SER A CA 1
ATOM 2850 C C . SER A 1 359 ? 19.659 9.831 -9.453 1.00 69.19 359 SER A C 1
ATOM 2852 O O . SER A 1 359 ? 19.911 10.249 -8.330 1.00 69.19 359 SER A O 1
ATOM 2854 N N . MET A 1 360 ? 20.516 9.040 -10.114 1.00 73.69 360 MET A N 1
ATOM 2855 C CA . MET A 1 360 ? 21.840 8.682 -9.581 1.00 73.69 360 MET A CA 1
ATOM 2856 C C . MET A 1 360 ? 22.809 9.862 -9.513 1.00 73.69 360 MET A C 1
ATOM 2858 O O . MET A 1 360 ? 23.639 9.925 -8.610 1.00 73.69 360 MET A O 1
ATOM 2862 N N . THR A 1 361 ? 22.751 10.783 -10.474 1.00 69.00 361 THR A N 1
ATOM 2863 C CA . THR A 1 361 ? 23.539 12.019 -10.415 1.00 69.00 361 THR A CA 1
ATOM 2864 C C . THR A 1 361 ? 23.068 12.899 -9.261 1.00 69.00 361 THR A C 1
ATOM 2866 O O . THR A 1 361 ? 23.896 13.434 -8.532 1.00 69.00 361 THR A O 1
ATOM 2869 N N . LEU A 1 362 ? 21.753 12.998 -9.044 1.00 72.31 362 LEU A N 1
ATOM 2870 C CA . LEU A 1 362 ? 21.190 13.749 -7.921 1.00 72.31 362 LEU A CA 1
ATOM 2871 C C . LEU A 1 362 ? 21.510 13.107 -6.566 1.00 72.31 362 LEU A C 1
ATOM 2873 O O . LEU A 1 362 ? 21.829 13.830 -5.630 1.00 72.31 362 LEU A O 1
ATOM 2877 N N . LEU A 1 363 ? 21.480 11.774 -6.466 1.00 80.25 363 LEU A N 1
ATOM 2878 C CA . LEU A 1 363 ? 21.832 11.051 -5.241 1.00 80.25 363 LEU A CA 1
ATOM 2879 C C . LEU A 1 363 ? 23.320 11.203 -4.892 1.00 80.25 363 LEU A C 1
ATOM 2881 O O . LEU A 1 363 ? 23.641 11.493 -3.746 1.00 80.25 363 LEU A O 1
ATOM 2885 N N . ARG A 1 364 ? 24.225 11.091 -5.876 1.00 75.06 364 ARG A N 1
ATOM 2886 C CA . ARG A 1 364 ? 25.666 11.323 -5.659 1.00 75.06 364 ARG A CA 1
ATOM 2887 C C . ARG A 1 364 ? 25.969 12.764 -5.274 1.00 75.06 364 ARG A C 1
ATOM 2889 O O . ARG A 1 364 ? 26.727 12.994 -4.342 1.00 75.06 364 ARG A O 1
ATOM 2896 N N . PHE A 1 365 ? 25.320 13.723 -5.935 1.00 66.62 365 PHE A N 1
ATOM 2897 C CA . PHE A 1 365 ? 25.432 15.128 -5.554 1.00 66.62 365 PHE A CA 1
ATOM 2898 C C . PHE A 1 365 ? 24.948 15.356 -4.116 1.00 66.62 365 PHE A C 1
ATOM 2900 O O . PHE A 1 365 ? 25.594 16.068 -3.357 1.00 66.62 365 PHE A O 1
ATOM 2907 N N . LEU A 1 366 ? 23.826 14.740 -3.729 1.00 76.69 366 LEU A N 1
ATOM 2908 C CA . LEU A 1 366 ? 23.306 14.816 -2.366 1.00 76.69 366 LEU A CA 1
ATOM 2909 C C . LEU A 1 366 ? 24.296 14.219 -1.356 1.00 76.69 366 LEU A C 1
ATOM 2911 O O . LEU A 1 366 ? 24.554 14.841 -0.334 1.00 76.69 366 LEU A O 1
ATOM 2915 N N . GLN A 1 367 ? 24.892 13.065 -1.664 1.00 78.75 367 GLN A N 1
ATOM 2916 C CA . GLN A 1 367 ? 25.903 12.426 -0.822 1.00 78.75 367 GLN A CA 1
ATOM 2917 C C . GLN A 1 367 ? 27.151 13.295 -0.630 1.00 78.75 367 GLN A C 1
ATOM 2919 O O . GLN A 1 367 ? 27.579 13.494 0.503 1.00 78.75 367 GLN A O 1
ATOM 2924 N N . GLU A 1 368 ? 27.715 13.840 -1.710 1.00 67.69 368 GLU A N 1
ATOM 2925 C CA . GLU A 1 368 ? 28.866 14.751 -1.633 1.00 67.69 368 GLU A CA 1
ATOM 2926 C C . GLU A 1 368 ? 28.532 16.002 -0.808 1.00 67.69 368 GLU A C 1
ATOM 2928 O O . GLU A 1 368 ? 29.335 16.448 0.010 1.00 67.69 368 GLU A O 1
ATOM 2933 N N . TYR A 1 369 ? 27.324 16.541 -0.986 1.00 70.06 369 TYR A N 1
ATOM 2934 C CA . TYR A 1 369 ? 26.886 17.746 -0.294 1.00 70.06 369 TYR A CA 1
ATOM 2935 C C . TYR A 1 369 ? 26.679 17.534 1.211 1.00 70.06 369 TYR A C 1
ATOM 2937 O O . TYR A 1 369 ? 27.104 18.370 2.004 1.00 70.06 369 TYR A O 1
ATOM 2945 N N . VAL A 1 370 ? 26.062 16.415 1.608 1.00 77.44 370 VAL A N 1
ATOM 2946 C CA . VAL A 1 370 ? 25.879 16.027 3.018 1.00 77.44 370 VAL A CA 1
ATOM 2947 C C . VAL A 1 370 ? 27.223 15.964 3.740 1.00 77.44 370 VAL A C 1
ATOM 2949 O O . VAL A 1 370 ? 27.354 16.511 4.828 1.00 77.44 370 VAL A O 1
ATOM 2952 N N . ILE A 1 371 ? 28.230 15.331 3.132 1.00 76.56 371 ILE A N 1
ATOM 2953 C CA . ILE A 1 371 ? 29.553 15.165 3.752 1.00 76.56 371 ILE A CA 1
ATOM 2954 C C . ILE A 1 371 ? 30.201 16.528 4.028 1.00 76.56 371 ILE A C 1
ATOM 2956 O O . ILE A 1 371 ? 30.727 16.765 5.115 1.00 76.56 371 ILE A O 1
ATOM 2960 N N . GLU A 1 372 ? 30.155 17.445 3.060 1.00 61.84 372 GLU A N 1
ATOM 2961 C CA . GLU A 1 372 ? 30.710 18.793 3.229 1.00 61.84 372 GLU A CA 1
ATOM 2962 C C . GLU A 1 372 ? 29.911 19.643 4.227 1.00 61.84 372 GLU A C 1
ATOM 2964 O O . GLU A 1 372 ? 30.480 20.455 4.966 1.00 61.84 372 GLU A O 1
ATOM 2969 N N . HIS A 1 373 ? 28.596 19.444 4.282 1.00 73.50 373 HIS A N 1
ATOM 2970 C CA . HIS A 1 373 ? 27.724 20.097 5.246 1.00 73.50 373 HIS A CA 1
ATOM 2971 C C . HIS A 1 373 ? 28.025 19.657 6.688 1.00 73.50 373 HIS A C 1
ATOM 2973 O O . HIS A 1 373 ? 28.378 20.507 7.505 1.00 73.50 373 HIS A O 1
ATOM 2979 N N . PHE A 1 374 ? 28.042 18.351 6.965 1.00 84.81 374 PHE A N 1
ATOM 2980 C CA . PHE A 1 374 ? 28.390 17.805 8.283 1.00 84.81 374 PHE A CA 1
ATOM 2981 C C . PHE A 1 374 ? 29.782 18.221 8.734 1.00 84.81 374 PHE A C 1
ATOM 2983 O O . PHE A 1 374 ? 29.994 18.601 9.883 1.00 84.81 374 PHE A O 1
ATOM 2990 N N . ARG A 1 375 ? 30.749 18.244 7.811 1.00 71.81 375 ARG A N 1
ATOM 2991 C CA . ARG A 1 375 ? 32.094 18.737 8.112 1.00 71.81 375 ARG A CA 1
ATOM 2992 C C . ARG A 1 375 ? 32.082 20.204 8.542 1.00 71.81 375 ARG A C 1
ATOM 2994 O O . ARG A 1 375 ? 32.859 20.594 9.413 1.00 71.81 375 ARG A O 1
ATOM 3001 N N . SER A 1 376 ? 31.227 21.019 7.928 1.00 61.50 376 SER A N 1
ATOM 3002 C CA . SER A 1 376 ? 31.068 22.431 8.285 1.00 61.50 376 SER A CA 1
ATOM 3003 C C . SER A 1 376 ? 30.474 22.583 9.692 1.00 61.50 376 SER A C 1
ATOM 3005 O O . SER A 1 376 ? 30.967 23.402 10.473 1.00 61.50 376 SER A O 1
ATOM 3007 N N . GLU A 1 377 ? 29.487 21.758 10.042 1.00 72.50 377 GLU A N 1
ATOM 3008 C CA . GLU A 1 377 ? 28.866 21.709 11.373 1.00 72.50 377 GLU A CA 1
ATOM 3009 C C . GLU A 1 377 ? 29.836 21.207 12.445 1.00 72.50 377 GLU A C 1
ATOM 3011 O O . GLU A 1 377 ? 30.032 21.870 13.461 1.00 72.50 377 GLU A O 1
ATOM 3016 N N . GLU A 1 378 ? 30.555 20.117 12.189 1.00 78.81 378 GLU A N 1
ATOM 3017 C CA . GLU A 1 378 ? 31.557 19.567 13.105 1.00 78.81 378 GLU A CA 1
ATOM 3018 C C . GLU A 1 378 ? 32.689 20.559 13.395 1.00 78.81 378 GLU A C 1
ATOM 3020 O O . GLU A 1 378 ? 33.133 20.703 14.540 1.00 78.81 378 GLU A O 1
ATOM 3025 N N . ILE A 1 379 ? 33.164 21.274 12.366 1.00 70.19 379 ILE A N 1
ATOM 3026 C CA . ILE A 1 379 ? 34.153 22.342 12.537 1.00 70.19 379 ILE A CA 1
ATOM 3027 C C . ILE A 1 379 ? 33.575 23.435 13.436 1.00 70.19 379 ILE A C 1
ATOM 3029 O O . ILE A 1 379 ? 34.266 23.880 14.356 1.00 70.19 379 ILE A O 1
ATOM 3033 N N . TYR A 1 380 ? 32.333 23.856 13.201 1.00 67.12 380 TYR A N 1
ATOM 3034 C CA . TYR A 1 380 ? 31.670 24.865 14.021 1.00 67.12 380 TYR A CA 1
ATOM 3035 C C . TYR A 1 380 ? 31.546 24.412 15.485 1.00 67.12 380 TYR A C 1
ATOM 3037 O O . TYR A 1 380 ? 31.980 25.121 16.394 1.00 67.12 380 TYR A O 1
ATOM 3045 N N . MET A 1 381 ? 31.061 23.195 15.716 1.00 72.75 381 MET A N 1
ATOM 3046 C CA . MET A 1 381 ? 30.890 22.605 17.043 1.00 72.75 381 MET A CA 1
ATOM 3047 C C . MET A 1 381 ? 32.203 22.495 17.819 1.00 72.75 381 MET A C 1
ATOM 3049 O O . MET A 1 381 ? 32.244 22.827 19.005 1.00 72.75 381 MET A O 1
ATOM 3053 N N . ARG A 1 382 ? 33.295 22.091 17.153 1.00 72.00 382 ARG A N 1
ATOM 3054 C CA . ARG A 1 382 ? 34.636 22.051 17.759 1.00 72.00 382 ARG A CA 1
ATOM 3055 C C . ARG A 1 382 ? 35.121 23.429 18.183 1.00 72.00 382 ARG A C 1
ATOM 3057 O O . ARG A 1 382 ? 35.669 23.565 19.272 1.00 72.00 382 ARG A O 1
ATOM 3064 N N . HIS A 1 383 ? 34.920 24.447 17.347 1.00 65.19 383 HIS A N 1
ATOM 3065 C CA . HIS A 1 383 ? 35.328 25.817 17.672 1.00 65.19 383 HIS A CA 1
ATOM 3066 C C . HIS A 1 383 ? 34.499 26.420 18.812 1.00 65.19 383 HIS A C 1
ATOM 3068 O O . HIS A 1 383 ? 35.010 27.250 19.561 1.00 65.19 383 HIS A O 1
ATOM 3074 N N . MET A 1 384 ? 33.240 26.004 18.949 1.00 64.31 384 MET A N 1
ATOM 3075 C CA . MET A 1 384 ? 32.316 26.507 19.968 1.00 64.31 384 MET A CA 1
ATOM 3076 C C . MET A 1 384 ? 32.311 25.678 21.260 1.00 64.31 384 MET A C 1
ATOM 3078 O O . MET A 1 384 ? 31.655 26.073 22.221 1.00 64.31 384 MET A O 1
ATOM 3082 N N . GLY A 1 385 ? 33.049 24.564 21.312 1.00 71.38 385 GLY A N 1
ATOM 3083 C CA . GLY A 1 385 ? 33.146 23.710 22.497 1.00 71.38 385 GLY A CA 1
ATOM 3084 C C . GLY A 1 385 ? 31.844 22.978 22.833 1.00 71.38 385 GLY A C 1
ATOM 3085 O O . GLY A 1 385 ? 31.469 22.910 24.002 1.00 71.38 385 GLY A O 1
ATOM 3086 N N . TYR A 1 386 ? 31.136 22.462 21.822 1.00 76.75 386 TYR A N 1
ATOM 3087 C CA . TYR A 1 386 ? 29.886 21.727 22.029 1.00 76.75 386 TYR A CA 1
ATOM 3088 C C . TYR A 1 386 ? 30.102 20.460 22.867 1.00 76.75 386 TYR A C 1
ATOM 3090 O O . TYR A 1 386 ? 30.949 19.631 22.533 1.00 76.75 386 TYR A O 1
ATOM 3098 N N . GLN A 1 387 ? 29.337 20.308 23.954 1.00 76.69 387 GLN A N 1
ATOM 3099 C CA . GLN A 1 387 ? 29.536 19.224 24.925 1.00 76.69 387 GLN A CA 1
ATOM 3100 C C . GLN A 1 387 ? 29.269 17.835 24.333 1.00 76.69 387 GLN A C 1
ATOM 3102 O O . GLN A 1 387 ? 30.022 16.908 24.614 1.00 76.69 387 GLN A O 1
ATOM 3107 N N . ASP A 1 388 ? 28.275 17.718 23.450 1.00 80.75 388 ASP A N 1
ATOM 3108 C CA . ASP A 1 388 ? 27.880 16.448 22.827 1.00 80.75 388 ASP A CA 1
ATOM 3109 C C . ASP A 1 388 ? 28.520 16.241 21.443 1.00 80.75 388 ASP A C 1
ATOM 3111 O O . ASP A 1 388 ? 27.981 15.532 20.593 1.00 80.75 388 ASP A O 1
ATOM 3115 N N . TYR A 1 389 ? 29.675 16.874 21.194 1.00 81.44 389 TYR A N 1
ATOM 3116 C CA . TYR A 1 389 ? 30.357 16.834 19.898 1.00 81.44 389 TYR A CA 1
ATOM 3117 C C . TYR A 1 389 ? 30.612 15.409 19.393 1.00 81.44 389 TYR A C 1
ATOM 3119 O O . TYR A 1 389 ? 30.313 15.116 18.240 1.00 81.44 389 TYR A O 1
ATOM 3127 N N . GLU A 1 390 ? 31.139 14.524 20.242 1.00 86.00 390 GLU A N 1
ATOM 3128 C CA . GLU A 1 390 ? 31.486 13.158 19.826 1.00 86.00 390 GLU A CA 1
ATOM 3129 C C . GLU A 1 390 ? 30.237 12.338 19.473 1.00 86.00 390 GLU A C 1
ATOM 3131 O O . GLU A 1 390 ? 30.213 11.686 18.433 1.00 86.00 390 GLU A O 1
ATOM 3136 N N . THR A 1 391 ? 29.165 12.449 20.264 1.00 83.06 391 THR A N 1
ATOM 3137 C CA . THR A 1 391 ? 27.876 11.792 19.985 1.00 83.06 391 THR A CA 1
ATOM 3138 C C . THR A 1 391 ? 27.261 12.292 18.678 1.00 83.06 391 THR A C 1
ATOM 3140 O O . THR A 1 391 ? 26.718 11.524 17.890 1.00 83.06 391 THR A O 1
ATOM 3143 N N . HIS A 1 392 ? 27.350 13.597 18.425 1.00 83.38 392 HIS A N 1
ATOM 3144 C CA . HIS A 1 392 ? 26.812 14.208 17.217 1.00 83.38 392 HIS A CA 1
ATOM 3145 C C . HIS A 1 392 ? 27.632 13.837 15.973 1.00 83.38 392 HIS A C 1
ATOM 3147 O O . HIS A 1 392 ? 27.062 13.483 14.943 1.00 83.38 392 HIS A O 1
ATOM 3153 N N . LYS A 1 393 ? 28.963 13.790 16.092 1.00 86.69 393 LYS A N 1
ATOM 3154 C CA . LYS A 1 393 ? 29.838 13.264 15.041 1.00 86.69 393 LYS A CA 1
ATOM 3155 C C . LYS A 1 393 ? 29.555 11.786 14.742 1.00 86.69 393 LYS A C 1
ATOM 3157 O O . LYS A 1 393 ? 29.553 11.392 13.582 1.00 86.69 393 LYS A O 1
ATOM 3162 N N . GLU A 1 394 ? 29.291 10.962 15.754 1.00 87.88 394 GLU A N 1
ATOM 3163 C CA . GLU A 1 394 ? 28.948 9.548 15.548 1.00 87.88 394 GLU A CA 1
ATOM 3164 C C . GLU A 1 394 ? 27.641 9.388 14.748 1.00 87.88 394 GLU A C 1
ATOM 3166 O O . GLU A 1 394 ? 27.548 8.520 13.873 1.00 87.88 394 GLU A O 1
ATOM 3171 N N . MET A 1 395 ? 26.657 10.272 14.967 1.00 83.81 395 MET A N 1
ATOM 3172 C CA . MET A 1 395 ? 25.444 10.330 14.143 1.00 83.81 395 MET A CA 1
ATOM 3173 C C . MET A 1 395 ? 25.757 10.677 12.679 1.00 83.81 395 MET A C 1
ATOM 3175 O O . MET A 1 395 ? 25.212 10.033 11.780 1.00 83.81 395 MET A O 1
ATOM 3179 N N . HIS A 1 396 ? 26.653 11.640 12.431 1.00 89.50 396 HIS A N 1
ATOM 3180 C CA . HIS A 1 396 ? 27.109 11.983 11.079 1.00 89.50 396 HIS A CA 1
ATOM 3181 C C . HIS A 1 396 ? 27.819 10.818 10.395 1.00 89.50 396 HIS A C 1
ATOM 3183 O O . HIS A 1 396 ? 27.476 10.464 9.267 1.00 89.50 396 HIS A O 1
ATOM 3189 N N . ASP A 1 397 ? 28.783 10.199 11.079 1.00 88.44 397 ASP A N 1
ATOM 3190 C CA . ASP A 1 397 ? 29.560 9.081 10.541 1.00 88.44 397 ASP A CA 1
ATOM 3191 C C . ASP A 1 397 ? 28.639 7.906 10.170 1.00 88.44 397 ASP A C 1
ATOM 3193 O O . ASP A 1 397 ? 28.777 7.320 9.092 1.00 88.44 397 ASP A O 1
ATOM 3197 N N . THR A 1 398 ? 27.658 7.604 11.029 1.00 87.62 398 THR A N 1
ATOM 3198 C CA . THR A 1 398 ? 26.660 6.549 10.792 1.00 87.62 398 THR A CA 1
ATOM 3199 C C . THR A 1 398 ? 25.797 6.870 9.573 1.00 87.62 398 THR A C 1
ATOM 3201 O O . THR A 1 398 ? 25.634 6.028 8.692 1.00 87.62 398 THR A O 1
ATOM 3204 N N . PHE A 1 399 ? 25.301 8.106 9.464 1.00 87.75 399 PHE A N 1
ATOM 3205 C CA . PHE A 1 399 ? 24.495 8.520 8.317 1.00 87.75 399 PHE A CA 1
ATOM 3206 C C . PHE A 1 399 ? 25.279 8.490 7.002 1.00 87.75 399 PHE A C 1
ATOM 3208 O O . PHE A 1 399 ? 24.762 8.050 5.976 1.00 87.75 399 PHE A O 1
ATOM 3215 N N . VAL A 1 400 ? 26.534 8.946 7.011 1.00 85.75 400 VAL A N 1
ATOM 3216 C CA . VAL A 1 400 ? 27.394 8.928 5.821 1.00 85.75 400 VAL A CA 1
ATOM 3217 C C . VAL A 1 400 ? 27.658 7.491 5.370 1.00 85.75 400 VAL A C 1
ATOM 3219 O O . VAL A 1 400 ? 27.630 7.228 4.164 1.00 85.75 400 VAL A O 1
ATOM 3222 N N . ALA A 1 401 ? 27.862 6.560 6.306 1.00 86.25 401 ALA A N 1
ATOM 3223 C CA . ALA A 1 401 ? 27.993 5.138 6.000 1.00 86.25 401 ALA A CA 1
ATOM 3224 C C . ALA A 1 401 ? 26.701 4.568 5.387 1.00 86.25 401 ALA A C 1
ATOM 3226 O O . ALA A 1 401 ? 26.747 3.974 4.308 1.00 86.25 401 ALA A O 1
ATOM 3227 N N . ASP A 1 402 ? 25.545 4.840 5.998 1.00 83.06 402 ASP A N 1
ATOM 3228 C CA . ASP A 1 402 ? 24.239 4.389 5.503 1.00 83.06 402 ASP A CA 1
ATOM 3229 C C . ASP A 1 402 ? 23.913 4.947 4.109 1.00 83.06 402 ASP A C 1
ATOM 3231 O O . ASP A 1 402 ? 23.394 4.236 3.242 1.00 83.06 402 ASP A O 1
ATOM 3235 N N . LEU A 1 403 ? 24.229 6.222 3.865 1.00 83.81 403 LEU A N 1
ATOM 3236 C CA . LEU A 1 403 ? 24.027 6.871 2.573 1.00 83.81 403 LEU A CA 1
ATOM 3237 C C . LEU A 1 403 ? 24.983 6.319 1.512 1.00 83.81 403 LEU A C 1
ATOM 3239 O O . LEU A 1 403 ? 24.598 6.183 0.350 1.00 83.81 403 LEU A O 1
ATOM 3243 N N . HIS A 1 404 ? 26.213 5.975 1.892 1.00 86.25 404 HIS A N 1
ATOM 3244 C CA . HIS A 1 404 ? 27.160 5.318 1.000 1.00 86.25 404 HIS A CA 1
ATOM 3245 C C . HIS A 1 404 ? 26.676 3.919 0.599 1.00 86.25 404 HIS A C 1
ATOM 3247 O O . HIS A 1 404 ? 26.698 3.584 -0.588 1.00 86.25 404 HIS A O 1
ATOM 3253 N N . ASP A 1 405 ? 26.182 3.133 1.555 1.00 85.88 405 ASP A N 1
ATOM 3254 C CA . ASP A 1 405 ? 25.635 1.801 1.299 1.00 85.88 405 ASP A CA 1
ATOM 3255 C C . ASP A 1 405 ? 24.390 1.864 0.412 1.00 85.88 405 ASP A C 1
ATOM 3257 O O . ASP A 1 405 ? 24.299 1.124 -0.570 1.00 85.88 405 ASP A O 1
ATOM 3261 N N . LEU A 1 406 ? 23.486 2.813 0.678 1.00 83.81 406 LEU A N 1
ATOM 3262 C CA . LEU A 1 406 ? 22.318 3.061 -0.162 1.00 83.81 406 LEU A CA 1
ATOM 3263 C C . LEU A 1 406 ? 22.726 3.460 -1.585 1.00 83.81 406 LEU A C 1
ATOM 3265 O O . LEU A 1 406 ? 22.215 2.899 -2.551 1.00 83.81 406 LEU A O 1
ATOM 3269 N N . THR A 1 407 ? 23.667 4.392 -1.749 1.00 83.12 407 THR A N 1
ATOM 3270 C CA . THR A 1 407 ? 24.145 4.791 -3.080 1.00 83.12 407 THR A CA 1
ATOM 3271 C C . THR A 1 407 ? 24.781 3.611 -3.814 1.00 83.12 407 THR A C 1
ATOM 3273 O O . THR A 1 407 ? 24.489 3.406 -4.993 1.00 83.12 407 THR A O 1
ATOM 3276 N N . ALA A 1 408 ? 25.580 2.786 -3.132 1.00 84.56 408 ALA A N 1
ATOM 3277 C CA . ALA A 1 408 ? 26.197 1.595 -3.713 1.00 84.56 408 ALA A CA 1
ATOM 3278 C C . ALA A 1 408 ? 25.165 0.515 -4.095 1.00 84.56 408 ALA A C 1
ATOM 3280 O O . ALA A 1 408 ? 25.327 -0.178 -5.107 1.00 84.56 408 ALA A O 1
ATOM 3281 N N . GLU A 1 409 ? 24.100 0.361 -3.309 1.00 81.69 409 GLU A N 1
ATOM 3282 C CA . GLU A 1 409 ? 22.988 -0.540 -3.602 1.00 81.69 409 GLU A CA 1
ATOM 3283 C C . GLU A 1 409 ? 22.231 -0.077 -4.850 1.00 81.69 409 GLU A C 1
ATOM 3285 O O . GLU A 1 409 ? 22.081 -0.845 -5.807 1.00 81.69 409 GLU A O 1
ATOM 3290 N N . VAL A 1 410 ? 21.868 1.208 -4.895 1.00 77.56 410 VAL A N 1
ATOM 3291 C CA . VAL A 1 410 ? 21.180 1.833 -6.028 1.00 77.56 410 VAL A CA 1
ATOM 3292 C C . VAL A 1 410 ? 22.058 1.815 -7.290 1.00 77.56 410 VAL A C 1
ATOM 3294 O O . VAL A 1 410 ? 21.552 1.618 -8.400 1.00 77.56 410 VAL A O 1
ATOM 3297 N N . GLU A 1 411 ? 23.381 1.957 -7.166 1.00 78.75 411 GLU A N 1
ATOM 3298 C CA . GLU A 1 411 ? 24.307 1.830 -8.297 1.00 78.75 411 GLU A CA 1
ATOM 3299 C C . GLU A 1 411 ? 24.260 0.440 -8.928 1.00 78.75 411 GLU A C 1
ATOM 3301 O O . GLU A 1 411 ? 24.270 0.328 -10.159 1.00 78.75 411 GLU A O 1
ATOM 3306 N N . LYS A 1 412 ? 24.151 -0.615 -8.115 1.00 77.56 412 LYS A N 1
ATOM 3307 C CA . LYS A 1 412 ? 24.088 -2.006 -8.584 1.00 77.56 412 LYS A CA 1
ATOM 3308 C C . LYS A 1 412 ? 22.723 -2.328 -9.187 1.00 77.56 412 LYS A C 1
ATOM 3310 O O . LYS A 1 412 ? 22.633 -2.774 -10.334 1.00 77.56 412 LYS A O 1
ATOM 3315 N N . THR A 1 413 ? 21.655 -2.064 -8.447 1.00 71.88 413 THR A N 1
ATOM 3316 C CA . THR A 1 413 ? 20.296 -2.545 -8.748 1.00 71.88 413 THR A CA 1
ATOM 3317 C C . THR A 1 413 ? 19.479 -1.557 -9.593 1.00 71.88 413 THR A C 1
ATOM 3319 O O . THR A 1 413 ? 18.584 -1.963 -10.335 1.00 71.88 413 THR A O 1
ATOM 3322 N N . GLY A 1 414 ? 19.855 -0.275 -9.592 1.00 66.12 414 GLY A N 1
ATOM 3323 C CA . GLY A 1 414 ? 19.044 0.829 -10.106 1.00 66.12 414 GLY A CA 1
ATOM 3324 C C . GLY A 1 414 ? 17.974 1.260 -9.100 1.00 66.12 414 GLY A C 1
ATOM 3325 O O . GLY A 1 414 ? 17.610 0.507 -8.208 1.00 66.12 414 GLY A O 1
ATOM 3326 N N . ILE A 1 415 ? 17.434 2.475 -9.251 1.00 68.12 415 ILE A N 1
ATOM 3327 C CA . ILE A 1 415 ? 16.365 2.953 -8.361 1.00 68.12 415 ILE A CA 1
ATOM 3328 C C . ILE A 1 415 ? 15.107 2.114 -8.584 1.00 68.12 415 ILE A C 1
ATOM 3330 O O . ILE A 1 415 ? 14.464 2.200 -9.632 1.00 68.12 415 ILE A O 1
ATOM 3334 N N . THR A 1 416 ? 14.775 1.310 -7.580 1.00 63.97 416 THR A N 1
ATOM 3335 C CA . THR A 1 416 ? 13.518 0.562 -7.468 1.00 63.97 416 THR A CA 1
ATOM 3336 C C . THR A 1 416 ? 12.565 1.303 -6.531 1.00 63.97 416 THR A C 1
ATOM 3338 O O . THR A 1 416 ? 12.978 2.222 -5.826 1.00 63.97 416 THR A O 1
ATOM 3341 N N . SER A 1 417 ? 11.296 0.896 -6.490 1.00 57.34 417 SER A N 1
ATOM 3342 C CA . SER A 1 417 ? 10.317 1.393 -5.512 1.00 57.34 417 SER A CA 1
ATOM 3343 C C . SER A 1 417 ? 10.793 1.223 -4.064 1.00 57.34 417 SER A C 1
ATOM 3345 O O . SER A 1 417 ? 10.604 2.124 -3.254 1.00 57.34 417 SER A O 1
ATOM 3347 N N . GLU A 1 418 ? 11.492 0.130 -3.756 1.00 61.62 418 GLU A N 1
ATOM 3348 C CA . GLU A 1 418 ? 12.137 -0.087 -2.457 1.00 61.62 418 GLU A CA 1
ATOM 3349 C C . GLU A 1 418 ? 13.189 0.987 -2.158 1.00 61.62 418 GLU A C 1
ATOM 3351 O O . GLU A 1 418 ? 13.155 1.599 -1.095 1.00 61.62 418 GLU A O 1
ATOM 3356 N N . HIS A 1 419 ? 14.048 1.324 -3.123 1.00 68.31 419 HIS A N 1
ATOM 3357 C CA . HIS A 1 419 ? 15.008 2.416 -2.954 1.00 68.31 419 HIS A CA 1
ATOM 3358 C C . HIS A 1 419 ? 14.333 3.779 -2.804 1.00 68.31 419 HIS A C 1
ATOM 3360 O O . HIS A 1 419 ? 14.865 4.630 -2.107 1.00 68.31 419 HIS A O 1
ATOM 3366 N N . VAL A 1 420 ? 13.163 4.012 -3.407 1.00 61.72 420 VAL A N 1
ATOM 3367 C CA . VAL A 1 420 ? 12.394 5.248 -3.167 1.00 61.72 420 VAL A CA 1
ATOM 3368 C C . VAL A 1 420 ? 11.967 5.343 -1.704 1.00 61.72 420 VAL A C 1
ATOM 3370 O O . VAL A 1 420 ? 12.095 6.404 -1.093 1.00 61.72 420 VAL A O 1
ATOM 3373 N N . VAL A 1 421 ? 11.510 4.230 -1.128 1.00 58.91 421 VAL A N 1
ATOM 3374 C CA . VAL A 1 421 ? 11.165 4.143 0.295 1.00 58.91 421 VAL A CA 1
ATOM 3375 C C . VAL A 1 421 ? 12.411 4.311 1.163 1.00 58.91 421 VAL A C 1
ATOM 3377 O O . VAL A 1 421 ? 12.363 5.071 2.124 1.00 58.91 421 VAL A O 1
ATOM 3380 N N . GLN A 1 422 ? 13.540 3.690 0.808 1.00 66.19 422 GLN A N 1
ATOM 3381 C CA . GLN A 1 422 ? 14.801 3.852 1.541 1.00 66.19 422 GLN A CA 1
ATOM 3382 C C . GLN A 1 422 ? 15.355 5.282 1.435 1.00 66.19 422 GLN A C 1
ATOM 3384 O O . GLN A 1 422 ? 15.815 5.815 2.433 1.00 66.19 422 GLN A O 1
ATOM 3389 N N . ILE A 1 423 ? 15.261 5.950 0.282 1.00 69.25 423 ILE A N 1
ATOM 3390 C CA . ILE A 1 423 ? 15.675 7.354 0.113 1.00 69.25 423 ILE A CA 1
ATOM 3391 C C . ILE A 1 423 ? 14.784 8.272 0.964 1.00 69.25 423 ILE A C 1
ATOM 3393 O O . ILE A 1 423 ? 15.294 9.122 1.690 1.00 69.25 423 ILE A O 1
ATOM 3397 N N . ASN A 1 424 ? 13.463 8.063 0.954 1.00 62.09 424 ASN A N 1
ATOM 3398 C CA . ASN A 1 424 ? 12.538 8.794 1.828 1.00 62.09 424 ASN A CA 1
ATOM 3399 C C . ASN A 1 424 ? 12.827 8.550 3.317 1.00 62.09 424 ASN A C 1
ATOM 3401 O O . ASN A 1 424 ? 12.963 9.498 4.086 1.00 62.09 424 ASN A O 1
ATOM 3405 N N . LYS A 1 425 ? 12.958 7.286 3.724 1.00 63.72 425 LYS A N 1
ATOM 3406 C CA . LYS A 1 425 ? 13.117 6.888 5.127 1.00 63.72 425 LYS A CA 1
ATOM 3407 C C . LYS A 1 425 ? 14.501 7.219 5.678 1.00 63.72 425 LYS A C 1
ATOM 3409 O O . LYS A 1 425 ? 14.600 7.758 6.773 1.00 63.72 425 LYS A O 1
ATOM 3414 N N . ARG A 1 426 ? 15.558 6.860 4.951 1.00 68.94 426 ARG A N 1
ATOM 3415 C CA . ARG A 1 426 ? 16.938 6.924 5.442 1.00 68.94 426 ARG A CA 1
ATOM 3416 C C . ARG A 1 426 ? 17.602 8.249 5.166 1.00 68.94 426 ARG A C 1
ATOM 3418 O O . ARG A 1 426 ? 18.401 8.648 5.984 1.00 68.94 426 ARG A O 1
ATOM 3425 N N . VAL A 1 427 ? 17.285 8.923 4.061 1.00 69.44 427 VAL A N 1
ATOM 3426 C CA . VAL A 1 427 ? 17.991 10.153 3.668 1.00 69.44 427 VAL A CA 1
ATOM 3427 C C . VAL A 1 427 ? 17.176 11.376 4.047 1.00 69.44 427 VAL A C 1
ATOM 3429 O O . VAL A 1 427 ? 17.662 12.266 4.728 1.00 69.44 427 VAL A O 1
ATOM 3432 N N . ILE A 1 428 ? 15.911 11.413 3.645 1.00 66.88 428 ILE A N 1
ATOM 3433 C CA . ILE A 1 428 ? 15.097 12.627 3.752 1.00 66.88 428 ILE A CA 1
ATOM 3434 C C . ILE A 1 428 ? 14.601 12.823 5.175 1.00 66.88 428 ILE A C 1
ATOM 3436 O O . ILE A 1 428 ? 14.823 13.879 5.761 1.00 66.88 428 ILE A O 1
ATOM 3440 N N . ASN A 1 429 ? 13.980 11.795 5.751 1.00 66.31 429 ASN A N 1
ATOM 3441 C CA . ASN A 1 429 ? 13.468 11.891 7.111 1.00 66.31 429 ASN A CA 1
ATOM 3442 C C . ASN A 1 429 ? 14.594 12.116 8.117 1.00 66.31 429 ASN A C 1
ATOM 3444 O O . ASN A 1 429 ? 14.423 12.921 9.024 1.00 66.31 429 ASN A O 1
ATOM 3448 N N . TRP A 1 430 ? 15.742 11.458 7.936 1.00 81.50 430 TRP A N 1
ATOM 3449 C CA . TRP A 1 430 ? 16.887 11.658 8.816 1.00 81.50 430 TRP A CA 1
ATOM 3450 C C . TRP A 1 430 ? 17.451 13.070 8.677 1.00 81.50 430 TRP A C 1
ATOM 3452 O O . TRP A 1 430 ? 17.543 13.753 9.684 1.00 81.50 430 TRP A O 1
ATOM 3462 N N . VAL A 1 431 ? 17.751 13.546 7.457 1.00 75.50 431 VAL A N 1
ATOM 3463 C CA . VAL A 1 431 ? 18.363 14.876 7.259 1.00 75.50 431 VAL A CA 1
ATOM 3464 C C . VAL A 1 431 ? 17.480 15.963 7.831 1.00 75.50 431 VAL A C 1
ATOM 3466 O O . VAL A 1 431 ? 17.954 16.834 8.548 1.00 75.50 431 VAL A O 1
ATOM 3469 N N . VAL A 1 432 ? 16.180 15.911 7.559 1.00 68.31 432 VAL A N 1
ATOM 3470 C CA . VAL A 1 432 ? 15.316 16.984 8.036 1.00 68.31 432 VAL A CA 1
ATOM 3471 C C . VAL A 1 432 ? 15.030 16.861 9.536 1.00 68.31 432 VAL A C 1
ATOM 3473 O O . VAL A 1 432 ? 14.958 17.881 10.219 1.00 68.31 432 VAL A O 1
ATOM 3476 N N . ALA A 1 433 ? 14.931 15.644 10.083 1.00 69.81 433 ALA A N 1
ATOM 3477 C CA . ALA A 1 433 ? 14.853 15.456 11.532 1.00 69.81 433 ALA A CA 1
ATOM 3478 C C . ALA A 1 433 ? 16.137 15.920 12.232 1.00 69.81 433 ALA A C 1
ATOM 3480 O O . ALA A 1 433 ? 16.054 16.526 13.294 1.00 69.81 433 ALA A O 1
ATOM 3481 N N . HIS A 1 434 ? 17.299 15.683 11.632 1.00 78.44 434 HIS A N 1
ATOM 3482 C CA . HIS A 1 434 ? 18.593 16.106 12.143 1.00 78.44 434 HIS A CA 1
ATOM 3483 C C . HIS A 1 434 ? 18.688 17.634 12.192 1.00 78.44 434 HIS A C 1
ATOM 3485 O O . HIS A 1 434 ? 18.828 18.189 13.279 1.00 78.44 434 HIS A O 1
ATOM 3491 N N . ILE A 1 435 ? 18.408 18.317 11.076 1.00 76.56 435 ILE A N 1
ATOM 3492 C CA . ILE A 1 435 ? 18.364 19.787 11.020 1.00 76.56 435 ILE A CA 1
ATOM 3493 C C . ILE A 1 435 ? 17.403 20.362 12.066 1.00 76.56 435 ILE A C 1
ATOM 3495 O O . ILE A 1 435 ? 17.696 21.334 12.763 1.00 76.56 435 ILE A O 1
ATOM 3499 N N . PHE A 1 436 ? 16.216 19.771 12.190 1.00 66.62 436 PHE A N 1
ATOM 3500 C CA . PHE A 1 436 ? 15.162 20.348 13.016 1.00 66.62 436 PHE A CA 1
ATOM 3501 C C . PHE A 1 436 ? 15.290 20.031 14.515 1.00 66.62 436 PHE A C 1
ATOM 3503 O O . PHE A 1 436 ? 14.970 20.877 15.356 1.00 66.62 436 PHE A O 1
ATOM 3510 N N . LEU A 1 437 ? 15.698 18.810 14.867 1.00 69.06 437 LEU A N 1
ATOM 3511 C CA . LEU A 1 437 ? 15.708 18.309 16.248 1.00 69.06 437 LEU A CA 1
ATOM 3512 C C . LEU A 1 437 ? 17.102 18.313 16.868 1.00 69.06 437 LEU A C 1
ATOM 3514 O O . LEU A 1 437 ? 17.216 18.461 18.085 1.00 69.06 437 LEU A O 1
ATOM 3518 N N . VAL A 1 438 ? 18.140 18.135 16.052 1.00 74.50 438 VAL A N 1
ATOM 3519 C CA . VAL A 1 438 ? 19.520 17.995 16.514 1.00 74.50 438 VAL A CA 1
ATOM 3520 C C . VAL A 1 438 ? 20.264 19.315 16.330 1.00 74.50 438 VAL A C 1
ATOM 3522 O O . VAL A 1 438 ? 20.708 19.890 17.326 1.00 74.50 438 VAL A O 1
ATOM 3525 N N . ASP A 1 439 ? 20.302 19.865 15.115 1.00 77.88 439 ASP A N 1
ATOM 3526 C CA . ASP A 1 439 ? 21.078 21.081 14.814 1.00 77.88 439 ASP A CA 1
ATOM 3527 C C . ASP A 1 439 ? 20.507 22.320 15.487 1.00 77.88 439 ASP A C 1
ATOM 3529 O O . ASP A 1 439 ? 21.225 23.267 15.800 1.00 77.88 439 ASP A O 1
ATOM 3533 N N . LYS A 1 440 ? 19.219 22.297 15.827 1.00 72.69 440 LYS A N 1
ATOM 3534 C CA . LYS A 1 440 ? 18.595 23.341 16.639 1.00 72.69 440 LYS A CA 1
ATOM 3535 C C . LYS A 1 440 ? 19.322 23.572 17.968 1.00 72.69 440 LYS A C 1
ATOM 3537 O O . LYS A 1 440 ? 19.340 24.704 18.447 1.00 72.69 440 LYS A O 1
ATOM 3542 N N . ASN A 1 441 ? 19.958 22.546 18.536 1.00 71.75 441 ASN A N 1
ATOM 3543 C CA . ASN A 1 441 ? 20.742 22.674 19.767 1.00 71.75 441 ASN A CA 1
ATOM 3544 C C . ASN A 1 441 ? 22.062 23.438 19.551 1.00 71.75 441 ASN A C 1
ATOM 3546 O O . ASN A 1 441 ? 22.621 23.968 20.510 1.00 71.75 441 ASN A O 1
ATOM 3550 N N . LEU A 1 442 ? 22.530 23.577 18.303 1.00 67.06 442 LEU A N 1
ATOM 3551 C CA . LEU A 1 442 ? 23.676 24.423 17.949 1.00 67.06 442 LEU A CA 1
ATOM 3552 C C . LEU A 1 442 ? 23.370 25.914 18.141 1.00 67.06 442 LEU A C 1
ATOM 3554 O O . LEU A 1 442 ? 24.286 26.709 18.343 1.00 67.06 442 LEU A O 1
ATOM 3558 N N . ARG A 1 443 ? 22.088 26.309 18.142 1.00 64.12 443 ARG A N 1
ATOM 3559 C CA . ARG A 1 443 ? 21.652 27.690 18.406 1.00 64.12 443 ARG A CA 1
ATOM 3560 C C . ARG A 1 443 ? 22.021 28.170 19.813 1.00 64.12 443 ARG A C 1
ATOM 3562 O O . ARG A 1 443 ? 22.263 29.363 20.021 1.00 64.12 443 ARG A O 1
ATOM 3569 N N . ASP A 1 444 ? 22.054 27.247 20.770 1.00 60.56 444 ASP A N 1
ATOM 3570 C CA . ASP A 1 444 ? 22.331 27.539 22.176 1.00 60.56 444 ASP A CA 1
ATOM 3571 C C . ASP A 1 444 ? 23.836 27.480 22.502 1.00 60.56 444 ASP A C 1
ATOM 3573 O O . ASP A 1 444 ? 24.261 27.913 23.577 1.00 60.56 444 ASP A O 1
ATOM 3577 N N . CYS A 1 445 ? 24.673 27.067 21.541 1.00 59.41 445 CYS A N 1
ATOM 3578 C CA . CYS A 1 445 ? 26.124 27.221 21.597 1.00 59.41 445 CYS A CA 1
ATOM 3579 C C . CYS A 1 445 ? 26.519 28.687 21.406 1.00 59.41 445 CYS A C 1
ATOM 3581 O O . CYS A 1 445 ? 26.864 29.125 20.311 1.00 59.41 445 CYS A O 1
ATOM 3583 N N . ARG A 1 446 ? 26.506 29.482 22.476 1.00 54.38 446 ARG A N 1
ATOM 3584 C CA . ARG A 1 446 ? 27.185 30.787 22.475 1.00 54.38 446 ARG A CA 1
ATOM 3585 C C . ARG A 1 446 ? 28.617 30.619 22.958 1.00 54.38 446 ARG A C 1
ATOM 3587 O O . ARG A 1 446 ? 28.872 29.818 23.853 1.00 54.38 446 ARG A O 1
ATOM 3594 N N . ARG A 1 447 ? 29.544 31.400 22.382 1.00 47.59 447 ARG A N 1
ATOM 3595 C CA . ARG A 1 447 ? 30.930 31.474 22.868 1.00 47.59 447 ARG A CA 1
ATOM 3596 C C . ARG A 1 447 ? 30.905 31.668 24.388 1.00 47.59 447 ARG A C 1
ATOM 3598 O O . ARG A 1 447 ? 30.114 32.500 24.850 1.00 47.59 447 ARG A O 1
ATOM 3605 N N . PRO A 1 448 ? 31.786 31.007 25.156 1.00 45.00 448 PRO A N 1
ATOM 3606 C CA . PRO A 1 448 ? 32.165 31.542 26.452 1.00 45.00 448 PRO A CA 1
ATOM 3607 C C . PRO A 1 448 ? 32.564 32.997 26.207 1.00 45.00 448 PRO A C 1
ATOM 3609 O O . PRO A 1 448 ? 33.412 33.268 25.357 1.00 45.00 448 PRO A O 1
ATOM 3612 N N . THR A 1 449 ? 31.875 33.934 26.853 1.00 40.66 449 THR A N 1
ATOM 3613 C CA . THR A 1 449 ? 32.268 35.342 26.851 1.00 40.66 449 THR A CA 1
ATOM 3614 C C . THR A 1 449 ? 33.758 35.411 27.155 1.00 40.66 449 THR A C 1
ATOM 3616 O O . THR A 1 449 ? 34.176 34.894 28.192 1.00 40.66 449 THR A O 1
ATOM 3619 N N . GLU A 1 450 ? 34.531 35.993 26.235 1.00 39.06 450 GLU A N 1
ATOM 3620 C CA . GLU A 1 450 ? 35.926 36.366 26.466 1.00 39.06 450 GLU A CA 1
ATOM 3621 C C . GLU A 1 450 ? 35.985 37.126 27.801 1.00 39.06 450 GLU A C 1
ATOM 3623 O O . GLU A 1 450 ? 35.355 38.177 27.946 1.00 39.06 450 GLU A O 1
ATOM 3628 N N . GLN A 1 451 ? 36.640 36.518 28.794 1.00 34.56 451 GLN A N 1
ATOM 3629 C CA . GLN A 1 451 ? 37.115 37.204 29.995 1.00 34.56 451 GLN A CA 1
ATOM 3630 C C . GLN A 1 451 ? 38.366 38.005 29.660 1.00 34.56 451 GLN A C 1
ATOM 3632 O O . GLN A 1 451 ? 39.203 37.473 28.893 1.00 34.56 451 GLN A O 1
#

Foldseek 3Di:
DDDDDPPVVVVVVVVVVPLCVCVVLVVVLCVQLVVLVVQLVVLVVVCVVPVDPVSVVSNVVSVVVNVVSVVVVVVVVVVVVVVVVVVVVLVVVLVLLQVLCVLAPDHSLLQQLLLVQLLLLLVLLCVDPVCVVPRDPVNNVLLSSQLSLLQSLSVQADSCLRVPDDDDDPVSVVRSLCSLVSSLVVLVVVQVPDPDGDSSSVLNSLLNNQLQAFQCQPGDDVSDHHPSRDPSSLSSNLSSQLCVQQDDDPPDDGDDLVVSLVVLVVCDNTRHDVSSNVSCVVCSVVSVVSVVLVVVLCVVAVVPCVVDDDDDPDDDQSHDDDCLLDLVPVVLSVLLVVLSVLLSVLLVCVSVVPDLVVNLVSLVVSLVSLVVSVVVVLVLCVVLVPPCSVVLVVLSVVLSVLSVVLSVVCVVPNDDPVSSVCCVPRPVSSSVCCSNVPCNVVSVSDHPPDD

Organism: Desulfurivibrio alkaliphilus (strain DSM 19089 / UNIQEM U267 / AHT2) (NCBI:txid589865)

Secondary structure (DSSP, 8-state):
----SSHHHHHHHHHHH--HHHHHHHHHHHHHHHHHHHHHHHHHHHHHHH--HHHHHHHHHHHHHHHHHHHHHHHHHHHHHHHHHHHHHHHHHHHHHHHHHTTSS--HHHHHHHHHHHHHHHHHHHTSTTTTTT--HHHHHHHHHHGGGTTGGGGGS-HHHHT-SS---HHHHHHHHHHHHHHHHHHHHHHTT-SS--HHHHHHHHHHHHTT--TBS--SSS--BGGGS-HHHHHHHHHHHHHHHHS-BTTBPPPPHHHHHHHHHHTBTTTB-HHHHHHHHHHHHHHHHHHHHHHHHHHTTHHHHHHH-----S---SS---GGG--S-TTHHHHHHHHHHHHHHHHHHHHTT--HHHHHHHHHHHHHHHHHHHHHHHHHHHHHT-TTHHHHHHHHHHHHHHHHHHHHHHHHH---HHHHHHIIIIIIHHHHHIIIIIGGGGGG-PPPP--

Sequence (451 aa):
MRNSSSATNHSRLQKLLSGNGSATGFRWFVLVLLPVLLLLALAGQRAIAGWDRAALNLGFLALLAVLGLLFLLLAYIRQTQLTRLRATQQNMVFGLANLAEMRDPDTGKHLERTRGYGVILADTLRRQPKFRRLIDDKFIANLYDAAPLHDLGKVGVPDRVLLKPGRLDQEEFAVIQSHATTGARILERLIEKIDEPVPFLLMSHKIALHHHEKYNGSGYPAGLAGEDIPLEARIYALGDAYDAIRAKRPYKAPVTHLETVQRIYASRGTHFDPDIVNAFLDCEEHFMELFDSYQVYDDVYLHRAKADAQEGGGIEPAVVWSREFELGLDIIDRQHRELIERINSLLNAVRQGKGREESMTLLRFLQEYVIEHFRSEEIYMRHMGYQDYETHKEMHDTFVADLHDLTAEVEKTGITSEHVVQINKRVINWVVAHIFLVDKNLRDCRRPTEQ

Radius of gyration: 28.36 Å; chains: 1; bounding box: 70×69×84 Å

InterPro domains:
  IPR003607 HD/PDEase domain [SM00471] (103-254)
  IPR003607 HD/PDEase domain [cd00077] (105-259)
  IPR012312 Hemerythrin-like [PF01814] (328-441)
  IPR012827 Hemerythrin, metal-binding domain [TIGR02481] (321-443)
  IPR012827 Hemerythrin, metal-binding domain [cd12107] (330-444)
  IPR016131 Haemerythrin, iron-binding site [PS00550] (373-396)
  IPR035938 Hemerythrin-like superfamily [G3DSA:1.20.120.50] (315-448)
  IPR035938 Hemerythrin-like superfamily [SSF47188] (318-443)
  IPR037522 HD-GYP domain [PF13487] (134-276)
  IPR037522 HD-GYP domain [PS51832] (85-296)
  IPR052020 Cyclic di-GMP and 3'3'-cGAMP-specific phosphodiesterases [PTHR45228] (77-293)